Protein AF-0000000067927219 (afdb_homodimer)

pLDDT: mean 86.25, std 9.4, range [42.69, 96.0]

Foldseek 3Di:
DVLVVVLLVLLLVCLQPVVSVQVSQVSLCVLLVFQKKKKKKAFQPVRQIFMDMPNFPPCLRVCCRVPLSVQPPQVVQVLPDAFLDKDQPCVSDPLVVQCPTCSQPVRCQNGQANGKIKGFQDRDNTMTMIMMGGHHPVVDYGDVVSVVSCNVCRVSNSVSNVSSVVVVVVVVVVVVVLVVQLFAQKWKFKAFLQQATPDTHPRRVVCQVVLFQWHDDPNGIAGSDPVCGVVVSVLFNCQQPPLPDQGDWDWRDGPPPFGTKIKTKHWDDDDDDPVGDDGRMIMIIIDGLQDQLLLDLVNLCVVQVADSVLSQLLSLLLSVPDLVSSCVVVVHDSVVSVVSPVVNCVSVVHDDSVRSNVVSVVVRGND/DVLVVVLLVLLLVCLQPVVSVQVSQVSLCVLLVFQKKKKKKAFLPVRQIFMDMPNFPPCLRVCCRVPLSVQPPQVVQVLPDAFLDKDQPCVSDPLVVQCPTCSQPVRCQNGQANGKIKGFQDRDNTMTMIMMGGHHPVVDYGDVVSVVSCNVCRVSNSVSNVSSVVVVVVVVVVVVVLVVQLFAQKWKFKAFLQQATPDTHPRRVVCQVVLFQWHDDPNGIAGSDPVCGVVVSVLFNCQQPPLPDQGDWDWRDGPPPFGTKIKTKHWDDDDDDPVGDDGRMIMIIIDGLQDQLLQDLVNLCVVQVADSVLSQLLSLLLSVPDLVSSCVVVVHDSVVSVVSPVVNCVSVVHDDSVVSNVVSVVVRGHD

Solvent-accessible surface area (backbone atoms only — not comparable to full-atom values): 36926 Å² total; per-residue (Å²): 111,75,62,55,55,50,49,54,50,45,45,48,49,20,29,77,36,56,87,43,40,63,59,42,40,50,52,47,18,62,74,56,69,33,56,16,23,35,41,37,33,30,32,59,78,82,60,50,35,45,49,50,66,37,73,46,58,86,56,50,39,58,48,32,44,74,50,47,61,79,50,41,82,57,53,76,62,53,72,72,46,55,55,63,40,71,36,55,52,70,78,76,42,60,64,68,60,47,66,69,30,64,35,36,63,73,46,23,49,80,37,23,36,58,33,44,39,33,32,32,33,38,64,51,86,58,38,33,31,37,40,39,36,9,17,30,72,89,74,43,69,84,48,72,68,41,52,51,52,47,63,67,50,40,63,56,51,22,50,20,48,50,49,22,42,52,46,41,51,41,49,38,52,31,49,44,44,50,55,52,48,42,34,43,76,42,15,39,32,33,26,34,44,85,24,37,58,76,42,62,25,56,50,30,46,52,38,36,72,66,44,64,28,31,26,70,56,94,62,15,61,39,46,51,42,73,88,47,28,64,62,50,50,49,47,41,30,48,8,9,69,35,70,84,44,84,39,52,54,40,59,32,63,42,71,83,89,48,69,47,32,35,34,38,31,27,37,40,82,46,63,60,42,87,73,39,71,44,62,47,18,17,35,36,38,37,20,54,62,81,56,67,68,46,49,43,60,66,43,50,20,57,51,42,69,38,51,73,68,31,25,52,49,51,55,38,40,47,70,34,65,40,66,63,50,33,12,61,74,70,72,48,50,59,67,56,42,51,51,37,48,51,50,44,25,62,53,64,72,36,89,46,67,31,31,44,22,42,42,51,59,42,55,37,53,27,119,110,76,63,54,56,50,48,54,50,45,46,49,49,19,29,78,36,55,87,41,39,63,59,44,40,49,53,47,18,62,74,56,69,33,56,16,23,36,41,36,33,30,32,58,78,80,60,50,37,47,49,51,66,36,72,46,59,88,57,50,40,56,48,32,44,72,49,47,60,80,49,41,80,56,54,74,61,53,71,73,48,53,56,63,40,72,37,56,52,71,79,76,42,60,65,69,62,46,66,68,30,65,34,35,63,72,46,24,51,80,35,22,36,57,34,42,40,34,33,32,34,38,64,51,84,58,38,33,30,36,40,38,37,10,17,29,73,87,75,45,72,84,52,73,68,41,51,53,52,46,62,66,49,39,62,56,52,21,50,21,47,51,49,22,42,53,46,43,52,40,47,35,53,30,49,44,45,50,55,53,48,41,34,42,75,42,17,39,33,33,24,34,45,85,25,36,58,76,41,63,26,56,50,30,46,52,39,36,72,67,45,64,27,31,24,69,56,96,61,14,61,38,46,50,42,72,89,48,28,62,61,51,50,49,48,41,29,48,7,9,70,34,70,83,42,84,39,52,54,38,59,31,64,42,70,84,90,49,70,48,31,35,34,39,31,27,38,42,84,46,63,60,43,89,70,38,74,43,63,48,18,16,35,37,38,37,20,53,60,80,56,68,66,48,49,45,58,67,44,50,18,58,50,43,69,38,51,74,69,30,26,51,49,50,54,38,40,46,70,34,66,40,67,65,51,34,13,61,74,70,72,49,52,59,67,56,44,50,53,37,48,51,51,44,26,64,54,64,72,36,92,44,68,31,31,46,22,40,43,51,60,44,56,37,51,29,118

InterPro domains:
  IPR000792 Transcription regulator LuxR, C-terminal [PF00196] (306-359)
  IPR000792 Transcription regulator LuxR, C-terminal [SM00421] (303-360)
  IPR016032 Signal transduction response regulator, C-terminal effector [SSF46894] (295-365)
  IPR036388 Winged helix-like DNA-binding domain superfamily [G3DSA:1.10.10.10] (296-365)

Sequence (734 aa):
MHDFDGMVGQIYDAAVEPGRWPQVLETLSDFLEGAATKLTFQNTRTLRSEANSVRMPPEADLTYARYYYKTNVFLPRIARLRAGTLIPIWELLPREVYRRSEFYNDFCRPGDMCHSIGVVLVNEPDTRVVFTCGRAETTGEFEPEHLDRLRRIGPHLVRAASVGLRLSRSEIARSANVEALDRVAQGVLIVAANGEILFANRVAEALLTEADGIRTEKSALRAARRADAAQFQRLIVAAAERSDTAGGVMALARPAPRRPLSVLVAPLRTKSTWFLAGCPAAIVFVADPDSAPRTVQGQLRNLYRLTPAEAAVAIAIARGEGLQAAADELGISLTTARTHLQHVFEKTETRRQAELVRLIAASGVYEMHDFDGMVGQIYDAAVEPGRWPQVLETLSDFLEGAATKLTFQNTRTLRSEANSVRMPPEADLTYARYYYKTNVFLPRIARLRAGTLIPIWELLPREVYRRSEFYNDFCRPGDMCHSIGVVLVNEPDTRVVFTCGRAETTGEFEPEHLDRLRRIGPHLVRAASVGLRLSRSEIARSANVEALDRVAQGVLIVAANGEILFANRVAEALLTEADGIRTEKSALRAARRADAAQFQRLIVAAAERSDTAGGVMALARPAPRRPLSVLVAPLRTKSTWFLAGCPAAIVFVADPDSAPRTVQGQLRNLYRLTPAEAAVAIAIARGEGLQAAADELGISLTTARTHLQHVFEKTETRRQAELVRLIAASGVYE

Structure (mmCIF, N/CA/C/O backbone):
data_AF-0000000067927219-model_v1
#
loop_
_entity.id
_entity.type
_entity.pdbx_description
1 polymer 'Putative Regulatory protein LuxR'
#
loop_
_atom_site.group_PDB
_atom_site.id
_atom_site.type_symbol
_atom_site.label_atom_id
_atom_site.label_alt_id
_atom_site.label_comp_id
_atom_site.label_asym_id
_atom_site.label_entity_id
_atom_site.label_seq_id
_atom_site.pdbx_PDB_ins_code
_atom_site.Cartn_x
_atom_site.Cartn_y
_atom_site.Cartn_z
_atom_site.occupancy
_atom_site.B_iso_or_equiv
_atom_site.auth_seq_id
_atom_site.auth_comp_id
_atom_site.auth_asym_id
_atom_site.auth_atom_id
_atom_site.pdbx_PDB_model_num
ATOM 1 N N . MET A 1 1 ? 0.129 37.625 10.641 1 43.09 1 MET A N 1
ATOM 2 C CA . MET A 1 1 ? -0.461 36.5 11.352 1 43.09 1 MET A CA 1
ATOM 3 C C . MET A 1 1 ? -1.077 35.5 10.383 1 43.09 1 MET A C 1
ATOM 5 O O . MET A 1 1 ? -0.835 34.281 10.484 1 43.09 1 MET A O 1
ATOM 9 N N . HIS A 1 2 ? -2.049 36.125 9.328 1 51.94 2 HIS A N 1
ATOM 10 C CA . HIS A 1 2 ? -2.807 35.375 8.328 1 51.94 2 HIS A CA 1
ATOM 11 C C . HIS A 1 2 ? -1.877 34.656 7.371 1 51.94 2 HIS A C 1
ATOM 13 O O . HIS A 1 2 ? -2.146 33.5 6.992 1 51.94 2 HIS A O 1
ATOM 19 N N . ASP A 1 3 ? -0.642 35.25 7.441 1 79.38 3 ASP A N 1
ATOM 20 C CA . ASP A 1 3 ? 0.313 34.781 6.434 1 79.38 3 ASP A CA 1
ATOM 21 C C . ASP A 1 3 ? 1.076 33.562 6.914 1 79.38 3 ASP A C 1
ATOM 23 O O . ASP A 1 3 ? 1.252 32.594 6.16 1 79.38 3 ASP A O 1
ATOM 27 N N . PHE A 1 4 ? 1.162 33.531 8.289 1 84.06 4 PHE A N 1
ATOM 28 C CA . PHE A 1 4 ? 1.896 32.406 8.836 1 84.06 4 PHE A CA 1
ATOM 29 C C . PHE A 1 4 ? 1.036 31.141 8.828 1 84.06 4 PHE A C 1
ATOM 31 O O . PHE A 1 4 ? 1.503 30.078 8.445 1 84.06 4 PHE A O 1
ATOM 38 N N . ASP A 1 5 ? -0.25 31.344 9.133 1 80.25 5 ASP A N 1
ATOM 39 C CA . ASP A 1 5 ? -1.174 30.219 9.148 1 80.25 5 ASP A CA 1
ATOM 40 C C . ASP A 1 5 ? -1.322 29.609 7.754 1 80.25 5 ASP A C 1
ATOM 42 O O . ASP A 1 5 ? -1.405 28.391 7.609 1 80.25 5 ASP A O 1
ATOM 46 N N . GLY A 1 6 ? -1.33 30.531 6.816 1 83.56 6 GLY A N 1
ATOM 47 C CA . GLY A 1 6 ? -1.399 30.062 5.441 1 83.56 6 GLY A CA 1
ATOM 48 C C . GLY A 1 6 ? -0.176 29.266 5.016 1 83.56 6 GLY A C 1
ATOM 49 O O . GLY A 1 6 ? -0.295 28.25 4.336 1 83.56 6 GLY A O 1
ATOM 50 N N . MET A 1 7 ? 0.938 29.719 5.484 1 89.38 7 MET A N 1
ATOM 51 C CA . MET A 1 7 ? 2.193 29.031 5.176 1 89.38 7 MET A CA 1
ATOM 52 C C . MET A 1 7 ? 2.242 27.656 5.828 1 89.38 7 MET A C 1
ATOM 54 O O . MET A 1 7 ? 2.652 26.672 5.199 1 89.38 7 MET A O 1
ATOM 58 N N . VAL A 1 8 ? 1.78 27.609 7.023 1 88.56 8 VAL A N 1
ATOM 59 C CA . VAL A 1 8 ? 1.736 26.328 7.734 1 88.56 8 VAL A CA 1
ATOM 60 C C . VAL A 1 8 ? 0.831 25.359 6.988 1 88.56 8 VAL A C 1
ATOM 62 O O . VAL A 1 8 ? 1.191 24.188 6.793 1 88.56 8 VAL A O 1
ATOM 65 N N . GLY A 1 9 ? -0.277 25.828 6.543 1 85.38 9 GLY A N 1
ATOM 66 C CA . GLY A 1 9 ? -1.173 25 5.754 1 85.38 9 GLY A CA 1
ATOM 67 C C . GLY A 1 9 ? -0.531 24.469 4.488 1 85.38 9 GLY A C 1
ATOM 68 O O . GLY A 1 9 ? -0.677 23.281 4.164 1 85.38 9 GLY A O 1
ATOM 69 N N . GLN A 1 10 ? 0.188 25.281 3.834 1 89 10 GLN A N 1
ATOM 70 C CA . GLN A 1 10 ? 0.842 24.906 2.588 1 89 10 GLN A CA 1
ATOM 71 C C . GLN A 1 10 ? 1.903 23.828 2.83 1 89 10 GLN A C 1
ATOM 73 O O . GLN A 1 10 ? 2.092 22.938 2.004 1 89 10 GLN A O 1
ATOM 78 N N . ILE A 1 11 ? 2.545 23.938 3.92 1 92.06 11 ILE A N 1
ATOM 79 C CA . ILE A 1 11 ? 3.572 22.969 4.281 1 92.06 11 ILE A CA 1
ATOM 80 C C . ILE A 1 11 ? 2.947 21.578 4.414 1 92.06 11 ILE A C 1
ATOM 82 O O . ILE A 1 11 ? 3.467 20.609 3.871 1 92.06 11 ILE A O 1
ATOM 86 N N . TYR A 1 12 ? 1.887 21.516 5.02 1 87.56 12 TYR A N 1
ATOM 87 C CA . TYR A 1 12 ? 1.25 20.219 5.23 1 87.56 12 TYR A CA 1
ATOM 88 C C . TYR A 1 12 ? 0.585 19.719 3.953 1 87.56 12 TYR A C 1
ATOM 90 O O . TYR A 1 12 ? 0.527 18.516 3.707 1 87.56 12 TYR A O 1
ATOM 98 N N . ASP A 1 13 ? 0.132 20.656 3.125 1 86.12 13 ASP A N 1
ATOM 99 C CA . ASP A 1 13 ? -0.365 20.25 1.812 1 86.12 13 ASP A CA 1
ATOM 100 C C . ASP A 1 13 ? 0.733 19.578 0.99 1 86.12 13 ASP A C 1
ATOM 102 O O . ASP A 1 13 ? 0.482 18.594 0.302 1 86.12 13 ASP A O 1
ATOM 106 N N . ALA A 1 14 ? 1.862 20.078 1.102 1 88.25 14 ALA A N 1
ATOM 107 C CA . ALA A 1 14 ? 2.992 19.562 0.339 1 88.25 14 ALA A CA 1
ATOM 108 C C . ALA A 1 14 ? 3.402 18.172 0.847 1 88.25 14 ALA A C 1
ATOM 110 O O . ALA A 1 14 ? 3.979 17.375 0.102 1 88.25 14 ALA A O 1
ATOM 111 N N . ALA A 1 15 ? 3.143 17.922 2.127 1 86 15 ALA A N 1
ATOM 112 C CA . ALA A 1 15 ? 3.451 16.609 2.695 1 86 15 ALA A CA 1
ATOM 113 C C . ALA A 1 15 ? 2.668 15.5 1.987 1 86 15 ALA A C 1
ATOM 115 O O . ALA A 1 15 ? 3.178 14.398 1.797 1 86 15 ALA A O 1
ATOM 116 N N . VAL A 1 16 ? 1.497 15.828 1.506 1 81 16 VAL A N 1
ATOM 117 C CA . VAL A 1 16 ? 0.633 14.82 0.903 1 81 16 VAL A CA 1
ATOM 118 C C . VAL A 1 16 ? 0.722 14.898 -0.619 1 81 16 VAL A C 1
ATOM 120 O O . VAL A 1 16 ? 0.468 13.922 -1.318 1 81 16 VAL A O 1
ATOM 123 N N . GLU A 1 17 ? 1.064 16.094 -1.054 1 83 17 GLU A N 1
ATOM 124 C CA . GLU A 1 17 ? 1.259 16.328 -2.482 1 83 17 GLU A CA 1
ATOM 125 C C . GLU A 1 17 ? 2.66 16.859 -2.77 1 83 17 GLU A C 1
ATOM 127 O O . GLU A 1 17 ? 2.859 18.062 -2.875 1 83 17 GLU A O 1
ATOM 132 N N . PRO A 1 18 ? 3.479 16.016 -3.092 1 78.81 18 PRO A N 1
ATOM 133 C CA . PRO A 1 18 ? 4.887 16.406 -3.213 1 78.81 18 PRO A CA 1
ATOM 134 C C . PRO A 1 18 ? 5.117 17.453 -4.289 1 78.81 18 PRO A C 1
ATOM 136 O O . PRO A 1 18 ? 6.082 18.219 -4.215 1 78.81 18 PRO A O 1
ATOM 139 N N . GLY A 1 19 ? 4.305 17.516 -5.234 1 81.31 19 GLY A N 1
ATOM 140 C CA . GLY A 1 19 ? 4.426 18.5 -6.297 1 81.31 19 GLY A CA 1
ATOM 141 C C . GLY A 1 19 ? 4.309 19.938 -5.801 1 81.31 19 GLY A C 1
ATOM 142 O O . GLY A 1 19 ? 4.66 20.875 -6.516 1 81.31 19 GLY A O 1
ATOM 143 N N . ARG A 1 20 ? 3.932 20.141 -4.582 1 88.88 20 ARG A N 1
ATOM 144 C CA . ARG A 1 20 ? 3.707 21.484 -4.039 1 88.88 20 ARG A CA 1
ATOM 145 C C . ARG A 1 20 ? 4.938 21.984 -3.285 1 88.88 20 ARG A C 1
ATOM 147 O O . ARG A 1 20 ? 5 23.141 -2.889 1 88.88 20 ARG A O 1
ATOM 154 N N . TRP A 1 21 ? 5.906 21.203 -3.092 1 89.75 21 TRP A N 1
ATOM 155 C CA . TRP A 1 21 ? 7.055 21.562 -2.273 1 89.75 21 TRP A CA 1
ATOM 156 C C . TRP A 1 21 ? 7.801 22.75 -2.881 1 89.75 21 TRP A C 1
ATOM 158 O O . TRP A 1 21 ? 8.219 23.656 -2.164 1 89.75 21 TRP A O 1
ATOM 168 N N . PRO A 1 22 ? 7.957 22.797 -4.227 1 90.19 22 PRO A N 1
ATOM 169 C CA . PRO A 1 22 ? 8.656 23.953 -4.781 1 90.19 22 PRO A CA 1
ATOM 170 C C . PRO A 1 22 ? 8 25.281 -4.391 1 90.19 22 PRO A C 1
ATOM 172 O O . PRO A 1 22 ? 8.695 26.234 -4.043 1 90.19 22 PRO A O 1
ATOM 175 N N . GLN A 1 23 ? 6.754 25.297 -4.402 1 92.56 23 GLN A N 1
ATOM 176 C CA . GLN A 1 23 ? 6.043 26.5 -4 1 92.56 23 GLN A CA 1
ATOM 177 C C . GLN A 1 23 ? 6.25 26.797 -2.52 1 92.56 23 GLN A C 1
ATOM 179 O O . GLN A 1 23 ? 6.395 27.953 -2.127 1 92.56 23 GLN A O 1
ATOM 184 N N . VAL A 1 24 ? 6.238 25.828 -1.688 1 94.12 24 VAL A N 1
ATOM 185 C CA . VAL A 1 24 ? 6.473 25.984 -0.257 1 94.12 24 VAL A CA 1
ATOM 186 C C . VAL A 1 24 ? 7.887 26.516 -0.02 1 94.12 24 VAL A C 1
ATOM 188 O O . VAL A 1 24 ? 8.086 27.422 0.781 1 94.12 24 VAL A O 1
ATOM 191 N N . LEU A 1 25 ? 8.844 25.969 -0.746 1 94.69 25 LEU A N 1
ATOM 192 C CA . LEU A 1 25 ? 10.227 26.406 -0.598 1 94.69 25 LEU A CA 1
ATOM 193 C C . LEU A 1 25 ? 10.383 27.875 -1.011 1 94.69 25 LEU A C 1
ATOM 195 O O . LEU A 1 25 ? 11.133 28.625 -0.383 1 94.69 25 LEU A O 1
ATOM 199 N N . GLU A 1 26 ? 9.648 28.281 -2.025 1 95.5 26 GLU A N 1
ATOM 200 C CA . GLU A 1 26 ? 9.656 29.672 -2.438 1 95.5 26 GLU A CA 1
ATOM 201 C C . GLU A 1 26 ? 9.117 30.578 -1.331 1 95.5 26 GLU A C 1
ATOM 203 O O . GLU A 1 26 ? 9.719 31.609 -1.013 1 95.5 26 GLU A O 1
ATOM 208 N N . THR A 1 27 ? 8.047 30.172 -0.79 1 95.19 27 THR A N 1
ATOM 209 C CA . THR A 1 27 ? 7.434 30.938 0.289 1 95.19 27 THR A CA 1
ATOM 210 C C . THR A 1 27 ? 8.359 31.016 1.498 1 95.19 27 THR A C 1
ATOM 212 O O . THR A 1 27 ? 8.461 32.062 2.148 1 95.19 27 THR A O 1
ATOM 215 N N . LEU A 1 28 ? 9.047 29.938 1.782 1 95.69 28 LEU A N 1
ATOM 216 C CA . LEU A 1 28 ? 9.953 29.891 2.924 1 95.69 28 LEU A CA 1
ATOM 217 C C . LEU A 1 28 ? 11.18 30.766 2.67 1 95.69 28 LEU A C 1
ATOM 219 O O . LEU A 1 28 ? 11.719 31.375 3.6 1 95.69 28 LEU A O 1
ATOM 223 N N . SER A 1 29 ? 11.617 30.828 1.433 1 95.44 29 SER A N 1
ATOM 224 C CA . SER A 1 29 ? 12.711 31.734 1.088 1 95.44 29 SER A CA 1
ATOM 225 C C . SER A 1 29 ? 12.352 33.188 1.414 1 95.44 29 SER A C 1
ATOM 227 O O . SER A 1 29 ? 13.164 33.906 1.996 1 95.44 29 SER A O 1
ATOM 229 N N . ASP A 1 30 ? 11.148 33.562 1.107 1 95.31 30 ASP A N 1
ATOM 230 C CA . ASP A 1 30 ? 10.688 34.906 1.399 1 95.31 30 ASP A CA 1
ATOM 231 C C . ASP A 1 30 ? 10.539 35.125 2.904 1 95.31 30 ASP A C 1
ATOM 233 O O . ASP A 1 30 ? 10.977 36.156 3.434 1 95.31 30 ASP A O 1
ATOM 237 N N . PHE A 1 31 ? 10.023 34.188 3.545 1 95.25 31 PHE A N 1
ATOM 238 C CA . PHE A 1 31 ? 9.742 34.281 4.973 1 95.25 31 PHE A CA 1
ATOM 239 C C . PHE A 1 31 ? 11.031 34.438 5.77 1 95.25 31 PHE A C 1
ATOM 241 O O . PHE A 1 31 ? 11.086 35.188 6.746 1 95.25 31 PHE A O 1
ATOM 248 N N . LEU A 1 32 ? 12.078 33.75 5.289 1 94.88 32 LEU A N 1
ATOM 249 C CA . LEU A 1 32 ? 13.352 33.75 6 1 94.88 32 LEU A CA 1
ATOM 250 C C . LEU A 1 32 ? 14.312 34.75 5.402 1 94.88 32 LEU A C 1
ATOM 252 O O . LEU A 1 32 ? 15.422 34.938 5.906 1 94.88 32 LEU A O 1
ATOM 256 N N . GLU A 1 33 ? 13.875 35.344 4.324 1 95.44 33 GLU A N 1
ATOM 257 C CA . GLU A 1 33 ? 14.695 36.312 3.6 1 95.44 33 GLU A CA 1
ATOM 258 C C . GLU A 1 33 ? 15.992 35.688 3.109 1 95.44 33 GLU A C 1
ATOM 260 O O . GLU A 1 33 ? 17.078 36.25 3.277 1 95.44 33 GLU A O 1
ATOM 265 N N . GLY A 1 34 ? 15.82 34.5 2.596 1 94.94 34 GLY A N 1
ATOM 266 C CA . GLY A 1 34 ? 16.938 33.781 2.006 1 94.94 34 GLY A CA 1
ATOM 267 C C . GLY A 1 34 ? 17 33.906 0.495 1 94.94 34 GLY A C 1
ATOM 268 O O . GLY A 1 34 ? 16.047 34.375 -0.132 1 94.94 34 GLY A O 1
ATOM 269 N N . ALA A 1 35 ? 18.172 33.594 -0.05 1 95.25 35 ALA A N 1
ATOM 270 C CA . ALA A 1 35 ? 18.391 33.656 -1.493 1 95.25 35 ALA A CA 1
ATOM 271 C C . ALA A 1 35 ? 18 32.375 -2.168 1 95.25 35 ALA A C 1
ATOM 273 O O . ALA A 1 35 ? 17.594 32.344 -3.332 1 95.25 35 ALA A O 1
ATOM 274 N N . ALA A 1 36 ? 18.172 31.312 -1.472 1 94.88 36 ALA A N 1
ATOM 275 C CA . ALA A 1 36 ? 17.828 29.984 -1.987 1 94.88 36 ALA A CA 1
ATOM 276 C C . ALA A 1 36 ? 17.453 29.031 -0.855 1 94.88 36 ALA A C 1
ATOM 278 O O . ALA A 1 36 ? 17.906 29.203 0.28 1 94.88 36 ALA A O 1
ATOM 279 N N . THR A 1 37 ? 16.594 28.125 -1.158 1 95.06 37 THR A N 1
ATOM 280 C CA . THR A 1 37 ? 16.156 27.109 -0.196 1 95.06 37 THR A CA 1
ATOM 281 C C . THR A 1 37 ? 16.188 25.719 -0.825 1 95.06 37 THR A C 1
ATOM 283 O O . THR A 1 37 ? 16.016 25.578 -2.037 1 95.06 37 THR A O 1
ATOM 286 N N . LYS A 1 38 ? 16.438 24.75 0.037 1 92.38 38 LYS A N 1
ATOM 287 C CA . LYS A 1 38 ? 16.547 23.391 -0.482 1 92.38 38 LYS A CA 1
ATOM 288 C C . LYS A 1 38 ? 16.094 22.359 0.555 1 92.38 38 LYS A C 1
ATOM 290 O O . LYS A 1 38 ? 16.234 22.578 1.759 1 92.38 38 LYS A O 1
ATOM 295 N N . LEU A 1 39 ? 15.523 21.281 0.055 1 90.88 39 LEU A N 1
ATOM 296 C CA . LEU A 1 39 ? 15.273 20.047 0.812 1 90.88 39 LEU A CA 1
ATOM 297 C C . LEU A 1 39 ? 16.203 18.938 0.351 1 90.88 39 LEU A C 1
ATOM 299 O O . LEU A 1 39 ? 16.234 18.594 -0.835 1 90.88 39 LEU A O 1
ATOM 303 N N . THR A 1 40 ? 16.938 18.438 1.266 1 90.31 40 THR A N 1
ATOM 304 C CA . THR A 1 40 ? 17.891 17.375 0.938 1 90.31 40 THR A CA 1
ATOM 305 C C . THR A 1 40 ? 17.453 16.062 1.565 1 90.31 40 THR A C 1
ATOM 307 O O . THR A 1 40 ? 17.141 16 2.76 1 90.31 40 THR A O 1
ATOM 310 N N . PHE A 1 41 ? 17.422 15.086 0.781 1 87.5 41 PHE A N 1
ATOM 311 C CA . PHE A 1 41 ? 17.109 13.727 1.211 1 87.5 41 PHE A CA 1
ATOM 312 C C . PHE A 1 41 ? 18.344 12.836 1.092 1 87.5 41 PHE A C 1
ATOM 314 O O . PHE A 1 41 ? 19 12.812 0.049 1 87.5 41 PHE A O 1
ATOM 321 N N . GLN A 1 42 ? 18.594 12.117 2.133 1 86 42 GLN A N 1
ATOM 322 C CA . GLN A 1 42 ? 19.766 11.242 2.096 1 86 42 GLN A CA 1
ATOM 323 C C . GLN A 1 42 ? 19.422 9.844 2.602 1 86 42 GLN A C 1
ATOM 325 O O . GLN A 1 42 ? 18.766 9.695 3.637 1 86 42 GLN A O 1
ATOM 330 N N . ASN A 1 43 ? 19.781 8.867 1.859 1 79.44 43 ASN A N 1
ATOM 331 C CA . ASN A 1 43 ? 19.812 7.504 2.367 1 79.44 43 ASN A CA 1
ATOM 332 C C . ASN A 1 43 ? 21.047 7.262 3.238 1 79.44 43 ASN A C 1
ATOM 334 O O . ASN A 1 43 ? 22.188 7.332 2.756 1 79.44 43 ASN A O 1
ATOM 338 N N . THR A 1 44 ? 20.844 6.957 4.449 1 80.25 44 THR A N 1
ATOM 339 C CA . THR A 1 44 ? 21.953 6.938 5.391 1 80.25 44 THR A CA 1
ATOM 340 C C . THR A 1 44 ? 22.797 5.684 5.199 1 80.25 44 THR A C 1
ATOM 342 O O . THR A 1 44 ? 23.953 5.629 5.656 1 80.25 44 THR A O 1
ATOM 345 N N . ARG A 1 45 ? 22.328 4.734 4.555 1 71.44 45 ARG A N 1
ATOM 346 C CA . ARG A 1 45 ? 23.078 3.502 4.316 1 71.44 45 ARG A CA 1
ATOM 347 C C . ARG A 1 45 ? 23.938 3.609 3.057 1 71.44 45 ARG A C 1
ATOM 349 O O . ARG A 1 45 ? 25.125 3.297 3.08 1 71.44 45 ARG A O 1
ATOM 356 N N . THR A 1 46 ? 23.359 4.082 1.982 1 70.06 46 THR A N 1
ATOM 357 C CA . THR A 1 46 ? 24.062 4.164 0.709 1 70.06 46 THR A CA 1
ATOM 358 C C . THR A 1 46 ? 24.719 5.527 0.545 1 70.06 46 THR A C 1
ATOM 360 O O . THR A 1 46 ? 25.578 5.711 -0.333 1 70.06 46 THR A O 1
ATOM 363 N N . LEU A 1 47 ? 24.234 6.523 1.318 1 76.06 47 LEU A N 1
ATOM 364 C CA . LEU A 1 47 ? 24.719 7.898 1.34 1 76.06 47 LEU A CA 1
ATOM 365 C C . LEU A 1 47 ? 24.281 8.656 0.093 1 76.06 47 LEU A C 1
ATOM 367 O O . LEU A 1 47 ? 24.594 9.836 -0.072 1 76.06 47 LEU A O 1
ATOM 371 N N . ARG A 1 48 ? 23.547 7.941 -0.679 1 76.75 48 ARG A N 1
ATOM 372 C CA . ARG A 1 48 ? 22.969 8.641 -1.825 1 76.75 48 ARG A CA 1
ATOM 373 C C . ARG A 1 48 ? 22.031 9.75 -1.375 1 76.75 48 ARG A C 1
ATOM 375 O O . ARG A 1 48 ? 21.281 9.586 -0.408 1 76.75 48 ARG A O 1
ATOM 382 N N . SER A 1 49 ? 22.234 10.898 -2.064 1 82.19 49 SER A N 1
ATOM 383 C CA . SER A 1 49 ? 21.469 12.062 -1.669 1 82.19 49 SER A CA 1
ATOM 384 C C . SER A 1 49 ? 20.797 12.719 -2.875 1 82.19 49 SER A C 1
ATOM 386 O O . SER A 1 49 ? 21.328 12.672 -3.986 1 82.19 49 SER A O 1
ATOM 388 N N . GLU A 1 50 ? 19.578 13.156 -2.611 1 81.25 50 GLU A N 1
ATOM 389 C CA . GLU A 1 50 ? 18.828 13.969 -3.572 1 81.25 50 GLU A CA 1
ATOM 390 C C . GLU A 1 50 ? 18.375 15.281 -2.945 1 81.25 50 GLU A C 1
ATOM 392 O O . GLU A 1 50 ? 18.266 15.391 -1.721 1 81.25 50 GLU A O 1
ATOM 397 N N . ALA A 1 51 ? 18.25 16.25 -3.83 1 83.88 51 ALA A N 1
ATOM 398 C CA . ALA A 1 51 ? 17.797 17.547 -3.322 1 83.88 51 ALA A CA 1
ATOM 399 C C . ALA A 1 51 ? 16.766 18.172 -4.25 1 83.88 51 ALA A C 1
ATOM 401 O O . ALA A 1 51 ? 16.719 17.875 -5.445 1 83.88 51 ALA A O 1
ATOM 402 N N . ASN A 1 52 ? 15.883 18.859 -3.639 1 85.5 52 ASN A N 1
ATOM 403 C CA . ASN A 1 52 ? 14.984 19.766 -4.336 1 85.5 52 ASN A CA 1
ATOM 404 C C . ASN A 1 52 ? 15.18 21.219 -3.885 1 85.5 52 ASN A C 1
ATOM 406 O O . ASN A 1 52 ? 15.062 21.516 -2.697 1 85.5 52 ASN A O 1
ATOM 410 N N . SER A 1 53 ? 15.523 22.016 -4.863 1 91.19 53 SER A N 1
ATOM 411 C CA . SER A 1 53 ? 15.859 23.391 -4.508 1 91.19 53 SER A CA 1
ATOM 412 C C . SER A 1 53 ? 15.047 24.391 -5.328 1 91.19 53 SER A C 1
ATOM 414 O O . SER A 1 53 ? 14.477 24.031 -6.359 1 91.19 53 SER A O 1
ATOM 416 N N . VAL A 1 54 ? 14.945 25.516 -4.766 1 93.69 54 VAL A N 1
ATOM 417 C CA . VAL A 1 54 ? 14.391 26.641 -5.492 1 93.69 54 VAL A CA 1
ATOM 418 C C . VAL A 1 54 ? 15.391 27.797 -5.504 1 93.69 54 VAL A C 1
ATOM 420 O O . VAL A 1 54 ? 16.203 27.922 -4.59 1 93.69 54 VAL A O 1
ATOM 423 N N . ARG A 1 55 ? 15.383 28.547 -6.645 1 94.44 55 ARG A N 1
ATOM 424 C CA . ARG A 1 55 ? 16.203 29.75 -6.84 1 94.44 55 ARG A CA 1
ATOM 425 C C . ARG A 1 55 ? 17.672 29.375 -6.965 1 94.44 55 ARG A C 1
ATOM 427 O O . ARG A 1 55 ? 18.547 30.141 -6.555 1 94.44 55 ARG A O 1
ATOM 434 N N . MET A 1 56 ? 17.922 28.156 -7.281 1 92.62 56 MET A N 1
ATOM 435 C CA . MET A 1 56 ? 19.266 27.688 -7.59 1 92.62 56 MET A CA 1
ATOM 436 C C . MET A 1 56 ? 19.391 27.344 -9.07 1 92.62 56 MET A C 1
ATOM 438 O O . MET A 1 56 ? 18.391 27.188 -9.766 1 92.62 56 MET A O 1
ATOM 442 N N . PRO A 1 57 ? 20.641 27.281 -9.5 1 90.5 57 PRO A N 1
ATOM 443 C CA . PRO A 1 57 ? 20.797 26.844 -10.891 1 90.5 57 PRO A CA 1
ATOM 444 C C . PRO A 1 57 ? 20.141 25.5 -11.172 1 90.5 57 PRO A C 1
ATOM 446 O O . PRO A 1 57 ? 20.141 24.625 -10.305 1 90.5 57 PRO A O 1
ATOM 449 N N . PRO A 1 58 ? 19.562 25.375 -12.312 1 83.5 58 PRO A N 1
ATOM 450 C CA . PRO A 1 58 ? 18.766 24.188 -12.656 1 83.5 58 PRO A CA 1
ATOM 451 C C . PRO A 1 58 ? 19.547 22.891 -12.484 1 83.5 58 PRO A C 1
ATOM 453 O O . PRO A 1 58 ? 18.969 21.844 -12.18 1 83.5 58 PRO A O 1
ATOM 456 N N . GLU A 1 59 ? 20.844 22.984 -12.594 1 89.69 59 GLU A N 1
ATOM 457 C CA . GLU A 1 59 ? 21.656 21.766 -12.547 1 89.69 59 GLU A CA 1
ATOM 458 C C . GLU A 1 59 ? 22.109 21.453 -11.125 1 89.69 59 GLU A C 1
ATOM 460 O O . GLU A 1 59 ? 22.703 20.422 -10.867 1 89.69 59 GLU A O 1
ATOM 465 N N . ALA A 1 60 ? 21.844 22.359 -10.25 1 90.69 60 ALA A N 1
ATOM 466 C CA . ALA A 1 60 ? 22.359 22.234 -8.891 1 90.69 60 ALA A CA 1
ATOM 467 C C . ALA A 1 60 ? 21.938 20.922 -8.25 1 90.69 60 ALA A C 1
ATOM 469 O O . ALA A 1 60 ? 22.766 20.203 -7.676 1 90.69 60 ALA A O 1
ATOM 470 N N . ASP A 1 61 ? 20.703 20.562 -8.352 1 88.75 61 ASP A N 1
ATOM 471 C CA . ASP A 1 61 ? 20.203 19.344 -7.734 1 88.75 61 ASP A CA 1
ATOM 472 C C . ASP A 1 61 ? 20.828 18.094 -8.367 1 88.75 61 ASP A C 1
ATOM 474 O O . ASP A 1 61 ? 21.156 17.141 -7.668 1 88.75 61 ASP A O 1
ATOM 478 N N . LEU A 1 62 ? 21.016 18.188 -9.633 1 87.81 62 LEU A N 1
ATOM 479 C CA . LEU A 1 62 ? 21.609 17.062 -10.336 1 87.81 62 LEU A CA 1
ATOM 480 C C . LEU A 1 62 ? 23.062 16.875 -9.938 1 87.81 62 LEU A C 1
ATOM 482 O O . LEU A 1 62 ? 23.5 15.75 -9.68 1 87.81 62 LEU A O 1
ATOM 486 N N . THR A 1 63 ? 23.797 17.938 -9.945 1 91.69 63 THR A N 1
ATOM 487 C CA . THR A 1 63 ? 25.203 17.844 -9.617 1 91.69 63 THR A CA 1
ATOM 488 C C . THR A 1 63 ? 25.406 17.469 -8.156 1 91.69 63 THR A C 1
ATOM 490 O O . THR A 1 63 ? 26.359 16.781 -7.809 1 91.69 63 THR A O 1
ATOM 493 N N . TYR A 1 64 ? 24.547 17.875 -7.332 1 91.38 64 TYR A N 1
ATOM 494 C CA . TYR A 1 64 ? 24.609 17.453 -5.934 1 91.38 64 TYR A CA 1
ATOM 495 C C . TYR A 1 64 ? 24.406 15.953 -5.805 1 91.38 64 TYR A C 1
ATOM 497 O O . TYR A 1 64 ? 25.188 15.273 -5.121 1 91.38 64 TYR A O 1
ATOM 505 N N . ALA A 1 65 ? 23.438 15.406 -6.453 1 85.5 65 ALA A N 1
ATOM 506 C CA . ALA A 1 65 ? 23.109 13.984 -6.387 1 85.5 65 ALA A CA 1
ATOM 507 C C . ALA A 1 65 ? 24.234 13.125 -6.957 1 85.5 65 ALA A C 1
ATOM 509 O O . ALA A 1 65 ? 24.469 12.016 -6.488 1 85.5 65 ALA A O 1
ATOM 510 N N . ARG A 1 66 ? 24.906 13.711 -7.867 1 86.81 66 ARG A N 1
ATOM 511 C CA . ARG A 1 66 ? 25.922 12.93 -8.57 1 86.81 66 ARG A CA 1
ATOM 512 C C . ARG A 1 66 ? 27.266 13.016 -7.859 1 86.81 66 ARG A C 1
ATOM 514 O O . ARG A 1 66 ? 28.031 12.047 -7.832 1 86.81 66 ARG A O 1
ATOM 521 N N . TYR A 1 67 ? 27.469 14.242 -7.199 1 91.19 67 TYR A N 1
ATOM 522 C CA . TYR A 1 67 ? 28.859 14.375 -6.754 1 91.19 67 TYR A CA 1
ATOM 523 C C . TYR A 1 67 ? 28.938 15.164 -5.457 1 91.19 67 TYR A C 1
ATOM 525 O O . TYR A 1 67 ? 29.516 14.695 -4.473 1 91.19 67 TYR A O 1
ATOM 533 N N . TYR A 1 68 ? 28.391 16.281 -5.305 1 92.56 68 TYR A N 1
ATOM 534 C CA . TYR A 1 68 ? 28.719 17.25 -4.27 1 92.56 68 TYR A CA 1
ATOM 535 C C . TYR A 1 68 ? 28.234 16.766 -2.902 1 92.56 68 TYR A C 1
ATOM 537 O O . TYR A 1 68 ? 28.703 17.266 -1.869 1 92.56 68 TYR A O 1
ATOM 545 N N . TYR A 1 69 ? 27.266 15.82 -2.91 1 90.12 69 TYR A N 1
ATOM 546 C CA . TYR A 1 69 ? 26.875 15.297 -1.605 1 90.12 69 TYR A CA 1
ATOM 547 C C . TYR A 1 69 ? 28.078 14.656 -0.901 1 90.12 69 TYR A C 1
ATOM 549 O O . TYR A 1 69 ? 28.141 14.656 0.33 1 90.12 69 TYR A O 1
ATOM 557 N N . LYS A 1 70 ? 29.047 14.227 -1.606 1 91.25 70 LYS A N 1
ATOM 558 C CA . LYS A 1 70 ? 30.234 13.57 -1.054 1 91.25 70 LYS A CA 1
ATOM 559 C C . LYS A 1 70 ? 31.188 14.586 -0.434 1 91.25 70 LYS A C 1
ATOM 561 O O . LYS A 1 70 ? 32 14.234 0.415 1 91.25 70 LYS A O 1
ATOM 566 N N . THR A 1 71 ? 31.094 15.773 -0.874 1 92.5 71 THR A N 1
ATOM 567 C CA . THR A 1 71 ? 32.031 16.797 -0.425 1 92.5 71 THR A CA 1
ATOM 568 C C . THR A 1 71 ? 31.391 17.688 0.643 1 92.5 71 THR A C 1
ATOM 570 O O . THR A 1 71 ? 32 18.609 1.148 1 92.5 71 THR A O 1
ATOM 573 N N . ASN A 1 72 ? 30.156 17.438 0.921 1 91.75 72 ASN A N 1
ATOM 574 C CA . ASN A 1 72 ? 29.438 18.25 1.911 1 91.75 72 ASN A CA 1
ATOM 575 C C . ASN A 1 72 ? 30 18.016 3.316 1 91.75 72 ASN A C 1
ATOM 577 O O . ASN A 1 72 ? 29.703 17 3.943 1 91.75 72 ASN A O 1
ATOM 581 N N . VAL A 1 73 ? 30.672 19 3.863 1 90.88 73 VAL A N 1
ATOM 582 C CA . VAL A 1 73 ? 31.453 18.891 5.098 1 90.88 73 VAL A CA 1
ATOM 583 C C . VAL A 1 73 ? 30.5 18.906 6.297 1 90.88 73 VAL A C 1
ATOM 585 O O . VAL A 1 73 ? 30.906 18.578 7.418 1 90.88 73 VAL A O 1
ATOM 588 N N . PHE A 1 74 ? 29.266 19.219 6.086 1 90.12 74 PHE A N 1
ATOM 589 C CA . PHE A 1 74 ? 28.344 19.344 7.199 1 90.12 74 PHE A CA 1
ATOM 590 C C . PHE A 1 74 ? 27.672 18 7.496 1 90.12 74 PHE A C 1
ATOM 592 O O . PHE A 1 74 ? 27.141 17.797 8.586 1 90.12 74 PHE A O 1
ATOM 599 N N . LEU A 1 75 ? 27.609 17.078 6.547 1 88 75 LEU A N 1
ATOM 600 C CA . LEU A 1 75 ? 26.797 15.875 6.625 1 88 75 LEU A CA 1
ATOM 601 C C . LEU A 1 75 ? 27.219 15.016 7.812 1 88 75 LEU A C 1
ATOM 603 O O . LEU A 1 75 ? 26.359 14.547 8.57 1 88 75 LEU A O 1
ATOM 607 N N . PRO A 1 76 ? 28.547 14.883 8.102 1 86.94 76 PRO A N 1
ATOM 608 C CA . PRO A 1 76 ? 28.938 14.055 9.242 1 86.94 76 PRO A CA 1
ATOM 609 C C . PRO A 1 76 ? 28.484 14.648 10.578 1 86.94 76 PRO A C 1
ATOM 611 O O . PRO A 1 76 ? 28.203 13.914 11.523 1 86.94 76 PRO A O 1
ATOM 614 N N . ARG A 1 77 ? 28.391 15.945 10.711 1 90.56 77 ARG A N 1
ATOM 615 C CA . ARG A 1 77 ? 27.969 16.609 11.938 1 90.56 77 ARG A CA 1
ATOM 616 C C . ARG A 1 77 ? 26.438 16.562 12.078 1 90.56 77 ARG A C 1
ATOM 618 O O . ARG A 1 77 ? 25.922 16.375 13.18 1 90.56 77 ARG A O 1
ATOM 625 N N . ILE A 1 78 ? 25.812 16.703 10.93 1 90.19 78 ILE A N 1
ATOM 626 C CA . ILE A 1 78 ? 24.359 16.672 10.914 1 90.19 78 ILE A CA 1
ATOM 627 C C . ILE A 1 78 ? 23.859 15.281 11.305 1 90.19 78 ILE A C 1
ATOM 629 O O . ILE A 1 78 ? 22.828 15.148 11.961 1 90.19 78 ILE A O 1
ATOM 633 N N . ALA A 1 79 ? 24.578 14.258 10.961 1 88.81 79 ALA A N 1
ATOM 634 C CA . ALA A 1 79 ? 24.219 12.867 11.227 1 88.81 79 ALA A CA 1
ATOM 635 C C . ALA A 1 79 ? 24.078 12.617 12.727 1 88.81 79 ALA A C 1
ATOM 637 O O . ALA A 1 79 ? 23.406 11.664 13.148 1 88.81 79 ALA A O 1
ATOM 638 N N . ARG A 1 80 ? 24.594 13.516 13.555 1 89.38 80 ARG A N 1
ATOM 639 C CA . ARG A 1 80 ? 24.594 13.32 15 1 89.38 80 ARG A CA 1
ATOM 640 C C . ARG A 1 80 ? 23.5 14.133 15.672 1 89.38 80 ARG A C 1
ATOM 642 O O . ARG A 1 80 ? 23.297 14.047 16.875 1 89.38 80 ARG A O 1
ATOM 649 N N . LEU A 1 81 ? 22.875 14.891 14.883 1 91.88 81 LEU A N 1
ATOM 650 C CA . LEU A 1 81 ? 21.844 15.766 15.43 1 91.88 81 LEU A CA 1
ATOM 651 C C . LEU A 1 81 ? 20.484 15.07 15.438 1 91.88 81 LEU A C 1
ATOM 653 O O . LEU A 1 81 ? 20.266 14.133 14.672 1 91.88 81 LEU A O 1
ATOM 657 N N . ARG A 1 82 ? 19.656 15.5 16.297 1 92.19 82 ARG A N 1
ATOM 658 C CA . ARG A 1 82 ? 18.297 14.969 16.359 1 92.19 82 ARG A CA 1
ATOM 659 C C . ARG A 1 82 ? 17.359 15.734 15.438 1 92.19 82 ARG A C 1
ATOM 661 O O . ARG A 1 82 ? 17.594 16.906 15.133 1 92.19 82 ARG A O 1
ATOM 668 N N . ALA A 1 83 ? 16.328 15.031 15.031 1 92.31 83 ALA A N 1
ATOM 669 C CA . ALA A 1 83 ? 15.289 15.719 14.273 1 92.31 83 ALA A CA 1
ATOM 670 C C . ALA A 1 83 ? 14.766 16.938 15.047 1 92.31 83 ALA A C 1
ATOM 672 O O . ALA A 1 83 ? 14.586 16.875 16.266 1 92.31 83 ALA A O 1
ATOM 673 N N . GLY A 1 84 ? 14.602 18.078 14.359 1 92.88 84 GLY A N 1
ATOM 674 C CA . GLY A 1 84 ? 14.109 19.297 14.969 1 92.88 84 GLY A CA 1
ATOM 675 C C . GLY A 1 84 ? 15.227 20.266 15.328 1 92.88 84 GLY A C 1
ATOM 676 O O . GLY A 1 84 ? 14.961 21.438 15.609 1 92.88 84 GLY A O 1
ATOM 677 N N . THR A 1 85 ? 16.453 19.797 15.305 1 92.62 85 THR A N 1
ATOM 678 C CA . THR A 1 85 ? 17.578 20.656 15.664 1 92.62 85 THR A CA 1
ATOM 679 C C . THR A 1 85 ? 17.797 21.75 14.617 1 92.62 85 THR A C 1
ATOM 681 O O . THR A 1 85 ? 17.828 21.469 13.422 1 92.62 85 THR A O 1
ATOM 684 N N . LEU A 1 86 ? 17.797 22.953 15.086 1 91.5 86 LEU A N 1
ATOM 685 C CA . LEU A 1 86 ? 18.156 24.078 14.242 1 91.5 86 LEU A CA 1
ATOM 686 C C . LEU A 1 86 ? 19.656 24.109 13.953 1 91.5 86 LEU A C 1
ATOM 688 O O . LEU A 1 86 ? 20.469 23.828 14.844 1 91.5 86 LEU A O 1
ATOM 692 N N . ILE A 1 87 ? 19.922 24.281 12.719 1 82.81 87 ILE A N 1
ATOM 693 C CA . ILE A 1 87 ? 21.312 24.266 12.281 1 82.81 87 ILE A CA 1
ATOM 694 C C . ILE A 1 87 ? 21.75 25.688 11.891 1 82.81 87 ILE A C 1
ATOM 696 O O . ILE A 1 87 ? 21.516 26.125 10.766 1 82.81 87 ILE A O 1
ATOM 700 N N . PRO A 1 88 ? 22.359 26.438 12.906 1 75.25 88 PRO A N 1
ATOM 701 C CA . PRO A 1 88 ? 23.172 27.531 12.367 1 75.25 88 PRO A CA 1
ATOM 702 C C . PRO A 1 88 ? 24.547 27.078 11.891 1 75.25 88 PRO A C 1
ATOM 704 O O . PRO A 1 88 ? 25.344 26.562 12.68 1 75.25 88 PRO A O 1
ATOM 707 N N . ILE A 1 89 ? 24.812 27.094 10.703 1 69.94 89 ILE A N 1
ATOM 708 C CA . ILE A 1 89 ? 25.922 26.438 10.023 1 69.94 89 ILE A CA 1
ATOM 709 C C . ILE A 1 89 ? 27.234 26.766 10.727 1 69.94 89 ILE A C 1
ATOM 711 O O . ILE A 1 89 ? 28.094 25.906 10.875 1 69.94 89 ILE A O 1
ATOM 715 N N . TRP A 1 90 ? 27.266 27.891 11.305 1 77 90 TRP A N 1
ATOM 716 C CA . TRP A 1 90 ? 28.531 28.344 11.852 1 77 90 TRP A CA 1
ATOM 717 C C . TRP A 1 90 ? 28.812 27.672 13.195 1 77 90 TRP A C 1
ATOM 719 O O . TRP A 1 90 ? 29.953 27.688 13.664 1 77 90 TRP A O 1
ATOM 729 N N . GLU A 1 91 ? 27.781 27.031 13.781 1 80.19 91 GLU A N 1
ATOM 730 C CA . GLU A 1 91 ? 27.984 26.312 15.031 1 80.19 91 GLU A CA 1
ATOM 731 C C . GLU A 1 91 ? 28.453 24.875 14.773 1 80.19 91 GLU A C 1
ATOM 733 O O . GLU A 1 91 ? 28.938 24.203 15.688 1 80.19 91 GLU A O 1
ATOM 738 N N . LEU A 1 92 ? 28.391 24.469 13.602 1 84.88 92 LEU A N 1
ATOM 739 C CA . LEU A 1 92 ? 28.703 23.078 13.312 1 84.88 92 LEU A CA 1
ATOM 740 C C . LEU A 1 92 ? 30.156 22.922 12.891 1 84.88 92 LEU A C 1
ATOM 742 O O . LEU A 1 92 ? 30.734 21.859 13.047 1 84.88 92 LEU A O 1
ATOM 746 N N . LEU A 1 93 ? 30.672 23.984 12.328 1 84.44 93 LEU A N 1
ATOM 747 C CA . LEU A 1 93 ? 32.031 23.938 11.797 1 84.44 93 LEU A CA 1
ATOM 748 C C . LEU A 1 93 ? 32.656 25.312 11.789 1 84.44 93 LEU A C 1
ATOM 750 O O . LEU A 1 93 ? 31.969 26.312 11.547 1 84.44 93 LEU A O 1
ATOM 754 N N . PRO A 1 94 ? 34 25.359 12.023 1 88.38 94 PRO A N 1
ATOM 755 C CA . PRO A 1 94 ? 34.688 26.656 11.938 1 88.38 94 PRO A CA 1
ATOM 756 C C . PRO A 1 94 ? 34.594 27.266 10.539 1 88.38 94 PRO A C 1
ATOM 758 O O . PRO A 1 94 ? 34.688 26.547 9.539 1 88.38 94 PRO A O 1
ATOM 761 N N . ARG A 1 95 ? 34.5 28.531 10.484 1 88.19 95 ARG A N 1
ATOM 762 C CA . ARG A 1 95 ? 34.312 29.281 9.25 1 88.19 95 ARG A CA 1
ATOM 763 C C . ARG A 1 95 ? 35.438 29.031 8.266 1 88.19 95 ARG A C 1
ATOM 765 O O . ARG A 1 95 ? 35.219 28.906 7.059 1 88.19 95 ARG A O 1
ATOM 772 N N . GLU A 1 96 ? 36.625 28.969 8.766 1 90.25 96 GLU A N 1
ATOM 773 C CA . GLU A 1 96 ? 37.781 28.812 7.918 1 90.25 96 GLU A CA 1
ATOM 774 C C . GLU A 1 96 ? 37.781 27.469 7.203 1 90.25 96 GLU A C 1
ATOM 776 O O . GLU A 1 96 ? 38.156 27.375 6.023 1 90.25 96 GLU A O 1
ATOM 781 N N . VAL A 1 97 ? 37.438 26.516 7.906 1 91.31 97 VAL A N 1
ATOM 782 C CA . VAL A 1 97 ? 37.375 25.172 7.336 1 91.31 97 VAL A CA 1
ATOM 783 C C . VAL A 1 97 ? 36.312 25.125 6.23 1 91.31 97 VAL A C 1
ATOM 785 O O . VAL A 1 97 ? 36.562 24.578 5.152 1 91.31 97 VAL A O 1
ATOM 788 N N . TYR A 1 98 ? 35.188 25.688 6.488 1 91.62 98 TYR A N 1
ATOM 789 C CA . TYR A 1 98 ? 34.094 25.734 5.52 1 91.62 98 TYR A CA 1
ATOM 790 C C . TYR A 1 98 ? 34.5 26.484 4.266 1 91.62 98 TYR A C 1
ATOM 792 O O . TYR A 1 98 ? 34.344 25.984 3.148 1 91.62 98 TYR A O 1
ATOM 800 N N . ARG A 1 99 ? 35.094 27.641 4.391 1 90.88 99 ARG A N 1
ATOM 801 C CA . ARG A 1 99 ? 35.438 28.516 3.279 1 90.88 99 ARG A CA 1
ATOM 802 C C . ARG A 1 99 ? 36.5 27.891 2.391 1 90.88 99 ARG A C 1
ATOM 804 O O . ARG A 1 99 ? 36.562 28.172 1.19 1 90.88 99 ARG A O 1
ATOM 811 N N . ARG A 1 100 ? 37.25 26.969 2.988 1 93.69 100 ARG A N 1
ATOM 812 C CA . ARG A 1 100 ? 38.312 26.344 2.234 1 93.69 100 ARG A CA 1
ATOM 813 C C . ARG A 1 100 ? 37.844 25.062 1.552 1 93.69 100 ARG A C 1
ATOM 815 O O . ARG A 1 100 ? 38.531 24.5 0.713 1 93.69 100 ARG A O 1
ATOM 822 N N . SER A 1 101 ? 36.688 24.656 1.881 1 93.88 101 SER A N 1
ATOM 823 C CA . SER A 1 101 ? 36.188 23.391 1.37 1 93.88 101 SER A CA 1
ATOM 824 C C . SER A 1 101 ? 35.75 23.516 -0.081 1 93.88 101 SER A C 1
ATOM 826 O O . SER A 1 101 ? 35.375 24.594 -0.527 1 93.88 101 SER A O 1
ATOM 828 N N . GLU A 1 102 ? 35.781 22.375 -0.776 1 95.94 102 GLU A N 1
ATOM 829 C CA . GLU A 1 102 ? 35.25 22.281 -2.133 1 95.94 102 GLU A CA 1
ATOM 830 C C . GLU A 1 102 ? 33.75 22.547 -2.152 1 95.94 102 GLU A C 1
ATOM 832 O O . GLU A 1 102 ? 33.219 23.188 -3.076 1 95.94 102 GLU A O 1
ATOM 837 N N . PHE A 1 103 ? 33.094 22.094 -1.177 1 94.44 103 PHE A N 1
ATOM 838 C CA . PHE A 1 103 ? 31.641 22.25 -1.097 1 94.44 103 PHE A CA 1
ATOM 839 C C . PHE A 1 103 ? 31.25 23.734 -1.07 1 94.44 103 PHE A C 1
ATOM 841 O O . PHE A 1 103 ? 30.312 24.141 -1.755 1 94.44 103 PHE A O 1
ATOM 848 N N . TYR A 1 104 ? 31.984 24.531 -0.335 1 93.31 104 TYR A N 1
ATOM 849 C CA . TYR A 1 104 ? 31.734 25.969 -0.253 1 93.31 104 TYR A CA 1
ATOM 850 C C . TYR A 1 104 ? 32.031 26.656 -1.584 1 93.31 104 TYR A C 1
ATOM 852 O O . TYR A 1 104 ? 31.188 27.391 -2.111 1 93.31 104 TYR A O 1
ATOM 860 N N . ASN A 1 105 ? 33.156 26.375 -2.158 1 95.25 105 ASN A N 1
ATOM 861 C CA . ASN A 1 105 ? 33.656 27.125 -3.293 1 95.25 105 ASN A CA 1
ATOM 862 C C . ASN A 1 105 ? 33 26.719 -4.598 1 95.25 105 ASN A C 1
ATOM 864 O O . ASN A 1 105 ? 32.781 27.547 -5.477 1 95.25 105 ASN A O 1
ATOM 868 N N . ASP A 1 106 ? 32.656 25.422 -4.707 1 94.88 106 ASP A N 1
ATOM 869 C CA . ASP A 1 106 ? 32.219 24.922 -6.008 1 94.88 106 ASP A CA 1
ATOM 870 C C . ASP A 1 106 ? 30.719 24.703 -6.031 1 94.88 106 ASP A C 1
ATOM 872 O O . ASP A 1 106 ? 30.109 24.562 -7.098 1 94.88 106 ASP A O 1
ATOM 876 N N . PHE A 1 107 ? 30.109 24.703 -4.855 1 93.69 107 PHE A N 1
ATOM 877 C CA . PHE A 1 107 ? 28.672 24.406 -4.84 1 93.69 107 PHE A CA 1
ATOM 878 C C . PHE A 1 107 ? 27.906 25.547 -4.172 1 93.69 107 PHE A C 1
ATOM 880 O O . PHE A 1 107 ? 26.984 26.109 -4.77 1 93.69 107 PHE A O 1
ATOM 887 N N . CYS A 1 108 ? 28.234 25.922 -2.949 1 92.88 108 CYS A N 1
ATOM 888 C CA . CYS A 1 108 ? 27.453 26.875 -2.162 1 92.88 108 CYS A CA 1
ATOM 889 C C . CYS A 1 108 ? 27.578 28.281 -2.725 1 92.88 108 CYS A C 1
ATOM 891 O O . CYS A 1 108 ? 26.578 29 -2.834 1 92.88 108 CYS A O 1
ATOM 893 N N . ARG A 1 109 ? 28.75 28.703 -3.047 1 92.56 109 ARG A N 1
ATOM 894 C CA . ARG A 1 109 ? 28.984 30.062 -3.51 1 92.56 109 ARG A CA 1
ATOM 895 C C . ARG A 1 109 ? 28.25 30.328 -4.816 1 92.56 109 ARG A C 1
ATOM 897 O O . ARG A 1 109 ? 27.516 31.328 -4.934 1 92.56 109 ARG A O 1
ATOM 904 N N . PRO A 1 110 ? 28.391 29.391 -5.777 1 91.5 110 PRO A N 1
ATOM 905 C CA . PRO A 1 110 ? 27.672 29.641 -7.023 1 91.5 110 PRO A CA 1
ATOM 906 C C . PRO A 1 110 ? 26.156 29.609 -6.836 1 91.5 110 PRO A C 1
ATOM 908 O O . PRO A 1 110 ? 25.406 30.172 -7.641 1 91.5 110 PRO A O 1
ATOM 911 N N . GLY A 1 111 ? 25.672 28.969 -5.797 1 90.94 111 GLY A N 1
ATOM 912 C CA . GLY A 1 111 ? 24.234 28.812 -5.57 1 90.94 111 GLY A CA 1
ATOM 913 C C . GLY A 1 111 ? 23.688 29.797 -4.559 1 90.94 111 GLY A C 1
ATOM 914 O O . GLY A 1 111 ? 22.531 29.688 -4.152 1 90.94 111 GLY A O 1
ATOM 915 N N . ASP A 1 112 ? 24.531 30.734 -4.137 1 91.12 112 ASP A N 1
ATOM 916 C CA . ASP A 1 112 ? 24.141 31.734 -3.15 1 91.12 112 ASP A CA 1
ATOM 917 C C . ASP A 1 112 ? 23.703 31.078 -1.841 1 91.12 112 ASP A C 1
ATOM 919 O O . ASP A 1 112 ? 22.656 31.438 -1.282 1 91.12 112 ASP A O 1
ATOM 923 N N . MET A 1 113 ? 24.406 30.125 -1.376 1 91.81 113 MET A N 1
ATOM 924 C CA . MET A 1 113 ? 24.125 29.406 -0.14 1 91.81 113 MET A CA 1
ATOM 925 C C . MET A 1 113 ? 25.297 29.516 0.829 1 91.81 113 MET A C 1
ATOM 927 O O . MET A 1 113 ? 25.578 28.578 1.593 1 91.81 113 MET A O 1
ATOM 931 N N . CYS A 1 114 ? 25.969 30.703 0.751 1 90.5 114 CYS A N 1
ATOM 932 C CA . CYS A 1 114 ? 27.188 30.891 1.529 1 90.5 114 CYS A CA 1
ATOM 933 C C . CYS A 1 114 ? 26.891 30.938 3.021 1 90.5 114 CYS A C 1
ATOM 935 O O . CYS A 1 114 ? 27.609 30.344 3.828 1 90.5 114 CYS A O 1
ATOM 937 N N . HIS A 1 115 ? 25.906 31.719 3.381 1 90.75 115 HIS A N 1
ATOM 938 C CA . HIS A 1 115 ? 25.375 31.719 4.738 1 90.75 115 HIS A CA 1
ATOM 939 C C . HIS A 1 115 ? 24.094 30.906 4.82 1 90.75 115 HIS A C 1
ATOM 941 O O . HIS A 1 115 ? 23.156 31.125 4.051 1 90.75 115 HIS A O 1
ATOM 947 N N . SER A 1 116 ? 24.156 29.812 5.617 1 91.69 116 SER A N 1
ATOM 948 C CA . SER A 1 116 ? 22.969 28.969 5.59 1 91.69 116 SER A CA 1
ATOM 949 C C . SER A 1 116 ? 22.453 28.688 6.996 1 91.69 116 SER A C 1
ATOM 951 O O . SER A 1 116 ? 23.219 28.734 7.965 1 91.69 116 SER A O 1
ATOM 953 N N . ILE A 1 117 ? 21.172 28.594 7.113 1 93.38 117 ILE A N 1
ATOM 954 C CA . ILE A 1 117 ? 20.484 28.047 8.281 1 93.38 117 ILE A CA 1
ATOM 955 C C . ILE A 1 117 ? 19.609 26.875 7.871 1 93.38 117 ILE A C 1
ATOM 957 O O . ILE A 1 117 ? 19.297 26.703 6.688 1 93.38 117 ILE A O 1
ATOM 961 N N . GLY A 1 118 ? 19.344 26.031 8.789 1 94.44 118 GLY A N 1
ATOM 962 C CA . GLY A 1 118 ? 18.531 24.875 8.43 1 94.44 118 GLY A CA 1
ATOM 963 C C . GLY A 1 118 ? 17.969 24.156 9.641 1 94.44 118 GLY A C 1
ATOM 964 O O . GLY A 1 118 ? 18.094 24.625 10.773 1 94.44 118 GLY A O 1
ATOM 965 N N . VAL A 1 119 ? 17.25 23.141 9.359 1 95.44 119 VAL A N 1
ATOM 966 C CA . VAL A 1 119 ? 16.656 22.281 10.375 1 95.44 119 VAL A CA 1
ATOM 967 C C . VAL A 1 119 ? 16.734 20.828 9.922 1 95.44 119 VAL A C 1
ATOM 969 O O . VAL A 1 119 ? 16.484 20.516 8.758 1 95.44 119 VAL A O 1
ATOM 972 N N . VAL A 1 120 ? 17.188 19.953 10.852 1 95.81 120 VAL A N 1
ATOM 973 C CA . VAL A 1 120 ? 17.094 18.516 10.586 1 95.81 120 VAL A CA 1
ATOM 974 C C . VAL A 1 120 ? 15.633 18.062 10.703 1 95.81 120 VAL A C 1
ATOM 976 O O . VAL A 1 120 ? 15.062 18.078 11.797 1 95.81 120 VAL A O 1
ATOM 979 N N . LEU A 1 121 ? 15.078 17.656 9.633 1 95 121 LEU A N 1
ATOM 980 C CA . LEU A 1 121 ? 13.656 17.312 9.648 1 95 121 LEU A CA 1
ATOM 981 C C . LEU A 1 121 ? 13.469 15.852 10.07 1 95 121 LEU A C 1
ATOM 983 O O . LEU A 1 121 ? 12.555 15.539 10.836 1 95 121 LEU A O 1
ATOM 987 N N . VAL A 1 122 ? 14.211 15.016 9.516 1 93.06 122 VAL A N 1
ATOM 988 C CA . VAL A 1 122 ? 14.18 13.586 9.812 1 93.06 122 VAL A CA 1
ATOM 989 C C . VAL A 1 122 ? 15.602 13.055 9.977 1 93.06 122 VAL A C 1
ATOM 991 O O . VAL A 1 122 ? 16.5 13.406 9.203 1 93.06 122 VAL A O 1
ATOM 994 N N . ASN A 1 123 ? 15.836 12.289 10.961 1 92.81 123 ASN A N 1
ATOM 995 C CA . ASN A 1 123 ? 17.094 11.555 11.148 1 92.81 123 ASN A CA 1
ATOM 996 C C . ASN A 1 123 ? 16.844 10.141 11.664 1 92.81 123 ASN A C 1
ATOM 998 O O . ASN A 1 123 ? 16.906 9.898 12.875 1 92.81 123 ASN A O 1
ATOM 1002 N N . GLU A 1 124 ? 16.578 9.305 10.805 1 86.69 124 GLU A N 1
ATOM 1003 C CA . GLU A 1 124 ? 16.328 7.883 11.055 1 86.69 124 GLU A CA 1
ATOM 1004 C C . GLU A 1 124 ? 17.469 7.023 10.523 1 86.69 124 GLU A C 1
ATOM 1006 O O . GLU A 1 124 ? 18.344 7.516 9.805 1 86.69 124 GLU A O 1
ATOM 1011 N N . PRO A 1 125 ? 17.531 5.758 10.914 1 78.75 125 PRO A N 1
ATOM 1012 C CA . PRO A 1 125 ? 18.656 4.91 10.508 1 78.75 125 PRO A CA 1
ATOM 1013 C C . PRO A 1 125 ? 18.781 4.805 8.992 1 78.75 125 PRO A C 1
ATOM 1015 O O . PRO A 1 125 ? 19.906 4.73 8.469 1 78.75 125 PRO A O 1
ATOM 1018 N N . ASP A 1 126 ? 17.672 4.973 8.305 1 77.25 126 ASP A N 1
ATOM 1019 C CA . ASP A 1 126 ? 17.781 4.746 6.867 1 77.25 126 ASP A CA 1
ATOM 1020 C C . ASP A 1 126 ? 17.531 6.035 6.086 1 77.25 126 ASP A C 1
ATOM 1022 O O . ASP A 1 126 ? 17.844 6.121 4.898 1 77.25 126 ASP A O 1
ATOM 1026 N N . THR A 1 127 ? 17.094 7.07 6.742 1 85.81 127 THR A N 1
ATOM 1027 C CA . THR A 1 127 ? 16.656 8.25 6.004 1 85.81 127 THR A CA 1
ATOM 1028 C C . THR A 1 127 ? 16.953 9.523 6.789 1 85.81 127 THR A C 1
ATOM 1030 O O . THR A 1 127 ? 16.719 9.586 7.996 1 85.81 127 THR A O 1
ATOM 1033 N N . ARG A 1 128 ? 17.516 10.492 6.113 1 90.88 128 ARG A N 1
ATOM 1034 C CA . ARG A 1 128 ? 17.75 11.828 6.66 1 90.88 128 ARG A CA 1
ATOM 1035 C C . ARG A 1 128 ? 17.203 12.906 5.73 1 90.88 128 ARG A C 1
ATOM 1037 O O . ARG A 1 128 ? 17.391 12.836 4.516 1 90.88 128 ARG A O 1
ATOM 1044 N N . VAL A 1 129 ? 16.453 13.789 6.254 1 92.25 129 VAL A N 1
ATOM 1045 C CA . VAL A 1 129 ? 15.906 14.914 5.504 1 92.25 129 VAL A CA 1
ATOM 1046 C C . VAL A 1 129 ? 16.297 16.234 6.18 1 92.25 129 VAL A C 1
ATOM 1048 O O . VAL A 1 129 ? 16.109 16.391 7.391 1 92.25 129 VAL A O 1
ATOM 1051 N N . VAL A 1 130 ? 16.844 17.141 5.422 1 94.06 130 VAL A N 1
ATOM 1052 C CA . VAL A 1 130 ? 17.281 18.422 5.969 1 94.06 130 VAL A CA 1
ATOM 1053 C C . VAL A 1 130 ? 16.734 19.562 5.125 1 94.06 130 VAL A C 1
ATOM 1055 O O . VAL A 1 130 ? 16.734 19.5 3.895 1 94.06 130 VAL A O 1
ATOM 1058 N N . PHE A 1 131 ? 16.234 20.531 5.816 1 95.38 131 PHE A N 1
ATOM 1059 C CA . PHE A 1 131 ? 15.867 21.781 5.18 1 95.38 131 PHE A CA 1
ATOM 1060 C C . PHE A 1 131 ? 16.969 22.828 5.352 1 95.38 131 PHE A C 1
ATOM 1062 O O . PHE A 1 131 ? 17.484 23.016 6.457 1 95.38 131 PHE A O 1
ATOM 1069 N N . THR A 1 132 ? 17.297 23.5 4.293 1 94.88 132 THR A N 1
ATOM 1070 C CA . THR A 1 132 ? 18.328 24.531 4.359 1 94.88 132 THR A CA 1
ATOM 1071 C C . THR A 1 132 ? 17.875 25.781 3.598 1 94.88 132 THR A C 1
ATOM 1073 O O . THR A 1 132 ? 17.281 25.672 2.523 1 94.88 132 THR A O 1
ATOM 1076 N N . CYS A 1 133 ? 18.156 26.891 4.141 1 95.75 133 CYS A N 1
ATOM 1077 C CA . CYS A 1 133 ? 17.984 28.188 3.518 1 95.75 133 CYS A CA 1
ATOM 1078 C C . CYS A 1 133 ? 19.297 28.969 3.523 1 95.75 133 CYS A C 1
ATOM 1080 O O . CYS A 1 133 ? 19.969 29.078 4.555 1 95.75 133 CYS A O 1
ATOM 1082 N N . GLY A 1 134 ? 19.594 29.5 2.35 1 94.5 134 GLY A N 1
ATOM 1083 C CA . GLY A 1 134 ? 20.875 30.156 2.242 1 94.5 134 GLY A CA 1
ATOM 1084 C C . GLY A 1 134 ? 20.766 31.609 1.795 1 94.5 134 GLY A C 1
ATOM 1085 O O . GLY A 1 134 ? 19.719 32.031 1.313 1 94.5 134 GLY A O 1
ATOM 1086 N N . ARG A 1 135 ? 21.875 32.281 2.055 1 93.56 135 ARG A N 1
ATOM 1087 C CA . ARG A 1 135 ? 22.094 33.656 1.591 1 93.56 135 ARG A CA 1
ATOM 1088 C C . ARG A 1 135 ? 23.406 33.781 0.833 1 93.56 135 ARG A C 1
ATOM 1090 O O . ARG A 1 135 ? 24.359 33.031 1.106 1 93.56 135 ARG A O 1
ATOM 1097 N N . ALA A 1 136 ? 23.344 34.75 -0.053 1 91.25 136 ALA A N 1
ATOM 1098 C CA . ALA A 1 136 ? 24.594 35.062 -0.769 1 91.25 136 ALA A CA 1
ATOM 1099 C C . ALA A 1 136 ? 25.625 35.656 0.167 1 91.25 136 ALA A C 1
ATOM 1101 O O . ALA A 1 136 ? 25.281 36.188 1.234 1 91.25 136 ALA A O 1
ATOM 1102 N N . GLU A 1 137 ? 26.859 35.562 -0.275 1 87.81 137 GLU A N 1
ATOM 1103 C CA . GLU A 1 137 ? 27.953 36.125 0.511 1 87.81 137 GLU A CA 1
ATOM 1104 C C . GLU A 1 137 ? 27.766 37.625 0.734 1 87.81 137 GLU A C 1
ATOM 1106 O O . GLU A 1 137 ? 28.031 38.125 1.827 1 87.81 137 GLU A O 1
ATOM 1111 N N . THR A 1 138 ? 27.219 38.281 -0.176 1 90.06 138 THR A N 1
ATOM 1112 C CA . THR A 1 138 ? 27.125 39.719 -0.159 1 90.06 138 THR A CA 1
ATOM 1113 C C . THR A 1 138 ? 25.969 40.188 0.736 1 90.06 138 THR A C 1
ATOM 1115 O O . THR A 1 138 ? 25.984 41.281 1.258 1 90.06 138 THR A O 1
ATOM 1118 N N . THR A 1 139 ? 25 39.312 0.947 1 90.94 139 THR A N 1
ATOM 1119 C CA . THR A 1 139 ? 23.797 39.656 1.713 1 90.94 139 THR A CA 1
ATOM 1120 C C . THR A 1 139 ? 24.094 39.625 3.211 1 90.94 139 THR A C 1
ATOM 1122 O O . THR A 1 139 ? 23.453 40.344 3.986 1 90.94 139 THR A O 1
ATOM 1125 N N . GLY A 1 140 ? 25.094 38.875 3.598 1 88.81 140 GLY A N 1
ATOM 1126 C CA . GLY A 1 140 ? 25.422 38.781 5.012 1 88.81 140 GLY A CA 1
ATOM 1127 C C . GLY A 1 140 ? 24.766 37.594 5.711 1 88.81 140 GLY A C 1
ATOM 1128 O O . GLY A 1 140 ? 23.953 36.906 5.117 1 88.81 140 GLY A O 1
ATOM 1129 N N . GLU A 1 141 ? 25.031 37.469 6.973 1 90.38 141 GLU A N 1
ATOM 1130 C CA . GLU A 1 141 ? 24.562 36.344 7.766 1 90.38 141 GLU A CA 1
ATOM 1131 C C . GLU A 1 141 ? 23.125 36.531 8.227 1 90.38 141 GLU A C 1
ATOM 1133 O O . GLU A 1 141 ? 22.609 37.656 8.188 1 90.38 141 GLU A O 1
ATOM 1138 N N . PHE A 1 142 ? 22.516 35.469 8.594 1 92.81 142 PHE A N 1
ATOM 1139 C CA . PHE A 1 142 ? 21.172 35.531 9.164 1 92.81 142 PHE A CA 1
ATOM 1140 C C . PHE A 1 142 ? 21.219 36.125 10.562 1 92.81 142 PHE A C 1
ATOM 1142 O O . PHE A 1 142 ? 22.141 35.875 11.336 1 92.81 142 PHE A O 1
ATOM 1149 N N . GLU A 1 143 ? 20.25 36.906 10.867 1 92.12 143 GLU A N 1
ATOM 1150 C CA . GLU A 1 143 ? 20.125 37.562 12.164 1 92.12 143 GLU A CA 1
ATOM 1151 C C . GLU A 1 143 ? 19.281 36.75 13.125 1 92.12 143 GLU A C 1
ATOM 1153 O O . GLU A 1 143 ? 18.578 35.812 12.703 1 92.12 143 GLU A O 1
ATOM 1158 N N . PRO A 1 144 ? 19.359 37.031 14.414 1 91.12 144 PRO A N 1
ATOM 1159 C CA . PRO A 1 144 ? 18.594 36.281 15.398 1 91.12 144 PRO A CA 1
ATOM 1160 C C . PRO A 1 144 ? 17.094 36.25 15.086 1 91.12 144 PRO A C 1
ATOM 1162 O O . PRO A 1 144 ? 16.422 35.25 15.391 1 91.12 144 PRO A O 1
ATOM 1165 N N . GLU A 1 145 ? 16.656 37.281 14.469 1 93.31 145 GLU A N 1
ATOM 1166 C CA . GLU A 1 145 ? 15.234 37.312 14.109 1 93.31 145 GLU A CA 1
ATOM 1167 C C . GLU A 1 145 ? 14.891 36.219 13.109 1 93.31 145 GLU A C 1
ATOM 1169 O O . GLU A 1 145 ? 13.797 35.625 13.164 1 93.31 145 GLU A O 1
ATOM 1174 N N . HIS A 1 146 ? 15.82 35.969 12.188 1 92.81 146 HIS A N 1
ATOM 1175 C CA . HIS A 1 146 ? 15.609 34.906 11.211 1 92.81 146 HIS A CA 1
ATOM 1176 C C . HIS A 1 146 ? 15.609 33.531 11.875 1 92.81 146 HIS A C 1
ATOM 1178 O O . HIS A 1 146 ? 14.812 32.656 11.523 1 92.81 146 HIS A O 1
ATOM 1184 N N . LEU A 1 147 ? 16.406 33.344 12.875 1 91.56 147 LEU A N 1
ATOM 1185 C CA . LEU A 1 147 ? 16.453 32.094 13.625 1 91.56 147 LEU A CA 1
ATOM 1186 C C . LEU A 1 147 ? 15.164 31.906 14.414 1 91.56 147 LEU A C 1
ATOM 1188 O O . LEU A 1 147 ? 14.688 30.766 14.562 1 91.56 147 LEU A O 1
ATOM 1192 N N . ASP A 1 148 ? 14.656 33 14.898 1 92.56 148 ASP A N 1
ATOM 1193 C CA . ASP A 1 148 ? 13.383 32.906 15.609 1 92.56 148 ASP A CA 1
ATOM 1194 C C . ASP A 1 148 ? 12.258 32.469 14.672 1 92.56 148 ASP A C 1
ATOM 1196 O O . ASP A 1 148 ? 11.391 31.688 15.07 1 92.56 148 ASP A O 1
ATOM 1200 N N . ARG A 1 149 ? 12.312 33 13.461 1 93 149 ARG A N 1
ATOM 1201 C CA . ARG A 1 149 ? 11.336 32.562 12.461 1 93 149 ARG A CA 1
ATOM 1202 C C . ARG A 1 149 ? 11.469 31.078 12.156 1 93 149 ARG A C 1
ATOM 1204 O O . ARG A 1 149 ? 10.469 30.375 12.078 1 93 149 ARG A O 1
ATOM 1211 N N . LEU A 1 150 ? 12.672 30.688 12.008 1 93.44 150 LEU A N 1
ATOM 1212 C CA . LEU A 1 150 ? 12.93 29.281 11.719 1 93.44 150 LEU A CA 1
ATOM 1213 C C . LEU A 1 150 ? 12.492 28.406 12.883 1 93.44 150 LEU A C 1
ATOM 1215 O O . LEU A 1 150 ? 11.938 27.312 12.672 1 93.44 150 LEU A O 1
ATOM 1219 N N . ARG A 1 151 ? 12.68 28.828 14.109 1 91.44 151 ARG A N 1
ATOM 1220 C CA . ARG A 1 151 ? 12.266 28.094 15.305 1 91.44 151 ARG A CA 1
ATOM 1221 C C . ARG A 1 151 ? 10.75 27.922 15.344 1 91.44 151 ARG A C 1
ATOM 1223 O O . ARG A 1 151 ? 10.25 26.906 15.805 1 91.44 151 ARG A O 1
ATOM 1230 N N . ARG A 1 152 ? 10.102 28.891 14.836 1 89.75 152 ARG A N 1
ATOM 1231 C CA . ARG A 1 152 ? 8.641 28.859 14.844 1 89.75 152 ARG A CA 1
ATOM 1232 C C . ARG A 1 152 ? 8.109 27.906 13.789 1 89.75 152 ARG A C 1
ATOM 1234 O O . ARG A 1 152 ? 7.152 27.156 14.047 1 89.75 152 ARG A O 1
ATOM 1241 N N . ILE A 1 153 ? 8.773 27.922 12.609 1 92.5 153 ILE A N 1
ATOM 1242 C CA . ILE A 1 153 ? 8.242 27.141 11.5 1 92.5 153 ILE A CA 1
ATOM 1243 C C . ILE A 1 153 ? 8.836 25.734 11.523 1 92.5 153 ILE A C 1
ATOM 1245 O O . ILE A 1 153 ? 8.273 24.797 10.938 1 92.5 153 ILE A O 1
ATOM 1249 N N . GLY A 1 154 ? 9.906 25.516 12.227 1 92.94 154 GLY A N 1
ATOM 1250 C CA . GLY A 1 154 ? 10.68 24.281 12.266 1 92.94 154 GLY A CA 1
ATOM 1251 C C . GLY A 1 154 ? 9.844 23.062 12.625 1 92.94 154 GLY A C 1
ATOM 1252 O O . GLY A 1 154 ? 9.828 22.078 11.891 1 92.94 154 GLY A O 1
ATOM 1253 N N . PRO A 1 155 ? 9.094 23.188 13.688 1 91.44 155 PRO A N 1
ATOM 1254 C CA . PRO A 1 155 ? 8.289 22.031 14.094 1 91.44 155 PRO A CA 1
ATOM 1255 C C . PRO A 1 155 ? 7.27 21.609 13.039 1 91.44 155 PRO A C 1
ATOM 1257 O O . PRO A 1 155 ? 6.98 20.422 12.891 1 91.44 155 PRO A O 1
ATOM 1260 N N . HIS A 1 156 ? 6.758 22.531 12.281 1 90.38 156 HIS A N 1
ATOM 1261 C CA . HIS A 1 156 ? 5.816 22.219 11.219 1 90.38 156 HIS A CA 1
ATOM 1262 C C . HIS A 1 156 ? 6.512 21.516 10.055 1 90.38 156 HIS A C 1
ATOM 1264 O O . HIS A 1 156 ? 5.961 20.578 9.477 1 90.38 156 HIS A O 1
ATOM 1270 N N . LEU A 1 157 ? 7.699 21.906 9.766 1 93.44 157 LEU A N 1
ATOM 1271 C CA . LEU A 1 157 ? 8.477 21.25 8.719 1 93.44 157 LEU A CA 1
ATOM 1272 C C . LEU A 1 157 ? 8.82 19.828 9.109 1 93.44 157 LEU A C 1
ATOM 1274 O O . LEU A 1 157 ? 8.711 18.906 8.289 1 93.44 157 LEU A O 1
ATOM 1278 N N . VAL A 1 158 ? 9.18 19.672 10.352 1 92.94 158 VAL A N 1
ATOM 1279 C CA . VAL A 1 158 ? 9.531 18.344 10.859 1 92.94 158 VAL A CA 1
ATOM 1280 C C . VAL A 1 158 ? 8.32 17.406 10.758 1 92.94 158 VAL A C 1
ATOM 1282 O O . VAL A 1 158 ? 8.43 16.297 10.227 1 92.94 158 VAL A O 1
ATOM 1285 N N . ARG A 1 159 ? 7.242 17.875 11.164 1 89.12 159 ARG A N 1
ATOM 1286 C CA . ARG A 1 159 ? 6.023 17.078 11.148 1 89.12 159 ARG A CA 1
ATOM 1287 C C . ARG A 1 159 ? 5.594 16.766 9.719 1 89.12 159 ARG A C 1
ATOM 1289 O O . ARG A 1 159 ? 5.215 15.625 9.414 1 89.12 159 ARG A O 1
ATOM 1296 N N . ALA A 1 160 ? 5.648 17.766 8.906 1 89.81 160 ALA A N 1
ATOM 1297 C CA . ALA A 1 160 ? 5.27 17.562 7.508 1 89.81 160 ALA A CA 1
ATOM 1298 C C . ALA A 1 160 ? 6.184 16.547 6.84 1 89.81 160 ALA A C 1
ATOM 1300 O O . ALA A 1 160 ? 5.719 15.695 6.07 1 89.81 160 ALA A O 1
ATOM 1301 N N . ALA A 1 161 ? 7.418 16.609 7.121 1 89.25 161 ALA A N 1
ATOM 1302 C CA . ALA A 1 161 ? 8.359 15.648 6.562 1 89.25 161 ALA A CA 1
ATOM 1303 C C . ALA A 1 161 ? 8.055 14.234 7.047 1 89.25 161 ALA A C 1
ATOM 1305 O O . ALA A 1 161 ? 8.125 13.281 6.273 1 89.25 161 ALA A O 1
ATOM 1306 N N . SER A 1 162 ? 7.738 14.102 8.273 1 86.81 162 SER A N 1
ATOM 1307 C CA . SER A 1 162 ? 7.402 12.805 8.836 1 86.81 162 SER A CA 1
ATOM 1308 C C . SER A 1 162 ? 6.164 12.211 8.164 1 86.81 162 SER A C 1
ATOM 1310 O O . SER A 1 162 ? 6.145 11.031 7.816 1 86.81 162 SER A O 1
ATOM 1312 N N . VAL A 1 163 ? 5.191 13.055 7.973 1 83.94 163 VAL A N 1
ATOM 1313 C CA . VAL A 1 163 ? 3.963 12.641 7.301 1 83.94 163 VAL A CA 1
ATOM 1314 C C . VAL A 1 163 ? 4.277 12.203 5.875 1 83.94 163 VAL A C 1
ATOM 1316 O O . VAL A 1 163 ? 3.846 11.141 5.434 1 83.94 163 VAL A O 1
ATOM 1319 N N . GLY A 1 164 ? 4.945 13.023 5.215 1 84.56 164 GLY A N 1
ATOM 1320 C CA . GLY A 1 164 ? 5.312 12.719 3.844 1 84.56 164 GLY A CA 1
ATOM 1321 C C . GLY A 1 164 ? 6.105 11.43 3.715 1 84.56 164 GLY A C 1
ATOM 1322 O O . GLY A 1 164 ? 5.883 10.648 2.789 1 84.56 164 GLY A O 1
ATOM 1323 N N . LEU A 1 165 ? 6.98 11.25 4.66 1 84.25 165 LEU A N 1
ATOM 1324 C CA . LEU A 1 165 ? 7.801 10.047 4.645 1 84.25 165 LEU A CA 1
ATOM 1325 C C . LEU A 1 165 ? 6.949 8.797 4.871 1 84.25 165 LEU A C 1
ATOM 1327 O O . LEU A 1 165 ? 7.113 7.793 4.176 1 84.25 165 LEU A O 1
ATOM 1331 N N . ARG A 1 166 ? 6.09 8.836 5.773 1 82.69 166 ARG A N 1
ATOM 1332 C CA . ARG A 1 166 ? 5.219 7.699 6.062 1 82.69 166 ARG A CA 1
ATOM 1333 C C . ARG A 1 166 ? 4.332 7.375 4.863 1 82.69 166 ARG A C 1
ATOM 1335 O O . ARG A 1 166 ? 4.164 6.207 4.508 1 82.69 166 ARG A O 1
ATOM 1342 N N . LEU A 1 167 ? 3.768 8.383 4.309 1 81.75 167 LEU A N 1
ATOM 1343 C CA . LEU A 1 167 ? 2.93 8.195 3.129 1 81.75 167 LEU A CA 1
ATOM 1344 C C . LEU A 1 167 ? 3.736 7.602 1.98 1 81.75 167 LEU A C 1
ATOM 1346 O O . LEU A 1 167 ? 3.27 6.688 1.296 1 81.75 167 LEU A O 1
ATOM 1350 N N . SER A 1 168 ? 4.895 8.117 1.811 1 82.62 168 SER A N 1
ATOM 1351 C CA . SER A 1 168 ? 5.766 7.629 0.745 1 82.62 168 SER A CA 1
ATOM 1352 C C . SER A 1 168 ? 6.113 6.156 0.941 1 82.62 168 SER A C 1
ATOM 1354 O O . SER A 1 168 ? 6.07 5.371 -0.008 1 82.62 168 SER A O 1
ATOM 1356 N N . ARG A 1 169 ? 6.43 5.809 2.152 1 81.44 169 ARG A N 1
ATOM 1357 C CA . ARG A 1 169 ? 6.754 4.418 2.451 1 81.44 169 ARG A CA 1
ATOM 1358 C C . ARG A 1 169 ? 5.574 3.504 2.139 1 81.44 169 ARG A C 1
ATOM 1360 O O . ARG A 1 169 ? 5.75 2.441 1.535 1 81.44 169 ARG A O 1
ATOM 1367 N N . SER A 1 170 ? 4.445 3.877 2.521 1 82.25 170 SER A N 1
ATOM 1368 C CA . SER A 1 170 ? 3.25 3.076 2.279 1 82.25 170 SER A CA 1
ATOM 1369 C C . SER A 1 170 ? 2.967 2.945 0.786 1 82.25 170 SER A C 1
ATOM 1371 O O . SER A 1 170 ? 2.617 1.864 0.308 1 82.25 170 SER A O 1
ATOM 1373 N N . GLU A 1 171 ? 3.133 4.008 0.091 1 82.12 171 GLU A N 1
ATOM 1374 C CA . GLU A 1 171 ? 2.859 4.012 -1.344 1 82.12 171 GLU A CA 1
ATOM 1375 C C . GLU A 1 171 ? 3.865 3.146 -2.1 1 82.12 171 GLU A C 1
ATOM 1377 O O . GLU A 1 171 ? 3.498 2.43 -3.033 1 82.12 171 GLU A O 1
ATOM 1382 N N . ILE A 1 172 ? 5.086 3.26 -1.688 1 80.69 172 ILE A N 1
ATOM 1383 C CA . ILE A 1 172 ? 6.125 2.455 -2.324 1 80.69 172 ILE A CA 1
ATOM 1384 C C . ILE A 1 172 ? 5.855 0.973 -2.072 1 80.69 172 ILE A C 1
ATOM 1386 O O . ILE A 1 172 ? 5.934 0.156 -2.992 1 80.69 172 ILE A O 1
ATOM 1390 N N . ALA A 1 173 ? 5.52 0.659 -0.854 1 84.25 173 ALA A N 1
ATOM 1391 C CA . ALA A 1 173 ? 5.199 -0.727 -0.519 1 84.25 173 ALA A CA 1
ATOM 1392 C C . ALA A 1 173 ? 3.988 -1.218 -1.306 1 84.25 173 ALA A C 1
ATOM 1394 O O . ALA A 1 173 ? 3.986 -2.338 -1.819 1 84.25 173 ALA A O 1
ATOM 1395 N N . ARG A 1 174 ? 2.979 -0.411 -1.397 1 84.06 174 ARG A N 1
ATOM 1396 C CA . ARG A 1 174 ? 1.789 -0.758 -2.168 1 84.06 174 ARG A CA 1
ATOM 1397 C C . ARG A 1 174 ? 2.139 -1.008 -3.631 1 84.06 174 ARG A C 1
ATOM 1399 O O . ARG A 1 174 ? 1.688 -1.99 -4.223 1 84.06 174 ARG A O 1
ATOM 1406 N N . SER A 1 175 ? 2.902 -0.134 -4.199 1 84.75 175 SER A N 1
ATOM 1407 C CA . SER A 1 175 ? 3.281 -0.26 -5.602 1 84.75 175 SER A CA 1
ATOM 1408 C C . SER A 1 175 ? 4.074 -1.541 -5.848 1 84.75 175 SER A C 1
ATOM 1410 O O . SER A 1 175 ? 3.875 -2.215 -6.863 1 84.75 175 SER A O 1
ATOM 1412 N N . ALA A 1 176 ? 4.926 -1.817 -4.93 1 85.25 176 ALA A N 1
ATOM 1413 C CA . ALA A 1 176 ? 5.707 -3.047 -5.031 1 85.25 176 ALA A CA 1
ATOM 1414 C C . ALA A 1 176 ? 4.801 -4.277 -4.984 1 85.25 176 ALA A C 1
ATOM 1416 O O . ALA A 1 176 ? 4.984 -5.219 -5.762 1 85.25 176 ALA A O 1
ATOM 1417 N N . ASN A 1 177 ? 3.834 -4.293 -4.141 1 88.69 177 ASN A N 1
ATOM 1418 C CA . ASN A 1 177 ? 2.895 -5.402 -4.027 1 88.69 177 ASN A CA 1
ATOM 1419 C C . ASN A 1 177 ? 2.055 -5.559 -5.293 1 88.69 177 ASN A C 1
ATOM 1421 O O . ASN A 1 177 ? 1.795 -6.676 -5.738 1 88.69 177 ASN A O 1
ATOM 1425 N N . VAL A 1 178 ? 1.668 -4.477 -5.812 1 88.69 178 VAL A N 1
ATOM 1426 C CA . VAL A 1 178 ? 0.885 -4.492 -7.043 1 88.69 178 VAL A CA 1
ATOM 1427 C C . VAL A 1 178 ? 1.717 -5.086 -8.18 1 88.69 178 VAL A C 1
ATOM 1429 O O . VAL A 1 178 ? 1.227 -5.918 -8.945 1 88.69 178 VAL A O 1
ATOM 1432 N N . GLU A 1 179 ? 2.941 -4.703 -8.242 1 85.19 179 GLU A N 1
ATOM 1433 C CA . GLU A 1 179 ? 3.828 -5.258 -9.266 1 85.19 179 GLU A CA 1
ATOM 1434 C C . GLU A 1 179 ? 4.008 -6.762 -9.086 1 85.19 179 GLU A C 1
ATOM 1436 O O . GLU A 1 179 ? 4.066 -7.508 -10.062 1 85.19 179 GLU A O 1
ATOM 1441 N N . ALA A 1 180 ? 4.121 -7.141 -7.898 1 86.75 180 ALA A N 1
ATOM 1442 C CA . ALA A 1 180 ? 4.234 -8.57 -7.609 1 86.75 180 ALA A CA 1
ATOM 1443 C C . ALA A 1 180 ? 2.984 -9.32 -8.055 1 86.75 180 ALA A C 1
ATOM 1445 O O . ALA A 1 180 ? 3.076 -10.367 -8.695 1 86.75 180 ALA A O 1
ATOM 1446 N N . LEU A 1 181 ? 1.857 -8.797 -7.77 1 89.38 181 LEU A N 1
ATOM 1447 C CA . LEU A 1 181 ? 0.594 -9.43 -8.133 1 89.38 181 LEU A CA 1
ATOM 1448 C C . LEU A 1 181 ? 0.424 -9.477 -9.648 1 89.38 181 LEU A C 1
ATOM 1450 O O . LEU A 1 181 ? -0.193 -10.398 -10.18 1 89.38 181 LEU A O 1
ATOM 1454 N N . ASP A 1 182 ? 1.039 -8.539 -10.305 1 87.56 182 ASP A N 1
ATOM 1455 C CA . ASP A 1 182 ? 0.962 -8.492 -11.758 1 87.56 182 ASP A CA 1
ATOM 1456 C C . ASP A 1 182 ? 1.788 -9.609 -12.391 1 87.56 182 ASP A C 1
ATOM 1458 O O . ASP A 1 182 ? 1.632 -9.914 -13.578 1 87.56 182 ASP A O 1
ATOM 1462 N N . ARG A 1 183 ? 2.533 -10.18 -11.57 1 80.19 183 ARG A N 1
ATOM 1463 C CA . ARG A 1 183 ? 3.436 -11.18 -12.117 1 80.19 183 ARG A CA 1
ATOM 1464 C C . ARG A 1 183 ? 2.979 -12.586 -11.758 1 80.19 183 ARG A C 1
ATOM 1466 O O . ARG A 1 183 ? 3.586 -13.57 -12.18 1 80.19 183 ARG A O 1
ATOM 1473 N N . VAL A 1 184 ? 1.938 -12.633 -11.023 1 80.5 184 VAL A N 1
ATOM 1474 C CA . VAL A 1 184 ? 1.403 -13.953 -10.727 1 80.5 184 VAL A CA 1
ATOM 1475 C C . VAL A 1 184 ? 0.595 -14.469 -11.914 1 80.5 184 VAL A C 1
ATOM 1477 O O . VAL A 1 184 ? 0.091 -13.68 -12.719 1 80.5 184 VAL A O 1
ATOM 1480 N N . ALA A 1 185 ? 0.442 -15.781 -11.984 1 74.12 185 ALA A N 1
ATOM 1481 C CA . ALA A 1 185 ? -0.183 -16.406 -13.148 1 74.12 185 ALA A CA 1
ATOM 1482 C C . ALA A 1 185 ? -1.702 -16.281 -13.094 1 74.12 185 ALA A C 1
ATOM 1484 O O . ALA A 1 185 ? -2.367 -16.266 -14.133 1 74.12 185 ALA A O 1
ATOM 1485 N N . GLN A 1 186 ? -2.225 -16.141 -12.008 1 81.94 186 GLN A N 1
ATOM 1486 C CA . GLN A 1 186 ? -3.672 -16.094 -11.836 1 81.94 186 GLN A CA 1
ATOM 1487 C C . GLN A 1 186 ? -4.172 -14.648 -11.828 1 81.94 186 GLN A C 1
ATOM 1489 O O . GLN A 1 186 ? -3.434 -13.734 -11.453 1 81.94 186 GLN A O 1
ATOM 1494 N N . GLY A 1 187 ? -5.434 -14.539 -12.352 1 89.38 187 GLY A N 1
ATOM 1495 C CA . GLY A 1 187 ? -6.109 -13.273 -12.109 1 89.38 187 GLY A CA 1
ATOM 1496 C C . GLY A 1 187 ? -6.445 -13.039 -10.648 1 89.38 187 GLY A C 1
ATOM 1497 O O . GLY A 1 187 ? -6.895 -13.961 -9.961 1 89.38 187 GLY A O 1
ATOM 1498 N N . VAL A 1 188 ? -6.164 -11.875 -10.203 1 91.62 188 VAL A N 1
ATOM 1499 C CA . VAL A 1 188 ? -6.453 -11.508 -8.82 1 91.62 188 VAL A CA 1
ATOM 1500 C C . VAL A 1 188 ? -7.293 -10.234 -8.781 1 91.62 188 VAL A C 1
ATOM 1502 O O . VAL A 1 188 ? -6.902 -9.211 -9.352 1 91.62 188 VAL A O 1
ATOM 1505 N N . LEU A 1 189 ? -8.469 -10.328 -8.109 1 94.88 189 LEU A N 1
ATOM 1506 C CA . LEU A 1 189 ? -9.336 -9.164 -7.934 1 94.88 189 LEU A CA 1
ATOM 1507 C C . LEU A 1 189 ? -9.68 -8.969 -6.461 1 94.88 189 LEU A C 1
ATOM 1509 O O . LEU A 1 189 ? -9.852 -9.938 -5.723 1 94.88 189 LEU A O 1
ATOM 1513 N N . ILE A 1 190 ? -9.719 -7.812 -6.059 1 92.19 190 ILE A N 1
ATOM 1514 C CA . ILE A 1 190 ? -10.328 -7.418 -4.793 1 92.19 190 ILE A CA 1
ATOM 1515 C C . ILE A 1 190 ? -11.648 -6.695 -5.062 1 92.19 190 ILE A C 1
ATOM 1517 O O . ILE A 1 190 ? -11.688 -5.719 -5.816 1 92.19 190 ILE A O 1
ATOM 1521 N N . VAL A 1 191 ? -12.711 -7.219 -4.441 1 92.81 191 VAL A N 1
ATOM 1522 C CA . VAL A 1 191 ? -14.039 -6.715 -4.762 1 92.81 191 VAL A CA 1
ATOM 1523 C C . VAL A 1 191 ? -14.797 -6.406 -3.473 1 92.81 191 VAL A C 1
ATOM 1525 O O . VAL A 1 191 ? -14.664 -7.125 -2.48 1 92.81 191 VAL A O 1
ATOM 1528 N N . ALA A 1 192 ? -15.523 -5.312 -3.531 1 86.62 192 ALA A N 1
ATOM 1529 C CA . ALA A 1 192 ? -16.406 -4.98 -2.42 1 86.62 192 ALA A CA 1
ATOM 1530 C C . ALA A 1 192 ? -17.609 -5.926 -2.377 1 86.62 192 ALA A C 1
ATOM 1532 O O . ALA A 1 192 ? -17.812 -6.73 -3.289 1 86.62 192 ALA A O 1
ATOM 1533 N N . ALA A 1 193 ? -18.406 -5.824 -1.313 1 85.56 193 ALA A N 1
ATOM 1534 C CA . ALA A 1 193 ? -19.547 -6.699 -1.128 1 85.56 193 ALA A CA 1
ATOM 1535 C C . ALA A 1 193 ? -20.562 -6.512 -2.25 1 85.56 193 ALA A C 1
ATOM 1537 O O . ALA A 1 193 ? -21.266 -7.457 -2.631 1 85.56 193 ALA A O 1
ATOM 1538 N N . ASN A 1 194 ? -20.609 -5.328 -2.811 1 83.81 194 ASN A N 1
ATOM 1539 C CA . ASN A 1 194 ? -21.562 -5.051 -3.877 1 83.81 194 ASN A CA 1
ATOM 1540 C C . ASN A 1 194 ? -21 -5.422 -5.246 1 83.81 194 ASN A C 1
ATOM 1542 O O . ASN A 1 194 ? -21.625 -5.156 -6.273 1 83.81 194 ASN A O 1
ATOM 1546 N N . GLY A 1 195 ? -19.812 -5.938 -5.266 1 88.62 195 GLY A N 1
ATOM 1547 C CA . GLY A 1 195 ? -19.203 -6.395 -6.504 1 88.62 195 GLY A CA 1
ATOM 1548 C C . GLY A 1 195 ? -18.266 -5.371 -7.121 1 88.62 195 GLY A C 1
ATOM 1549 O O . GLY A 1 195 ? -17.594 -5.656 -8.109 1 88.62 195 GLY A O 1
ATOM 1550 N N . GLU A 1 196 ? -18.203 -4.188 -6.609 1 90.06 196 GLU A N 1
ATOM 1551 C CA . GLU A 1 196 ? -17.328 -3.158 -7.156 1 90.06 196 GLU A CA 1
ATOM 1552 C C . GLU A 1 196 ? -15.867 -3.609 -7.141 1 90.06 196 GLU A C 1
ATOM 1554 O O . GLU A 1 196 ? -15.375 -4.102 -6.121 1 90.06 196 GLU A O 1
ATOM 1559 N N . ILE A 1 197 ? -15.219 -3.453 -8.297 1 93.62 197 ILE A N 1
ATOM 1560 C CA . ILE A 1 197 ? -13.82 -3.855 -8.414 1 93.62 197 ILE A CA 1
ATOM 1561 C C . ILE A 1 197 ? -12.922 -2.785 -7.797 1 93.62 197 ILE A C 1
ATOM 1563 O O . ILE A 1 197 ? -12.875 -1.65 -8.273 1 93.62 197 ILE A O 1
ATOM 1567 N N . LEU A 1 198 ? -12.25 -3.182 -6.754 1 87.75 198 LEU A N 1
ATOM 1568 C CA . LEU A 1 198 ? -11.344 -2.275 -6.062 1 87.75 198 LEU A CA 1
ATOM 1569 C C . LEU A 1 198 ? -9.922 -2.42 -6.594 1 87.75 198 LEU A C 1
ATOM 1571 O O . LEU A 1 198 ? -9.125 -1.485 -6.504 1 87.75 198 LEU A O 1
ATOM 1575 N N . PHE A 1 199 ? -9.664 -3.594 -7.012 1 89.81 199 PHE A N 1
ATOM 1576 C CA . PHE A 1 199 ? -8.359 -3.887 -7.598 1 89.81 199 PHE A CA 1
ATOM 1577 C C . PHE A 1 199 ? -8.453 -5.047 -8.578 1 89.81 199 PHE A C 1
ATOM 1579 O O . PHE A 1 199 ? -9.227 -5.984 -8.367 1 89.81 199 PHE A O 1
ATOM 1586 N N . ALA A 1 200 ? -7.648 -4.938 -9.633 1 94.94 200 ALA A N 1
ATOM 1587 C CA . ALA A 1 200 ? -7.453 -6.031 -10.578 1 94.94 200 ALA A CA 1
ATOM 1588 C C . ALA A 1 200 ? -6.016 -6.059 -11.102 1 94.94 200 ALA A C 1
ATOM 1590 O O . ALA A 1 200 ? -5.488 -5.035 -11.539 1 94.94 200 ALA A O 1
ATOM 1591 N N . ASN A 1 201 ? -5.398 -7.258 -10.969 1 91.38 201 ASN A N 1
ATOM 1592 C CA . ASN A 1 201 ? -4.062 -7.344 -11.547 1 91.38 201 ASN A CA 1
ATOM 1593 C C . ASN A 1 201 ? -4.113 -7.449 -13.062 1 91.38 201 ASN A C 1
ATOM 1595 O O . ASN A 1 201 ? -5.195 -7.422 -13.656 1 91.38 201 ASN A O 1
ATOM 1599 N N . ARG A 1 202 ? -2.994 -7.512 -13.656 1 89.25 202 ARG A N 1
ATOM 1600 C CA . ARG A 1 202 ? -2.896 -7.453 -15.109 1 89.25 202 ARG A CA 1
ATOM 1601 C C . ARG A 1 202 ? -3.662 -8.602 -15.758 1 89.25 202 ARG A C 1
ATOM 1603 O O . ARG A 1 202 ? -4.402 -8.398 -16.719 1 89.25 202 ARG A O 1
ATOM 1610 N N . VAL A 1 203 ? -3.48 -9.789 -15.242 1 87.56 203 VAL A N 1
ATOM 1611 C CA . VAL A 1 203 ? -4.148 -10.969 -15.781 1 87.56 203 VAL A CA 1
ATOM 1612 C C . VAL A 1 203 ? -5.66 -10.797 -15.68 1 87.56 203 VAL A C 1
ATOM 1614 O O . VAL A 1 203 ? -6.387 -11.062 -16.641 1 87.56 203 VAL A O 1
ATOM 1617 N N . ALA A 1 204 ? -6.145 -10.391 -14.547 1 92.94 204 ALA A N 1
ATOM 1618 C CA . ALA A 1 204 ? -7.574 -10.172 -14.352 1 92.94 204 ALA A CA 1
ATOM 1619 C C . ALA A 1 204 ? -8.109 -9.109 -15.305 1 92.94 204 ALA A C 1
ATOM 1621 O O . ALA A 1 204 ? -9.211 -9.25 -15.852 1 92.94 204 ALA A O 1
ATOM 1622 N N . GLU A 1 205 ? -7.348 -8.078 -15.492 1 93.31 205 GLU A N 1
ATOM 1623 C CA . GLU A 1 205 ? -7.75 -7.012 -16.406 1 93.31 205 GLU A CA 1
ATOM 1624 C C . GLU A 1 205 ? -7.918 -7.539 -17.828 1 93.31 205 GLU A C 1
ATOM 1626 O O . GLU A 1 205 ? -8.852 -7.152 -18.531 1 93.31 205 GLU A O 1
ATOM 1631 N N . ALA A 1 206 ? -7 -8.367 -18.219 1 90.06 206 ALA A N 1
ATOM 1632 C CA . ALA A 1 206 ? -7.086 -8.969 -19.562 1 90.06 206 ALA A CA 1
ATOM 1633 C C . ALA A 1 206 ? -8.352 -9.805 -19.703 1 90.06 206 ALA A C 1
ATOM 1635 O O . ALA A 1 206 ? -9.039 -9.734 -20.719 1 90.06 206 ALA A O 1
ATOM 1636 N N . LEU A 1 207 ? -8.617 -10.562 -18.703 1 90.69 207 LEU A N 1
ATOM 1637 C CA . LEU A 1 207 ? -9.805 -11.406 -18.703 1 90.69 207 LEU A CA 1
ATOM 1638 C C . LEU A 1 207 ? -11.07 -10.555 -18.781 1 90.69 207 LEU A C 1
ATOM 1640 O O . LEU A 1 207 ? -12.016 -10.891 -19.5 1 90.69 207 LEU A O 1
ATOM 1644 N N . LEU A 1 208 ? -11.094 -9.469 -18 1 93.81 208 LEU A N 1
ATOM 1645 C CA . LEU A 1 208 ? -12.234 -8.57 -17.984 1 93.81 208 LEU A CA 1
ATOM 1646 C C . LEU A 1 208 ? -12.422 -7.898 -19.344 1 93.81 208 LEU A C 1
ATOM 1648 O O . LEU A 1 208 ? -13.555 -7.727 -19.812 1 93.81 208 LEU A O 1
ATOM 1652 N N . THR A 1 209 ? -11.336 -7.547 -19.953 1 91.88 209 THR A N 1
ATOM 1653 C CA . THR A 1 209 ? -11.383 -6.895 -21.25 1 91.88 209 THR A CA 1
ATOM 1654 C C . THR A 1 209 ? -11.961 -7.828 -22.297 1 91.88 209 THR A C 1
ATOM 1656 O O . THR A 1 209 ? -12.75 -7.402 -23.156 1 91.88 209 THR A O 1
ATOM 1659 N N . GLU A 1 210 ? -11.617 -9.078 -22.219 1 88.31 210 GLU A N 1
ATOM 1660 C CA . GLU A 1 210 ? -12.102 -10.078 -23.172 1 88.31 210 GLU A CA 1
ATOM 1661 C C . GLU A 1 210 ? -13.539 -10.492 -22.844 1 88.31 210 GLU A C 1
ATOM 1663 O O . GLU A 1 210 ? -14.227 -11.07 -23.688 1 88.31 210 GLU A O 1
ATOM 1668 N N . ALA A 1 211 ? -14 -10.117 -21.672 1 89.19 211 ALA A N 1
ATOM 1669 C CA . ALA A 1 211 ? -15.32 -10.508 -21.172 1 89.19 211 ALA A CA 1
ATOM 1670 C C . ALA A 1 211 ? -15.562 -12 -21.375 1 89.19 211 ALA A C 1
ATOM 1672 O O . ALA A 1 211 ? -16.609 -12.398 -21.875 1 89.19 211 ALA A O 1
ATOM 1673 N N . ASP A 1 212 ? -14.547 -12.789 -21.078 1 87.12 212 ASP A N 1
ATOM 1674 C CA . ASP A 1 212 ? -14.594 -14.242 -21.203 1 87.12 212 ASP A CA 1
ATOM 1675 C C . ASP A 1 212 ? -14.625 -14.906 -19.828 1 87.12 212 ASP A C 1
ATOM 1677 O O . ASP A 1 212 ? -13.586 -15.242 -19.266 1 87.12 212 ASP A O 1
ATOM 1681 N N . GLY A 1 213 ? -15.852 -15.273 -19.375 1 92 213 GLY A N 1
ATOM 1682 C CA . GLY A 1 213 ? -16.047 -15.844 -18.047 1 92 213 GLY A CA 1
ATOM 1683 C C . GLY A 1 213 ? -16.438 -14.812 -17 1 92 213 GLY A C 1
ATOM 1684 O O . GLY A 1 213 ? -17.375 -15.031 -16.234 1 92 213 GLY A O 1
ATOM 1685 N N . ILE A 1 214 ? -15.672 -13.695 -17.062 1 94.88 214 ILE A N 1
ATOM 1686 C CA . ILE A 1 214 ? -16 -12.594 -16.172 1 94.88 214 ILE A CA 1
ATOM 1687 C C . ILE A 1 214 ? -16.094 -11.297 -16.984 1 94.88 214 ILE A C 1
ATOM 1689 O O . ILE A 1 214 ? -15.523 -11.18 -18.062 1 94.88 214 ILE A O 1
ATOM 1693 N N . ARG A 1 215 ? -16.844 -10.367 -16.453 1 95.69 215 ARG A N 1
ATOM 1694 C CA . ARG A 1 215 ? -16.984 -9.062 -17.094 1 95.69 215 ARG A CA 1
ATOM 1695 C C . ARG A 1 215 ? -17.234 -7.969 -16.062 1 95.69 215 ARG A C 1
ATOM 1697 O O . ARG A 1 215 ? -17.5 -8.25 -14.898 1 95.69 215 ARG A O 1
ATOM 1704 N N . THR A 1 216 ? -17.016 -6.742 -16.531 1 93.81 216 THR A N 1
ATOM 1705 C CA . THR A 1 216 ? -17.312 -5.582 -15.703 1 93.81 216 THR A CA 1
ATOM 1706 C C . THR A 1 216 ? -18.641 -4.941 -16.125 1 93.81 216 THR A C 1
ATOM 1708 O O . THR A 1 216 ? -18.906 -4.789 -17.312 1 93.81 216 THR A O 1
ATOM 1711 N N . GLU A 1 217 ? -19.5 -4.707 -15.219 1 91.25 217 GLU A N 1
ATOM 1712 C CA . GLU A 1 217 ? -20.734 -3.967 -15.422 1 91.25 217 GLU A CA 1
ATOM 1713 C C . GLU A 1 217 ? -20.875 -2.836 -14.406 1 91.25 217 GLU A C 1
ATOM 1715 O O . GLU A 1 217 ? -21.031 -3.082 -13.211 1 91.25 217 GLU A O 1
ATOM 1720 N N . LYS A 1 218 ? -20.844 -1.627 -14.844 1 88.69 218 LYS A N 1
ATOM 1721 C CA . LYS A 1 218 ? -20.891 -0.454 -13.977 1 88.69 218 LYS A CA 1
ATOM 1722 C C . LYS A 1 218 ? -19.844 -0.54 -12.867 1 88.69 218 LYS A C 1
ATOM 1724 O O . LYS A 1 218 ? -20.172 -0.418 -11.688 1 88.69 218 LYS A O 1
ATOM 1729 N N . SER A 1 219 ? -18.641 -0.982 -13.164 1 89.06 219 SER A N 1
ATOM 1730 C CA . SER A 1 219 ? -17.453 -1.04 -12.312 1 89.06 219 SER A CA 1
ATOM 1731 C C . SER A 1 219 ? -17.531 -2.223 -11.352 1 89.06 219 SER A C 1
ATOM 1733 O O . SER A 1 219 ? -16.719 -2.322 -10.422 1 89.06 219 SER A O 1
ATOM 1735 N N . ALA A 1 220 ? -18.609 -3.055 -11.617 1 92.94 220 ALA A N 1
ATOM 1736 C CA . ALA A 1 220 ? -18.781 -4.215 -10.75 1 92.94 220 ALA A CA 1
ATOM 1737 C C . ALA A 1 220 ? -18.406 -5.504 -11.477 1 92.94 220 ALA A C 1
ATOM 1739 O O . ALA A 1 220 ? -18.641 -5.633 -12.688 1 92.94 220 ALA A O 1
ATOM 1740 N N . LEU A 1 221 ? -17.875 -6.414 -10.727 1 95.94 221 LEU A N 1
ATOM 1741 C CA . LEU A 1 221 ? -17.531 -7.723 -11.266 1 95.94 221 LEU A CA 1
ATOM 1742 C C . LEU A 1 221 ? -18.766 -8.594 -11.422 1 95.94 221 LEU A C 1
ATOM 1744 O O . LEU A 1 221 ? -19.547 -8.75 -10.477 1 95.94 221 LEU A O 1
ATOM 1748 N N . ARG A 1 222 ? -18.953 -9.109 -12.617 1 95.44 222 ARG A N 1
ATOM 1749 C CA . ARG A 1 222 ? -20.047 -10.016 -12.914 1 95.44 222 ARG A CA 1
ATOM 1750 C C . ARG A 1 222 ? -19.562 -11.227 -13.703 1 95.44 222 ARG A C 1
ATOM 1752 O O . ARG A 1 222 ? -18.547 -11.164 -14.375 1 95.44 222 ARG A O 1
ATOM 1759 N N . ALA A 1 223 ? -20.281 -12.32 -13.508 1 95.12 223 ALA A N 1
ATOM 1760 C CA . ALA A 1 223 ? -20.078 -13.438 -14.422 1 95.12 223 ALA A CA 1
ATOM 1761 C C . ALA A 1 223 ? -20.531 -13.086 -15.836 1 95.12 223 ALA A C 1
ATOM 1763 O O . ALA A 1 223 ? -21.516 -12.367 -16.016 1 95.12 223 ALA A O 1
ATOM 1764 N N . ALA A 1 224 ? -19.812 -13.547 -16.766 1 92.88 224 ALA A N 1
ATOM 1765 C CA . ALA A 1 224 ? -20.172 -13.258 -18.156 1 92.88 224 ALA A CA 1
ATOM 1766 C C . ALA A 1 224 ? -21.484 -13.93 -18.531 1 92.88 224 ALA A C 1
ATOM 1768 O O . ALA A 1 224 ? -22.312 -13.344 -19.234 1 92.88 224 ALA A O 1
ATOM 1769 N N . ARG A 1 225 ? -21.734 -15.117 -18.062 1 92.56 225 ARG A N 1
ATOM 1770 C CA . ARG A 1 225 ? -22.969 -15.852 -18.344 1 92.56 225 ARG A CA 1
ATOM 1771 C C . ARG A 1 225 ? -24.016 -15.594 -17.25 1 92.56 225 ARG A C 1
ATOM 1773 O O . ARG A 1 225 ? -23.719 -15.672 -16.062 1 92.56 225 ARG A O 1
ATOM 1780 N N . ARG A 1 226 ? -25.203 -15.406 -17.594 1 90.56 226 ARG A N 1
ATOM 1781 C CA . ARG A 1 226 ? -26.297 -15.094 -16.688 1 90.56 226 ARG A CA 1
ATOM 1782 C C . ARG A 1 226 ? -26.578 -16.266 -15.75 1 90.56 226 ARG A C 1
ATOM 1784 O O . ARG A 1 226 ? -26.953 -16.062 -14.594 1 90.56 226 ARG A O 1
ATOM 1791 N N .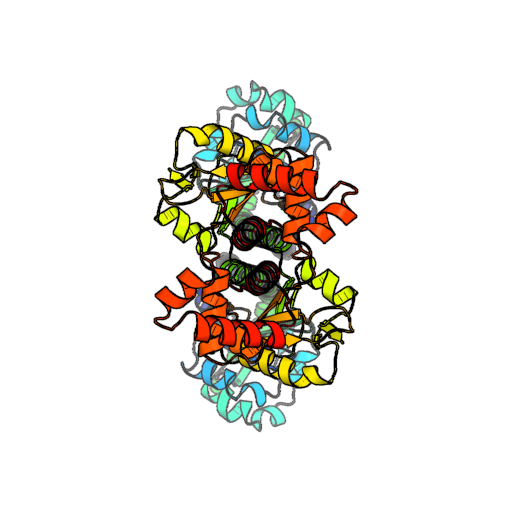 ALA A 1 227 ? -26.344 -17.406 -16.281 1 91.38 227 ALA A N 1
ATOM 1792 C CA . ALA A 1 227 ? -26.641 -18.609 -15.508 1 91.38 227 ALA A CA 1
ATOM 1793 C C . ALA A 1 227 ? -25.766 -18.703 -14.273 1 91.38 227 ALA A C 1
ATOM 1795 O O . ALA A 1 227 ? -26.156 -19.281 -13.258 1 91.38 227 ALA A O 1
ATOM 1796 N N . ASP A 1 228 ? -24.594 -18.078 -14.383 1 92.62 228 ASP A N 1
ATOM 1797 C CA . ASP A 1 228 ? -23.641 -18.172 -13.289 1 92.62 228 ASP A CA 1
ATOM 1798 C C . ASP A 1 228 ? -23.703 -16.938 -12.391 1 92.62 228 ASP A C 1
ATOM 1800 O O . ASP A 1 228 ? -23.109 -16.922 -11.305 1 92.62 228 ASP A O 1
ATOM 1804 N N . ALA A 1 229 ? -24.422 -15.938 -12.812 1 92.88 229 ALA A N 1
ATOM 1805 C CA . ALA A 1 229 ? -24.359 -14.602 -12.234 1 92.88 229 ALA A CA 1
ATOM 1806 C C . ALA A 1 229 ? -24.828 -14.609 -10.781 1 92.88 229 ALA A C 1
ATOM 1808 O O . ALA A 1 229 ? -24.172 -14.062 -9.898 1 92.88 229 ALA A O 1
ATOM 1809 N N . ALA A 1 230 ? -25.922 -15.234 -10.523 1 94 230 ALA A N 1
ATOM 1810 C CA . ALA A 1 230 ? -26.516 -15.211 -9.188 1 94 230 ALA A CA 1
ATOM 1811 C C . ALA A 1 230 ? -25.625 -15.922 -8.18 1 94 230 ALA A C 1
ATOM 1813 O O . ALA A 1 230 ? -25.375 -15.406 -7.082 1 94 230 ALA A O 1
ATOM 1814 N N . GLN A 1 231 ? -25.219 -17.062 -8.57 1 92.44 231 GLN A N 1
ATOM 1815 C CA . GL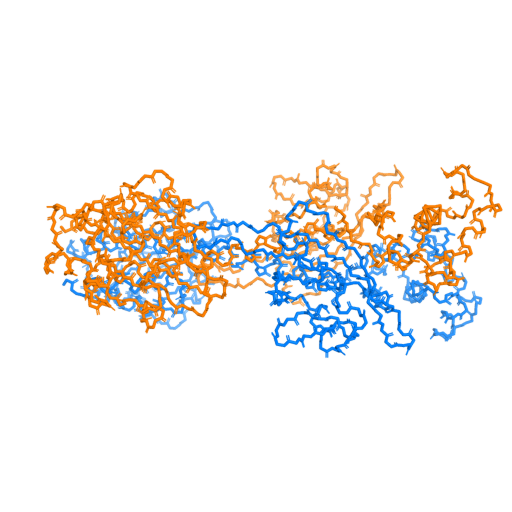N A 1 231 ? -24.359 -17.828 -7.672 1 92.44 231 GLN A CA 1
ATOM 1816 C C . GLN A 1 231 ? -23.047 -17.109 -7.406 1 92.44 231 GLN A C 1
ATOM 1818 O O . GLN A 1 231 ? -22.562 -17.094 -6.277 1 92.44 231 GLN A O 1
ATOM 1823 N N . PHE A 1 232 ? -22.516 -16.562 -8.43 1 93.81 232 PHE A N 1
ATOM 1824 C CA . PHE A 1 232 ? -21.25 -15.828 -8.312 1 93.81 232 PHE A CA 1
ATOM 1825 C C . PHE A 1 232 ? -21.406 -14.648 -7.371 1 93.81 232 PHE A C 1
ATOM 1827 O O . PHE A 1 232 ? -20.562 -14.438 -6.488 1 93.81 232 PHE A O 1
ATOM 1834 N N . GLN A 1 233 ? -22.422 -13.945 -7.516 1 93.25 233 GLN A N 1
ATOM 1835 C CA . GLN A 1 233 ? -22.688 -12.781 -6.672 1 93.25 233 GLN A CA 1
ATOM 1836 C C . GLN A 1 233 ? -22.891 -13.195 -5.219 1 93.25 233 GLN A C 1
ATOM 1838 O O . GLN A 1 233 ? -22.453 -12.5 -4.301 1 93.25 233 GLN A O 1
ATOM 1843 N N . ARG A 1 234 ? -23.562 -14.266 -5.008 1 92.56 234 ARG A N 1
ATOM 1844 C CA . ARG A 1 234 ? -23.797 -14.758 -3.652 1 92.56 234 ARG A CA 1
ATOM 1845 C C . ARG A 1 234 ? -22.469 -15.125 -2.979 1 92.56 234 ARG A C 1
ATOM 1847 O O . ARG A 1 234 ? -22.281 -14.859 -1.79 1 92.56 234 ARG A O 1
ATOM 1854 N N . LEU A 1 235 ? -21.641 -15.711 -3.746 1 90.88 235 LEU A N 1
ATOM 1855 C CA . LEU A 1 235 ? -20.328 -16.094 -3.213 1 90.88 235 LEU A CA 1
ATOM 1856 C C . LEU A 1 235 ? -19.531 -14.859 -2.803 1 90.88 235 LEU A C 1
ATOM 1858 O O . LEU A 1 235 ? -18.891 -14.852 -1.748 1 90.88 235 LEU A O 1
ATOM 1862 N N . ILE A 1 236 ? -19.562 -13.859 -3.643 1 92.5 236 ILE A N 1
ATOM 1863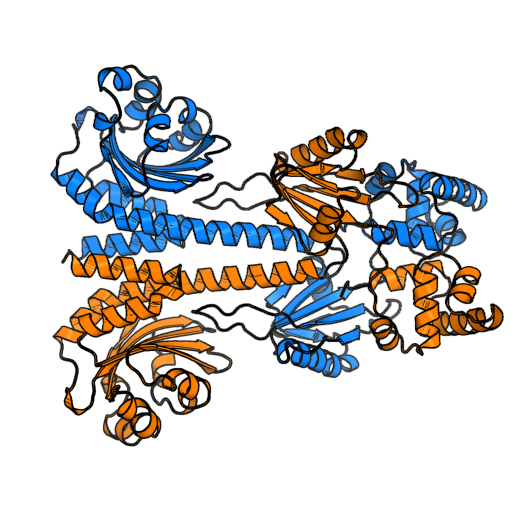 C CA . ILE A 1 236 ? -18.828 -12.625 -3.379 1 92.5 236 ILE A CA 1
ATOM 1864 C C . ILE A 1 236 ? -19.391 -11.945 -2.131 1 92.5 236 ILE A C 1
ATOM 1866 O O . ILE A 1 236 ? -18.625 -11.57 -1.233 1 92.5 236 ILE A O 1
ATOM 1870 N N . VAL A 1 237 ? -20.688 -11.852 -2.02 1 90.62 237 VAL A N 1
ATOM 1871 C CA . VAL A 1 237 ? -21.328 -11.188 -0.896 1 90.62 237 VAL A CA 1
ATOM 1872 C C . VAL A 1 237 ? -21.031 -11.945 0.396 1 90.62 237 VAL A C 1
ATOM 1874 O O . VAL A 1 237 ? -20.703 -11.336 1.415 1 90.62 237 VAL A O 1
ATOM 1877 N N . ALA A 1 238 ? -21.125 -13.227 0.319 1 89.81 238 ALA A N 1
ATOM 1878 C CA . ALA A 1 238 ? -20.906 -14.055 1.501 1 89.81 238 ALA A CA 1
ATOM 1879 C C . ALA A 1 238 ? -19.469 -13.914 1.999 1 89.81 238 ALA A C 1
ATOM 1881 O O . ALA A 1 238 ? -19.234 -13.789 3.203 1 89.81 238 ALA A O 1
ATOM 1882 N N . ALA A 1 239 ? -18.562 -13.891 1.109 1 89.38 239 ALA A N 1
ATOM 1883 C CA . ALA A 1 239 ? -17.156 -13.773 1.486 1 89.38 239 ALA A CA 1
ATOM 1884 C C . ALA A 1 239 ? -16.844 -12.375 2.004 1 89.38 239 ALA A C 1
ATOM 1886 O O . ALA A 1 239 ? -16.078 -12.219 2.963 1 89.38 239 ALA A O 1
ATOM 1887 N N . ALA A 1 240 ? -17.391 -11.414 1.394 1 88 240 ALA A N 1
ATOM 1888 C CA . ALA A 1 240 ? -17.094 -10.031 1.757 1 88 240 ALA A CA 1
ATOM 1889 C C . ALA A 1 240 ? -17.703 -9.672 3.111 1 88 240 ALA A C 1
ATOM 1891 O O . ALA A 1 240 ? -17.078 -8.992 3.922 1 88 240 ALA A O 1
ATOM 1892 N N . GLU A 1 241 ? -18.844 -10.125 3.391 1 82.12 241 GLU A N 1
ATOM 1893 C CA . GLU A 1 241 ? -19.578 -9.695 4.578 1 82.12 241 GLU A CA 1
ATOM 1894 C C . GLU A 1 241 ? -19.266 -10.594 5.773 1 82.12 241 GLU A C 1
ATOM 1896 O O . GLU A 1 241 ? -19.359 -10.156 6.922 1 82.12 241 GLU A O 1
ATOM 1901 N N . ARG A 1 242 ? -19.031 -11.891 5.559 1 72.56 242 ARG A N 1
ATOM 1902 C CA . ARG A 1 242 ? -18.75 -12.812 6.656 1 72.56 242 ARG A CA 1
ATOM 1903 C C . ARG A 1 242 ? -17.266 -13.188 6.691 1 72.56 242 ARG A C 1
ATOM 1905 O O . ARG A 1 242 ? -16.844 -14.094 5.973 1 72.56 242 ARG A O 1
ATOM 1912 N N . SER A 1 243 ? -16.484 -12.492 7.441 1 64.94 243 SER A N 1
ATOM 1913 C CA . SER A 1 243 ? -15.047 -12.68 7.488 1 64.94 243 SER A CA 1
ATOM 1914 C C . SER A 1 243 ? -14.68 -14.07 7.988 1 64.94 243 SER A C 1
ATOM 1916 O O . SER A 1 243 ? -13.562 -14.539 7.777 1 64.94 243 SER A O 1
ATOM 1918 N N . ASP A 1 244 ? -15.664 -14.641 8.547 1 65.06 244 ASP A N 1
ATOM 1919 C CA . ASP A 1 244 ? -15.359 -15.914 9.188 1 65.06 244 ASP A CA 1
ATOM 1920 C C . ASP A 1 244 ? -15.633 -17.078 8.242 1 65.06 244 ASP A C 1
ATOM 1922 O O . ASP A 1 244 ? -15.398 -18.234 8.594 1 65.06 244 ASP A O 1
ATOM 1926 N N . THR A 1 245 ? -16.062 -16.719 7.109 1 66.19 245 THR A N 1
ATOM 1927 C CA . THR A 1 245 ? -16.328 -17.812 6.18 1 66.19 245 THR A CA 1
ATOM 1928 C C . THR A 1 245 ? -15.07 -18.188 5.406 1 66.19 245 THR A C 1
ATOM 1930 O O . THR A 1 245 ? -14.117 -17.406 5.348 1 66.19 245 THR A O 1
ATOM 1933 N N . ALA A 1 246 ? -14.938 -19.391 5.086 1 68.75 246 ALA A N 1
ATOM 1934 C CA . ALA A 1 246 ? -13.805 -19.891 4.305 1 68.75 246 ALA A CA 1
ATOM 1935 C C . ALA A 1 246 ? -13.914 -19.453 2.848 1 68.75 246 ALA A C 1
ATOM 1937 O O . ALA A 1 246 ? -12.953 -19.578 2.082 1 68.75 246 ALA A O 1
ATOM 1938 N N . GLY A 1 247 ? -14.875 -18.672 2.504 1 79.25 247 GLY A N 1
ATOM 1939 C CA . GLY A 1 247 ? -15.055 -18.406 1.088 1 79.25 247 GLY A CA 1
ATOM 1940 C C . GLY A 1 247 ? -15.547 -19.594 0.303 1 79.25 247 GLY A C 1
ATOM 1941 O O . GLY A 1 247 ? -16.281 -20.438 0.837 1 79.25 247 GLY A O 1
ATOM 1942 N N . GLY A 1 248 ? -15.477 -19.656 -1.026 1 82.25 248 GLY A N 1
ATOM 1943 C CA . GLY A 1 248 ? -15.922 -20.75 -1.877 1 82.25 248 GLY A CA 1
ATOM 1944 C C . GLY A 1 248 ? -15.281 -20.734 -3.254 1 82.25 248 GLY A C 1
ATOM 1945 O O . GLY A 1 248 ? -14.531 -19.812 -3.582 1 82.25 248 GLY A O 1
ATOM 1946 N N . VAL A 1 249 ? -15.484 -21.922 -3.953 1 84.19 249 VAL A N 1
ATOM 1947 C CA . VAL A 1 249 ? -14.945 -22.062 -5.301 1 84.19 249 VAL A CA 1
ATOM 1948 C C . VAL A 1 249 ? -16.078 -22.359 -6.281 1 84.19 249 VAL A C 1
ATOM 1950 O O . VAL A 1 249 ? -17.062 -23 -5.922 1 84.19 249 VAL A O 1
ATOM 1953 N N . MET A 1 250 ? -15.922 -21.828 -7.457 1 86.06 250 MET A N 1
ATOM 1954 C CA . MET A 1 250 ? -16.891 -22.172 -8.492 1 86.06 250 MET A CA 1
ATOM 1955 C C . MET A 1 250 ? -16.25 -22.094 -9.883 1 86.06 250 MET A C 1
ATOM 1957 O O . MET A 1 250 ? -15.195 -21.484 -10.047 1 86.06 250 MET A O 1
ATOM 1961 N N . ALA A 1 251 ? -16.906 -22.781 -10.797 1 86.75 251 ALA A N 1
ATOM 1962 C CA . ALA A 1 251 ? -16.5 -22.719 -12.203 1 86.75 251 ALA A CA 1
ATOM 1963 C C . ALA A 1 251 ? -17.375 -21.734 -12.977 1 86.75 251 ALA A C 1
ATOM 1965 O O . ALA A 1 251 ? -18.594 -21.688 -12.781 1 86.75 251 ALA A O 1
ATOM 1966 N N . LEU A 1 252 ? -16.734 -20.891 -13.742 1 90.5 252 LEU A N 1
ATOM 1967 C CA . LEU A 1 252 ? -17.469 -20 -14.641 1 90.5 252 LEU A CA 1
ATOM 1968 C C . LEU A 1 252 ? -17.375 -20.484 -16.078 1 90.5 252 LEU A C 1
ATOM 1970 O O . LEU A 1 252 ? -16.281 -20.531 -16.641 1 90.5 252 LEU A O 1
ATOM 1974 N N . ALA A 1 253 ? -18.484 -20.766 -16.609 1 88.5 253 ALA A N 1
ATOM 1975 C CA . ALA A 1 253 ? -18.547 -21.344 -17.953 1 88.5 253 ALA A CA 1
ATOM 1976 C C . ALA A 1 253 ? -18.141 -20.328 -19.016 1 88.5 253 ALA A C 1
ATOM 1978 O O . ALA A 1 253 ? -18.359 -19.125 -18.844 1 88.5 253 ALA A O 1
ATOM 1979 N N . ARG A 1 254 ? -17.484 -20.844 -20.062 1 89.56 254 ARG A N 1
ATOM 1980 C CA . ARG A 1 254 ? -17.078 -20.062 -21.219 1 89.56 254 ARG A CA 1
ATOM 1981 C C . ARG A 1 254 ? -17.578 -20.703 -22.516 1 89.56 254 ARG A C 1
ATOM 1983 O O . ARG A 1 254 ? -17.984 -21.859 -22.516 1 89.56 254 ARG A O 1
ATOM 1990 N N . PRO A 1 255 ? -17.625 -19.922 -23.594 1 84.69 255 PRO A N 1
ATOM 1991 C CA . PRO A 1 255 ? -18 -20.547 -24.859 1 84.69 255 PRO A CA 1
ATOM 1992 C C . PRO A 1 255 ? -17.016 -21.625 -25.312 1 84.69 255 PRO A C 1
ATOM 1994 O O . PRO A 1 255 ? -15.805 -21.453 -25.172 1 84.69 255 PRO A O 1
ATOM 1997 N N . ALA A 1 256 ? -17.594 -22.828 -25.812 1 79.44 256 ALA A N 1
ATOM 1998 C CA . ALA A 1 256 ? -16.75 -23.891 -26.344 1 79.44 256 ALA A CA 1
ATOM 1999 C C . ALA A 1 256 ? -15.852 -23.359 -27.453 1 79.44 256 ALA A C 1
ATOM 2001 O O . ALA A 1 256 ? -16.25 -22.484 -28.234 1 79.44 256 ALA A O 1
ATOM 2002 N N . PRO A 1 257 ? -14.617 -23.766 -27.484 1 79.94 257 PRO A N 1
ATOM 2003 C CA . PRO A 1 257 ? -14.055 -24.938 -26.812 1 79.94 257 PRO A CA 1
ATOM 2004 C C . PRO A 1 257 ? -13.258 -24.578 -25.562 1 79.94 257 PRO A C 1
ATOM 2006 O O . PRO A 1 257 ? -12.508 -25.422 -25.031 1 79.94 257 PRO A O 1
ATOM 2009 N N . ARG A 1 258 ? -13.453 -23.453 -25.047 1 82.19 258 ARG A N 1
ATOM 2010 C CA . ARG A 1 258 ? -12.672 -23.047 -23.875 1 82.19 258 ARG A CA 1
ATOM 2011 C C . ARG A 1 258 ? -13.203 -23.719 -22.609 1 82.19 258 ARG A C 1
ATOM 2013 O O . ARG A 1 258 ? -14.406 -23.891 -22.453 1 82.19 258 ARG A O 1
ATOM 2020 N N . ARG A 1 259 ? -12.281 -24.078 -21.766 1 80.31 259 ARG A N 1
ATOM 2021 C CA . ARG A 1 259 ? -12.648 -24.656 -20.469 1 80.31 259 ARG A CA 1
ATOM 2022 C C . ARG A 1 259 ? -13.117 -23.578 -19.5 1 80.31 259 ARG A C 1
ATOM 2024 O O . ARG A 1 259 ? -12.711 -22.422 -19.609 1 80.31 259 ARG A O 1
ATOM 2031 N N . PRO A 1 260 ? -13.984 -23.953 -18.594 1 84.94 260 PRO A N 1
ATOM 2032 C CA . PRO A 1 260 ? -14.453 -22.984 -17.609 1 84.94 260 PRO A CA 1
ATOM 2033 C C . PRO A 1 260 ? -13.32 -22.422 -16.75 1 84.94 260 PRO A C 1
ATOM 2035 O O . PRO A 1 260 ? -12.344 -23.109 -16.484 1 84.94 260 PRO A O 1
ATOM 2038 N N . LEU A 1 261 ? -13.484 -21.141 -16.391 1 88.25 261 LEU A N 1
ATOM 2039 C CA . LEU A 1 261 ? -12.562 -20.547 -15.422 1 88.25 261 LEU A CA 1
ATOM 2040 C C . LEU A 1 261 ? -12.805 -21.094 -14.023 1 88.25 261 LEU A C 1
ATOM 2042 O O . LEU A 1 261 ? -13.953 -21.328 -13.633 1 88.25 261 LEU A O 1
ATOM 2046 N N . SER A 1 262 ? -11.781 -21.328 -13.336 1 85.88 262 SER A N 1
ATOM 2047 C CA . SER A 1 262 ? -11.891 -21.625 -11.914 1 85.88 262 SER A CA 1
ATOM 2048 C C . SER A 1 262 ? -11.789 -20.359 -11.07 1 85.88 262 SER A C 1
ATOM 2050 O O . SER A 1 262 ? -10.812 -19.625 -11.18 1 85.88 262 SER A O 1
ATOM 2052 N N . VAL A 1 263 ? -12.797 -20.156 -10.227 1 89.38 263 VAL A N 1
ATOM 2053 C CA . VAL A 1 263 ? -12.828 -18.938 -9.43 1 89.38 263 VAL A CA 1
ATOM 2054 C C . VAL A 1 263 ? -12.859 -19.281 -7.945 1 89.38 263 VAL A C 1
ATOM 2056 O O . VAL A 1 263 ? -13.68 -20.094 -7.512 1 89.38 263 VAL A O 1
ATOM 2059 N N . LEU A 1 264 ? -11.953 -18.766 -7.234 1 86.75 264 LEU A N 1
ATOM 2060 C CA . LEU A 1 264 ? -11.945 -18.875 -5.777 1 86.75 264 LEU A CA 1
ATOM 2061 C C . LEU A 1 264 ? -12.242 -17.516 -5.137 1 86.75 264 LEU A C 1
ATOM 2063 O O . LEU A 1 264 ? -11.57 -16.531 -5.43 1 86.75 264 LEU A O 1
ATOM 2067 N N . VAL A 1 265 ? -13.242 -17.5 -4.328 1 89.75 265 VAL A N 1
ATOM 2068 C CA . VAL A 1 265 ? -13.625 -16.297 -3.596 1 89.75 265 VAL A CA 1
ATOM 2069 C C . VAL A 1 265 ? -13.344 -16.484 -2.107 1 89.75 265 VAL A C 1
ATOM 2071 O O . VAL A 1 265 ? -13.766 -17.469 -1.511 1 89.75 265 VAL A O 1
ATOM 2074 N N . ALA A 1 266 ? -12.602 -15.602 -1.527 1 87.88 266 ALA A N 1
ATOM 2075 C CA . ALA A 1 266 ? -12.242 -15.688 -0.115 1 87.88 266 ALA A CA 1
ATOM 2076 C C . ALA A 1 266 ? -12.43 -14.344 0.583 1 87.88 266 ALA A C 1
ATOM 2078 O O . ALA A 1 266 ? -12.367 -13.289 -0.055 1 87.88 266 ALA A O 1
ATOM 2079 N N . PRO A 1 267 ? -12.672 -14.43 1.883 1 88.69 267 PRO A N 1
ATOM 2080 C CA . PRO A 1 267 ? -12.812 -13.172 2.623 1 88.69 267 PRO A CA 1
ATOM 2081 C C . PRO A 1 267 ? -11.5 -12.398 2.729 1 88.69 267 PRO A C 1
ATOM 2083 O O . PRO A 1 267 ? -10.43 -13.008 2.816 1 88.69 267 PRO A O 1
ATOM 2086 N N . LEU A 1 268 ? -11.617 -11.141 2.613 1 84.94 268 LEU A N 1
ATOM 2087 C CA . LEU A 1 268 ? -10.484 -10.25 2.816 1 84.94 268 LEU A CA 1
ATOM 2088 C C . LEU A 1 268 ? -10.641 -9.461 4.113 1 84.94 268 LEU A C 1
ATOM 2090 O O . LEU A 1 268 ? -11.664 -8.812 4.336 1 84.94 268 LEU A O 1
ATOM 2094 N N . ARG A 1 269 ? -9.719 -9.695 4.98 1 76 269 ARG A N 1
ATOM 2095 C CA . ARG A 1 269 ? -9.742 -8.922 6.219 1 76 269 ARG A CA 1
ATOM 2096 C C . ARG A 1 269 ? -9.016 -7.594 6.051 1 76 269 ARG A C 1
ATOM 2098 O O . ARG A 1 269 ? -7.801 -7.566 5.836 1 76 269 ARG A O 1
ATOM 2105 N N . THR A 1 270 ? -9.781 -6.605 5.762 1 68.75 270 THR A N 1
ATOM 2106 C CA . THR A 1 270 ? -9.164 -5.289 5.68 1 68.75 270 THR A CA 1
ATOM 2107 C C . THR A 1 270 ? -9.164 -4.605 7.047 1 68.75 270 THR A C 1
ATOM 2109 O O . THR A 1 270 ? -10.102 -4.781 7.832 1 68.75 270 THR A O 1
ATOM 2112 N N . LYS A 1 271 ? -8.031 -4.055 7.324 1 66.19 271 LYS A N 1
ATOM 2113 C CA . LYS A 1 271 ? -7.926 -3.336 8.594 1 66.19 271 LYS A CA 1
ATOM 2114 C C . LYS A 1 271 ? -8.672 -2.01 8.531 1 66.19 271 LYS A C 1
ATOM 2116 O O . LYS A 1 271 ? -8.883 -1.451 7.453 1 66.19 271 LYS A O 1
ATOM 2121 N N . SER A 1 272 ? -9.43 -1.785 9.617 1 64.69 272 SER A N 1
ATOM 2122 C CA . SER A 1 272 ? -10.031 -0.463 9.766 1 64.69 272 SER A CA 1
ATOM 2123 C C . SER A 1 272 ? -9.016 0.55 10.281 1 64.69 272 SER A C 1
ATOM 2125 O O . SER A 1 272 ? -8.031 0.178 10.93 1 64.69 272 SER A O 1
ATOM 2127 N N . THR A 1 273 ? -9.117 1.67 9.648 1 66 273 THR A N 1
ATOM 2128 C CA . THR A 1 273 ? -8.359 2.785 10.203 1 66 273 THR A CA 1
ATOM 2129 C C . THR A 1 273 ? -9.289 3.787 10.875 1 66 273 THR A C 1
ATOM 2131 O O . THR A 1 273 ? -10.516 3.625 10.844 1 66 273 THR A O 1
ATOM 2134 N N . TRP A 1 274 ? -8.742 4.535 11.586 1 65.88 274 TRP A N 1
ATOM 2135 C CA . TRP A 1 274 ? -9.492 5.555 12.32 1 65.88 274 TRP A CA 1
ATOM 2136 C C . TRP A 1 274 ? -10.43 6.312 11.383 1 65.88 274 TRP A C 1
ATOM 2138 O O . TRP A 1 274 ? -11.539 6.695 11.781 1 65.88 274 TRP A O 1
ATOM 2148 N N . PHE A 1 275 ? -10.016 6.449 10.109 1 66.19 275 PHE A N 1
ATOM 2149 C CA . PHE A 1 275 ? -10.758 7.285 9.172 1 66.19 275 PHE A CA 1
ATOM 2150 C C . PHE A 1 275 ? -11.703 6.441 8.328 1 66.19 275 PHE A C 1
ATOM 2152 O O . PHE A 1 275 ? -12.688 6.957 7.781 1 66.19 275 PHE A O 1
ATOM 2159 N N . LEU A 1 276 ? -11.352 5.266 8.188 1 68.5 276 LEU A N 1
ATOM 2160 C CA . LEU A 1 276 ? -12.133 4.418 7.293 1 68.5 276 LEU A CA 1
ATOM 2161 C C . LEU A 1 276 ? -12.406 3.061 7.93 1 68.5 276 LEU A C 1
ATOM 2163 O O . LEU A 1 276 ? -11.492 2.443 8.492 1 68.5 276 LEU A O 1
ATOM 2167 N N . ALA A 1 277 ? -13.672 2.848 8.055 1 63.38 277 ALA A N 1
ATOM 2168 C CA . ALA A 1 277 ? -14.008 1.472 8.414 1 63.38 277 ALA A CA 1
ATOM 2169 C C . ALA A 1 277 ? -13.617 0.504 7.301 1 63.38 277 ALA A C 1
ATOM 2171 O O . ALA A 1 277 ? -13.664 0.854 6.117 1 63.38 277 ALA A O 1
ATOM 2172 N N . GLY A 1 278 ? -12.938 -0.47 7.734 1 64.06 278 GLY A N 1
ATOM 2173 C CA . GLY A 1 278 ? -12.695 -1.487 6.723 1 64.06 278 GLY A CA 1
ATOM 2174 C C . GLY A 1 278 ? -13.945 -1.854 5.941 1 64.06 278 GLY A C 1
ATOM 2175 O O . GLY A 1 278 ? -15.047 -1.862 6.488 1 64.06 278 GLY A O 1
ATOM 2176 N N . CYS A 1 279 ? -13.938 -1.614 4.641 1 67.44 279 CYS A N 1
ATOM 2177 C CA . CYS A 1 279 ? -15.047 -2.051 3.801 1 67.44 279 CYS A CA 1
ATOM 2178 C C . CYS A 1 279 ? -14.992 -3.557 3.566 1 67.44 279 CYS A C 1
ATOM 2180 O O . CYS A 1 279 ? -13.922 -4.113 3.32 1 67.44 279 CYS A O 1
ATOM 2182 N N . PRO A 1 280 ? -16.156 -4.164 3.889 1 77.94 280 PRO A N 1
ATOM 2183 C CA . PRO A 1 280 ? -16.188 -5.59 3.555 1 77.94 280 PRO A CA 1
ATOM 2184 C C . PRO A 1 280 ? -15.742 -5.871 2.121 1 77.94 280 PRO A C 1
ATOM 2186 O O . PRO A 1 280 ? -16.234 -5.246 1.182 1 77.94 280 PRO A O 1
ATOM 2189 N N . ALA A 1 281 ? -14.75 -6.613 2.033 1 87.12 281 ALA A N 1
ATOM 2190 C CA . ALA A 1 281 ? -14.234 -6.945 0.709 1 87.12 281 ALA A CA 1
ATOM 2191 C C . ALA A 1 281 ? -13.867 -8.422 0.616 1 87.12 281 ALA A C 1
ATOM 2193 O O . ALA A 1 281 ? -13.773 -9.109 1.635 1 87.12 281 ALA A O 1
ATOM 2194 N N . ALA A 1 282 ? -13.828 -8.914 -0.602 1 91.62 282 ALA A N 1
ATOM 2195 C CA . ALA A 1 282 ? -13.414 -10.281 -0.9 1 91.62 282 ALA A CA 1
ATOM 2196 C C . ALA A 1 282 ? -12.305 -10.305 -1.944 1 91.62 282 ALA A C 1
ATOM 2198 O O . ALA A 1 282 ? -12.156 -9.359 -2.725 1 91.62 282 ALA A O 1
ATOM 2199 N N . ILE A 1 283 ? -11.523 -11.297 -1.889 1 91.06 283 ILE A N 1
ATOM 2200 C CA . ILE A 1 283 ? -10.539 -11.547 -2.936 1 91.06 283 ILE A CA 1
ATOM 2201 C C . ILE A 1 283 ? -11.055 -12.633 -3.881 1 91.06 283 ILE A C 1
ATOM 2203 O O . ILE A 1 283 ? -11.625 -13.625 -3.439 1 91.06 283 ILE A O 1
ATOM 2207 N N . VAL A 1 284 ? -10.891 -12.383 -5.133 1 92.81 284 VAL A N 1
ATOM 2208 C CA . VAL A 1 284 ? -11.289 -13.344 -6.16 1 92.81 284 VAL A CA 1
ATOM 2209 C C . VAL A 1 284 ? -10.07 -13.758 -6.98 1 92.81 284 VAL A C 1
ATOM 2211 O O . VAL A 1 284 ? -9.438 -12.93 -7.621 1 92.81 284 VAL A O 1
ATOM 2214 N N . PHE A 1 285 ? -9.766 -14.992 -6.934 1 89.44 285 PHE A N 1
ATOM 2215 C CA . PHE A 1 285 ? -8.734 -15.57 -7.793 1 89.44 285 PHE A CA 1
ATOM 2216 C C . PHE A 1 285 ? -9.359 -16.234 -9.016 1 89.44 285 PHE A C 1
ATOM 2218 O O . PHE A 1 285 ? -10.32 -17 -8.891 1 89.44 285 PHE A O 1
ATOM 2225 N N . VAL A 1 286 ? -8.82 -15.922 -10.148 1 90.69 286 VAL A N 1
ATOM 2226 C CA . VAL A 1 286 ? -9.32 -16.5 -11.391 1 90.69 286 VAL A CA 1
ATOM 2227 C C . VAL A 1 286 ? -8.203 -17.25 -12.109 1 90.6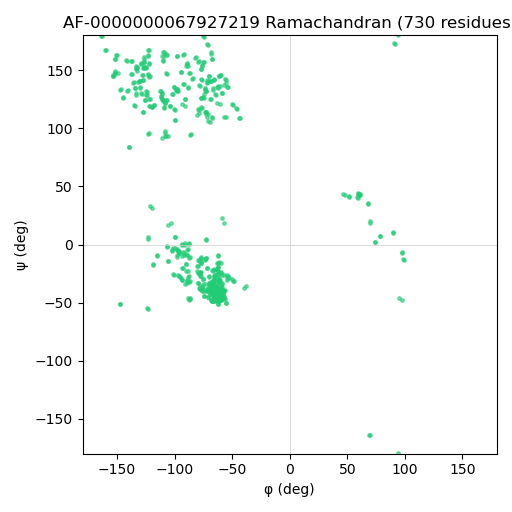9 286 VAL A C 1
ATOM 2229 O O . VAL A 1 286 ? -7.188 -16.656 -12.477 1 90.69 286 VAL A O 1
ATOM 2232 N N . ALA A 1 287 ? -8.422 -18.484 -12.281 1 84.5 287 ALA A N 1
ATOM 2233 C CA . ALA A 1 287 ? -7.461 -19.312 -13 1 84.5 287 ALA A CA 1
ATOM 2234 C C . ALA A 1 287 ? -8.031 -19.781 -14.344 1 84.5 287 ALA A C 1
ATOM 2236 O O . ALA A 1 287 ? -9.148 -20.297 -14.406 1 84.5 287 ALA A O 1
ATOM 2237 N N . ASP A 1 288 ? -7.273 -19.531 -15.352 1 83 288 ASP A N 1
ATOM 2238 C CA . ASP A 1 288 ? -7.602 -20.016 -16.688 1 83 288 ASP A CA 1
ATOM 2239 C C . ASP A 1 288 ? -6.812 -21.266 -17.031 1 83 288 ASP A C 1
ATOM 2241 O O . ASP A 1 288 ? -5.605 -21.203 -17.266 1 83 288 ASP A O 1
ATOM 2245 N N . PRO A 1 289 ? -7.527 -22.359 -17.031 1 75.81 289 PRO A N 1
ATOM 2246 C CA . PRO A 1 289 ? -6.82 -23.609 -17.297 1 75.81 289 PRO A CA 1
ATOM 2247 C C . PRO A 1 289 ? -6.199 -23.641 -18.703 1 75.81 289 PRO A C 1
ATOM 2249 O O . PRO A 1 289 ? -5.309 -24.453 -18.969 1 75.81 289 PRO A O 1
ATOM 2252 N N . ASP A 1 290 ? -6.73 -22.797 -19.562 1 74.44 290 ASP A N 1
ATOM 2253 C CA . ASP A 1 290 ? -6.238 -22.812 -20.938 1 74.44 290 ASP A CA 1
ATOM 2254 C C . ASP A 1 290 ? -5.059 -21.859 -21.109 1 74.44 290 ASP A C 1
ATOM 2256 O O . ASP A 1 290 ? -4.438 -21.812 -22.172 1 74.44 290 ASP A O 1
ATOM 2260 N N . SER A 1 291 ? -4.883 -21.109 -20.047 1 70.5 291 SER A N 1
ATOM 2261 C CA . SER A 1 291 ? -3.777 -20.156 -20.141 1 70.5 291 SER A CA 1
ATOM 2262 C C . SER A 1 291 ? -2.432 -20.875 -20.047 1 70.5 291 SER A C 1
ATOM 2264 O O . SER A 1 291 ? -2.264 -21.781 -19.234 1 70.5 291 SER A O 1
ATOM 2266 N N . ALA A 1 292 ? -1.694 -20.891 -21.078 1 58.09 292 ALA A N 1
ATOM 2267 C CA . ALA A 1 292 ? -0.374 -21.516 -21.094 1 58.09 292 ALA A CA 1
ATOM 2268 C C . ALA A 1 292 ? 0.552 -20.859 -20.078 1 58.09 292 ALA A C 1
ATOM 2270 O O . ALA A 1 292 ? 0.54 -19.641 -19.906 1 58.09 292 ALA A O 1
ATOM 2271 N N . PRO A 1 293 ? 1.021 -21.844 -19.125 1 55.69 293 PRO A N 1
ATOM 2272 C CA . PRO A 1 293 ? 2.043 -21.266 -18.25 1 55.69 293 PRO A CA 1
ATOM 2273 C C . PRO A 1 293 ? 3.055 -20.406 -19 1 55.69 293 PRO A C 1
ATOM 2275 O O . PRO A 1 293 ? 3.453 -20.75 -20.125 1 55.69 293 PRO A O 1
ATOM 2278 N N . ARG A 1 294 ? 3.02 -19.156 -18.844 1 56.72 294 ARG A N 1
ATOM 2279 C CA . ARG A 1 294 ? 3.992 -18.328 -19.531 1 56.72 294 ARG A CA 1
ATOM 2280 C C . ARG A 1 294 ? 5.418 -18.734 -19.188 1 56.72 294 ARG A C 1
ATOM 2282 O O . ARG A 1 294 ? 6.32 -17.891 -19.156 1 56.72 294 ARG A O 1
ATOM 2289 N N . THR A 1 295 ? 5.488 -19.984 -18.672 1 56.94 295 THR A N 1
ATOM 2290 C CA . THR A 1 295 ? 6.863 -20.422 -18.469 1 56.94 295 THR A CA 1
ATOM 2291 C C . THR A 1 295 ? 7.664 -20.328 -19.766 1 56.94 295 THR A C 1
ATOM 2293 O O . THR A 1 295 ? 7.285 -20.906 -20.781 1 56.94 295 THR A O 1
ATOM 2296 N N . VAL A 1 296 ? 8.562 -19.406 -19.797 1 60.75 296 VAL A N 1
ATOM 2297 C CA . VAL A 1 296 ? 9.359 -19.094 -20.969 1 60.75 296 VAL A CA 1
ATOM 2298 C C . VAL A 1 296 ? 10.422 -20.172 -21.172 1 60.75 296 VAL A C 1
ATOM 2300 O O . VAL A 1 296 ? 10.961 -20.703 -20.203 1 60.75 296 VAL A O 1
ATOM 2303 N N . GLN A 1 297 ? 10.398 -20.625 -22.469 1 70.44 297 GLN A N 1
ATOM 2304 C CA . GLN A 1 297 ? 11.422 -21.578 -22.875 1 70.44 297 GLN A CA 1
ATOM 2305 C C . GLN A 1 297 ? 12.766 -21.25 -22.25 1 70.44 297 GLN A C 1
ATOM 2307 O O . GLN A 1 297 ? 13.484 -22.141 -21.797 1 70.44 297 GLN A O 1
ATOM 2312 N N . GLY A 1 298 ? 12.953 -19.984 -22.156 1 71 298 GLY A N 1
ATOM 2313 C CA . GLY A 1 298 ? 14.219 -19.562 -21.594 1 71 298 GLY A CA 1
ATOM 2314 C C . GLY A 1 298 ? 14.383 -19.938 -20.141 1 71 298 GLY A C 1
ATOM 2315 O O . GLY A 1 298 ? 15.469 -20.344 -19.719 1 71 298 GLY A O 1
ATOM 2316 N N . GLN A 1 299 ? 13.391 -19.984 -19.5 1 75.19 299 GLN A N 1
ATOM 2317 C CA . GLN A 1 299 ? 13.43 -20.312 -18.078 1 75.19 299 GLN A CA 1
ATOM 2318 C C . GLN A 1 299 ? 13.695 -21.797 -17.859 1 75.19 299 GLN A C 1
ATOM 2320 O O . GLN A 1 299 ? 14.523 -22.172 -17.016 1 75.19 299 GLN A O 1
ATOM 2325 N N . LEU A 1 300 ? 13.023 -22.562 -18.609 1 78.75 300 LEU A N 1
ATOM 2326 C CA . LEU A 1 300 ? 13.203 -24.016 -18.469 1 78.75 300 LEU A CA 1
ATOM 2327 C C . LEU A 1 300 ? 14.625 -24.422 -18.844 1 78.75 300 LEU A C 1
ATOM 2329 O O . LEU A 1 300 ? 15.211 -25.297 -18.203 1 78.75 300 LEU A O 1
ATOM 2333 N N . ARG A 1 301 ? 15.062 -23.781 -19.875 1 82.12 301 ARG A N 1
ATOM 2334 C CA . ARG A 1 301 ? 16.422 -24.078 -20.328 1 82.12 301 ARG A CA 1
ATOM 2335 C C . ARG A 1 301 ? 17.438 -23.766 -19.234 1 82.12 301 ARG A C 1
ATOM 2337 O O . ARG A 1 301 ? 18.344 -24.578 -18.969 1 82.12 301 ARG A O 1
ATOM 2344 N N . ASN A 1 302 ? 17.219 -22.672 -18.609 1 75.75 302 ASN A N 1
ATOM 2345 C CA . ASN A 1 302 ? 18.156 -22.234 -17.594 1 75.75 302 ASN A CA 1
ATOM 2346 C C . ASN A 1 302 ? 18.016 -23.047 -16.312 1 75.75 302 ASN A C 1
ATOM 2348 O O . ASN A 1 302 ? 19.016 -23.328 -15.641 1 75.75 302 ASN A O 1
ATOM 2352 N N . LEU A 1 303 ? 16.859 -23.438 -16 1 78.38 303 LEU A N 1
ATOM 2353 C CA . LEU A 1 303 ? 16.594 -24.125 -14.742 1 78.38 303 LEU A CA 1
ATOM 2354 C C . LEU A 1 303 ? 17.062 -25.578 -14.805 1 78.38 303 LEU A C 1
ATOM 2356 O O . LEU A 1 303 ? 17.609 -26.094 -13.828 1 78.38 303 LEU A O 1
ATOM 2360 N N . TYR A 1 304 ? 16.906 -26.188 -15.961 1 83.75 304 TYR A N 1
ATOM 2361 C CA . TYR A 1 304 ? 17.125 -27.625 -16.016 1 83.75 304 TYR A CA 1
ATOM 2362 C C . TYR A 1 304 ? 18.188 -27.969 -17.062 1 83.75 304 TYR A C 1
ATOM 2364 O O . TYR A 1 304 ? 18.359 -29.141 -17.406 1 83.75 304 TYR A O 1
ATOM 2372 N N . ARG A 1 305 ? 18.781 -26.906 -17.641 1 87.06 305 ARG A N 1
ATOM 2373 C CA . ARG A 1 305 ? 19.844 -27.094 -18.641 1 87.06 305 ARG A CA 1
ATOM 2374 C C . ARG A 1 305 ? 19.328 -27.859 -19.844 1 87.06 305 ARG A C 1
ATOM 2376 O O . ARG A 1 305 ? 19.969 -28.812 -20.297 1 87.06 305 ARG A O 1
ATOM 2383 N N . LEU A 1 306 ? 18.172 -27.484 -20.234 1 90.88 306 LEU A N 1
ATOM 2384 C CA . LEU A 1 306 ? 17.578 -28.109 -21.406 1 90.88 306 LEU A CA 1
ATOM 2385 C C . LEU A 1 306 ? 18.078 -27.422 -22.688 1 90.88 306 LEU A C 1
ATOM 2387 O O . LEU A 1 306 ? 18.312 -26.219 -22.688 1 90.88 306 LEU A O 1
ATOM 2391 N N . THR A 1 307 ? 18.297 -28.203 -23.719 1 93.12 307 THR A N 1
ATOM 2392 C CA . THR A 1 307 ? 18.531 -27.609 -25.031 1 93.12 307 THR A CA 1
ATOM 2393 C C . THR A 1 307 ? 17.266 -26.953 -25.562 1 93.12 307 THR A C 1
ATOM 2395 O O . THR A 1 307 ? 16.172 -27.203 -25.047 1 93.12 307 THR A O 1
ATOM 2398 N N . PRO A 1 308 ? 17.375 -26.141 -26.578 1 91.19 308 PRO A N 1
ATOM 2399 C CA . PRO A 1 308 ? 16.172 -25.516 -27.141 1 91.19 308 PRO A CA 1
ATOM 2400 C C . PRO A 1 308 ? 15.141 -26.547 -27.609 1 91.19 308 PRO A C 1
ATOM 2402 O O . PRO A 1 308 ? 13.945 -26.359 -27.375 1 91.19 308 PRO A O 1
ATOM 2405 N N . ALA A 1 309 ? 15.641 -27.562 -28.188 1 93 309 ALA A N 1
ATOM 2406 C CA . ALA A 1 309 ? 14.734 -28.609 -28.672 1 93 309 ALA A CA 1
ATOM 2407 C C . ALA A 1 309 ? 14.047 -29.328 -27.516 1 93 309 ALA A C 1
ATOM 2409 O O . ALA A 1 309 ? 12.844 -29.594 -27.578 1 93 309 ALA A O 1
ATOM 2410 N N . GLU A 1 310 ? 14.781 -29.594 -26.484 1 93.5 310 GLU A N 1
ATOM 2411 C CA . GLU A 1 310 ? 14.234 -30.25 -25.312 1 93.5 310 GLU A CA 1
ATOM 2412 C C . GLU A 1 310 ? 13.195 -29.375 -24.609 1 93.5 310 GLU A C 1
ATOM 2414 O O . GLU A 1 310 ? 12.133 -29.844 -24.219 1 93.5 310 GLU A O 1
ATOM 2419 N N . ALA A 1 311 ? 13.547 -28.109 -24.531 1 90.06 311 ALA A N 1
ATOM 2420 C CA . ALA A 1 311 ? 12.633 -27.172 -23.891 1 90.06 311 ALA A CA 1
ATOM 2421 C C . ALA A 1 311 ? 11.328 -27.047 -24.672 1 90.06 311 ALA A C 1
ATOM 2423 O O . ALA A 1 311 ? 10.25 -26.953 -24.078 1 90.06 311 ALA A O 1
ATOM 2424 N N . ALA A 1 312 ? 11.469 -27 -25.922 1 88.69 312 ALA A N 1
ATOM 2425 C CA . ALA A 1 312 ? 10.281 -26.922 -26.781 1 88.69 312 ALA A CA 1
ATOM 2426 C C . ALA A 1 312 ? 9.367 -28.125 -26.578 1 88.69 312 ALA A C 1
ATOM 2428 O O . ALA A 1 312 ? 8.148 -27.969 -26.484 1 88.69 312 ALA A O 1
ATOM 2429 N N . VAL A 1 313 ? 9.969 -29.234 -26.516 1 90.5 313 VAL A N 1
ATOM 2430 C CA . VAL A 1 313 ? 9.203 -30.453 -26.297 1 90.5 313 VAL A CA 1
ATOM 2431 C C . VAL A 1 313 ? 8.555 -30.422 -24.922 1 90.5 313 VAL A C 1
ATOM 2433 O O . VAL A 1 313 ? 7.387 -30.781 -24.766 1 90.5 313 VAL A O 1
ATOM 2436 N N . ALA A 1 314 ? 9.312 -30.062 -23.969 1 88.19 314 ALA A N 1
ATOM 2437 C CA . ALA A 1 314 ? 8.812 -30 -22.594 1 88.19 314 ALA A CA 1
ATOM 2438 C C . ALA A 1 314 ? 7.602 -29.078 -22.484 1 88.19 314 ALA A C 1
ATOM 2440 O O . ALA A 1 314 ? 6.609 -29.422 -21.828 1 88.19 314 ALA A O 1
ATOM 2441 N N . ILE A 1 315 ? 7.688 -27.922 -23.109 1 82.88 315 ILE A N 1
ATOM 2442 C CA . ILE A 1 315 ? 6.609 -26.938 -23.062 1 82.88 315 ILE A CA 1
ATOM 2443 C C . ILE A 1 315 ? 5.375 -27.484 -23.766 1 82.88 315 ILE A C 1
ATOM 2445 O O . ILE A 1 315 ? 4.25 -27.328 -23.297 1 82.88 315 ILE A O 1
ATOM 2449 N N . ALA A 1 316 ? 5.621 -28.094 -24.891 1 83.81 316 ALA A N 1
ATOM 2450 C CA . ALA A 1 316 ? 4.512 -28.688 -25.625 1 83.81 316 ALA A CA 1
ATOM 2451 C C . ALA A 1 316 ? 3.812 -29.766 -24.812 1 83.81 316 ALA A C 1
ATOM 2453 O O . ALA A 1 316 ? 2.584 -29.859 -24.812 1 83.81 316 ALA A O 1
ATOM 2454 N N . ILE A 1 317 ? 4.602 -30.531 -24.125 1 81.88 317 ILE A N 1
ATOM 2455 C CA . ILE A 1 317 ? 4.062 -31.594 -23.281 1 81.88 317 ILE A CA 1
ATOM 2456 C C . ILE A 1 317 ? 3.277 -30.984 -22.125 1 81.88 317 ILE A C 1
ATOM 2458 O O . ILE A 1 317 ? 2.256 -31.547 -21.703 1 81.88 317 ILE A O 1
ATOM 2462 N N . ALA A 1 318 ? 3.791 -29.938 -21.609 1 78.25 318 ALA A N 1
ATOM 2463 C CA . ALA A 1 318 ? 3.17 -29.281 -20.453 1 78.25 318 ALA A CA 1
ATOM 2464 C C . ALA A 1 318 ? 1.776 -28.781 -20.797 1 78.25 318 ALA A C 1
ATOM 2466 O O . ALA A 1 318 ? 0.948 -28.562 -19.906 1 78.25 318 ALA A O 1
ATOM 2467 N N . ARG A 1 319 ? 1.56 -28.578 -22.047 1 74.75 319 ARG A N 1
ATOM 2468 C CA . ARG A 1 319 ? 0.231 -28.156 -22.469 1 74.75 319 ARG A CA 1
ATOM 2469 C C . ARG A 1 319 ? -0.768 -29.297 -22.391 1 74.75 319 ARG A C 1
ATOM 2471 O O . ARG A 1 319 ? -1.979 -29.078 -22.453 1 74.75 319 ARG A O 1
ATOM 2478 N N . GLY A 1 320 ? -0.343 -30.516 -22.234 1 70.12 320 GLY A N 1
ATOM 2479 C CA . GLY A 1 320 ? -1.182 -31.656 -21.906 1 70.12 320 GLY A CA 1
ATOM 2480 C C . GLY A 1 320 ? -1.73 -32.375 -23.125 1 70.12 320 GLY A C 1
ATOM 2481 O O . GLY A 1 320 ? -2.613 -33.219 -23.016 1 70.12 320 GLY A O 1
ATOM 2482 N N . GLU A 1 321 ? -1.255 -32.062 -24.344 1 75.19 321 GLU A N 1
ATOM 2483 C CA . GLU A 1 321 ? -1.867 -32.625 -25.547 1 75.19 321 GLU A CA 1
ATOM 2484 C C . GLU A 1 321 ? -1.199 -33.938 -25.953 1 75.19 321 GLU A C 1
ATOM 2486 O O . GLU A 1 321 ? -1.597 -34.562 -26.938 1 75.19 321 GLU A O 1
ATOM 2491 N N . GLY A 1 322 ? -0.237 -34.406 -25.234 1 81.12 322 GLY A N 1
ATOM 2492 C CA . GLY A 1 322 ? 0.407 -35.688 -25.5 1 81.12 322 GLY A CA 1
ATOM 2493 C C . GLY A 1 322 ? 1.604 -35.562 -26.422 1 81.12 322 GLY A C 1
ATOM 2494 O O . GLY A 1 322 ? 1.878 -34.469 -26.953 1 81.12 322 GLY A O 1
ATOM 2495 N N . LEU A 1 323 ? 2.328 -36.688 -26.594 1 87.44 323 LEU A N 1
ATOM 2496 C CA . LEU A 1 323 ? 3.6 -36.688 -27.312 1 87.44 323 LEU A CA 1
ATOM 2497 C C . LEU A 1 323 ? 3.377 -36.531 -28.812 1 87.44 323 LEU A C 1
ATOM 2499 O O . LEU A 1 323 ? 4.164 -35.875 -29.5 1 87.44 323 LEU A O 1
ATOM 2503 N N . GLN A 1 324 ? 2.35 -37.188 -29.328 1 91 324 GLN A N 1
ATOM 2504 C CA . GLN A 1 324 ? 2.068 -37.094 -30.75 1 91 324 GLN A CA 1
ATOM 2505 C C . GLN A 1 324 ? 1.736 -35.656 -31.141 1 91 324 GLN A C 1
ATOM 2507 O O . GLN A 1 324 ? 2.244 -35.156 -32.156 1 91 324 GLN A O 1
ATOM 2512 N N . ALA A 1 325 ? 0.897 -35.094 -30.406 1 89.31 325 ALA A N 1
ATOM 2513 C CA . ALA A 1 325 ? 0.525 -33.688 -30.656 1 89.31 325 ALA A CA 1
ATOM 2514 C C . ALA A 1 325 ? 1.742 -32.781 -30.578 1 89.31 325 ALA A C 1
ATOM 2516 O O . ALA A 1 325 ? 1.875 -31.844 -31.375 1 89.31 325 ALA A O 1
ATOM 2517 N N . ALA A 1 326 ? 2.553 -32.969 -29.609 1 89.88 326 ALA A N 1
ATOM 2518 C CA . ALA A 1 326 ? 3.773 -32.188 -29.438 1 89.88 326 ALA A CA 1
ATOM 2519 C C . ALA A 1 326 ? 4.684 -32.344 -30.656 1 89.88 326 ALA A C 1
ATOM 2521 O O . ALA A 1 326 ? 5.254 -31.359 -31.141 1 89.88 326 ALA A O 1
ATOM 2522 N N . ALA A 1 327 ? 4.848 -33.594 -31.156 1 93.94 327 ALA A N 1
ATOM 2523 C CA . ALA A 1 327 ? 5.664 -33.844 -32.344 1 93.94 327 ALA A CA 1
ATOM 2524 C C . ALA A 1 327 ? 5.129 -33.125 -33.562 1 93.94 327 ALA A C 1
ATOM 2526 O O . ALA A 1 327 ? 5.895 -32.5 -34.281 1 93.94 327 ALA A O 1
ATOM 2527 N N . ASP A 1 328 ? 3.836 -33.188 -33.75 1 93.94 328 ASP A N 1
ATOM 2528 C CA . ASP A 1 328 ? 3.184 -32.531 -34.875 1 93.94 328 ASP A CA 1
ATOM 2529 C C . ASP A 1 328 ? 3.381 -31.016 -34.812 1 93.94 328 ASP A C 1
ATOM 2531 O O . ASP A 1 328 ? 3.678 -30.391 -35.812 1 93.94 328 ASP A O 1
ATOM 2535 N N . GLU A 1 329 ? 3.219 -30.5 -33.688 1 90.94 329 GLU A N 1
ATOM 2536 C CA . GLU A 1 329 ? 3.342 -29.062 -33.469 1 90.94 329 GLU A CA 1
ATOM 2537 C C . GLU A 1 329 ? 4.762 -28.594 -33.781 1 90.94 329 GLU A C 1
ATOM 2539 O O . GLU A 1 329 ? 4.949 -27.516 -34.344 1 90.94 329 GLU A O 1
ATOM 2544 N N . LEU A 1 330 ? 5.699 -29.359 -33.344 1 92.75 330 LEU A N 1
ATOM 2545 C CA . LEU A 1 330 ? 7.098 -28.938 -33.469 1 92.75 330 LEU A CA 1
ATOM 2546 C C . LEU A 1 330 ? 7.691 -29.375 -34.781 1 92.75 330 LEU A C 1
ATOM 2548 O O . LEU A 1 330 ? 8.828 -29.016 -35.125 1 92.75 330 LEU A O 1
ATOM 2552 N N . GLY A 1 331 ? 6.918 -30.125 -35.562 1 94.81 331 GLY A N 1
ATOM 2553 C CA . GLY A 1 331 ? 7.367 -30.562 -36.875 1 94.81 331 GLY A CA 1
ATOM 2554 C C . GLY A 1 331 ? 8.5 -31.562 -36.812 1 94.81 331 GLY A C 1
ATOM 2555 O O . GLY A 1 331 ? 9.438 -31.5 -37.625 1 94.81 331 GLY A O 1
ATOM 2556 N N . ILE A 1 332 ? 8.484 -32.375 -35.875 1 95.56 332 ILE A N 1
ATOM 2557 C CA . ILE A 1 332 ? 9.508 -33.406 -35.75 1 95.56 332 ILE A CA 1
ATOM 2558 C C . ILE A 1 332 ? 8.844 -34.781 -35.719 1 95.56 332 ILE A C 1
ATOM 2560 O O . ILE A 1 332 ? 7.625 -34.906 -35.562 1 95.56 332 ILE A O 1
ATOM 2564 N N . SER A 1 333 ? 9.648 -35.844 -35.875 1 95.25 333 SER A N 1
ATOM 2565 C CA . SER A 1 333 ? 9.117 -37.188 -35.812 1 95.25 333 SER A CA 1
ATOM 2566 C C . SER A 1 333 ? 8.789 -37.625 -34.406 1 95.25 333 SER A C 1
ATOM 2568 O O . SER A 1 333 ? 9.344 -37.094 -33.438 1 95.25 333 SER A O 1
ATOM 2570 N N . LEU A 1 334 ? 7.926 -38.562 -34.25 1 95.06 334 LEU A N 1
ATOM 2571 C CA . LEU A 1 334 ? 7.562 -39.094 -32.938 1 95.06 334 LEU A CA 1
ATOM 2572 C C . LEU A 1 334 ? 8.781 -39.688 -32.25 1 95.06 334 LEU A C 1
ATOM 2574 O O . LEU A 1 334 ? 8.906 -39.594 -31.031 1 95.06 334 LEU A O 1
ATOM 2578 N N . THR A 1 335 ? 9.625 -40.312 -33.031 1 94.88 335 THR A N 1
ATOM 2579 C CA . THR A 1 335 ? 10.844 -40.938 -32.5 1 94.88 335 THR A CA 1
ATOM 2580 C C . THR A 1 335 ? 11.766 -39.844 -31.922 1 94.88 335 THR A C 1
ATOM 2582 O O . THR A 1 335 ? 12.328 -40.031 -30.844 1 94.88 335 THR A O 1
ATOM 2585 N N . THR A 1 336 ? 11.945 -38.812 -32.625 1 95.19 336 THR A N 1
ATOM 2586 C CA . THR A 1 336 ? 12.758 -37.688 -32.156 1 95.19 336 THR A CA 1
ATOM 2587 C C . THR A 1 336 ? 12.156 -37.094 -30.891 1 95.19 336 THR A C 1
ATOM 2589 O O . THR A 1 336 ? 12.875 -36.781 -29.938 1 95.19 336 THR A O 1
ATOM 2592 N N . ALA A 1 337 ? 10.867 -36.906 -30.906 1 94.94 337 ALA A N 1
ATOM 2593 C CA . ALA A 1 337 ? 10.18 -36.344 -29.75 1 94.94 337 ALA A CA 1
ATOM 2594 C C . ALA A 1 337 ? 10.398 -37.25 -28.516 1 94.94 337 ALA A C 1
ATOM 2596 O O . ALA A 1 337 ? 10.578 -36.719 -27.406 1 94.94 337 ALA A O 1
ATOM 2597 N N . ARG A 1 338 ? 10.328 -38.5 -28.703 1 94.38 338 ARG A N 1
ATOM 2598 C CA . ARG A 1 338 ? 10.539 -39.438 -27.609 1 94.38 338 ARG A CA 1
ATOM 2599 C C . ARG A 1 338 ? 11.953 -39.344 -27.047 1 94.38 338 ARG A C 1
ATOM 2601 O O . ARG A 1 338 ? 12.156 -39.406 -25.828 1 94.38 338 ARG A O 1
ATOM 2608 N N . THR A 1 339 ? 12.82 -39.219 -27.953 1 95.69 339 THR A N 1
ATOM 2609 C CA . THR A 1 339 ? 14.219 -39.094 -27.531 1 95.69 339 THR A CA 1
ATOM 2610 C C . THR A 1 339 ? 14.406 -37.812 -26.703 1 95.69 339 THR A C 1
ATOM 2612 O O . THR A 1 339 ? 15.031 -37.844 -25.641 1 95.69 339 THR A O 1
ATOM 2615 N N . HIS A 1 340 ? 13.891 -36.719 -27.234 1 95.31 340 HIS A N 1
ATOM 2616 C CA . HIS A 1 340 ? 13.992 -35.469 -26.516 1 95.31 340 HIS A CA 1
ATOM 2617 C C . HIS A 1 340 ? 13.297 -35.562 -25.156 1 95.31 340 HIS A C 1
ATOM 2619 O O . HIS A 1 340 ? 13.797 -35.031 -24.156 1 95.31 340 HIS A O 1
ATOM 2625 N N . LEU A 1 341 ? 12.18 -36.156 -25.125 1 94.12 341 LEU A N 1
ATOM 2626 C CA . LEU A 1 341 ? 11.422 -36.312 -23.891 1 94.12 341 LEU A CA 1
ATOM 2627 C C . LEU A 1 341 ? 12.203 -37.094 -22.859 1 94.12 341 LEU A C 1
ATOM 2629 O O . LEU A 1 341 ? 12.172 -36.781 -21.656 1 94.12 341 LEU A O 1
ATOM 2633 N N . GLN A 1 342 ? 12.867 -38.125 -23.297 1 95.12 342 GLN A N 1
ATOM 2634 C CA . GLN A 1 342 ? 13.695 -38.938 -22.406 1 95.12 342 GLN A CA 1
ATOM 2635 C C . GLN A 1 342 ? 14.812 -38.094 -21.781 1 95.12 342 GLN A C 1
ATOM 2637 O O . GLN A 1 342 ? 15.102 -38.219 -20.594 1 95.12 342 GLN A O 1
ATOM 2642 N N . HIS A 1 343 ? 15.383 -37.312 -22.609 1 95.75 343 HIS A N 1
ATOM 2643 C CA . HIS A 1 343 ? 16.406 -36.406 -22.094 1 95.75 343 HIS A CA 1
ATOM 2644 C C . HIS A 1 343 ? 15.812 -35.438 -21.078 1 95.75 343 HIS A C 1
ATOM 2646 O O . HIS A 1 343 ? 16.453 -35.125 -20.078 1 95.75 343 HIS A O 1
ATOM 2652 N N . VAL A 1 344 ? 14.641 -34.906 -21.391 1 93.38 344 VAL A N 1
ATOM 2653 C CA . VAL A 1 344 ? 13.961 -34 -20.484 1 93.38 344 VAL A CA 1
ATOM 2654 C C . VAL A 1 344 ? 13.711 -34.656 -19.141 1 93.38 344 VAL A C 1
ATOM 2656 O O . VAL A 1 344 ? 13.93 -34.062 -18.094 1 93.38 344 VAL A O 1
ATOM 2659 N N . PHE A 1 345 ? 13.273 -35.938 -19.203 1 92.25 345 PHE A N 1
ATOM 2660 C CA . PHE A 1 345 ? 13.016 -36.688 -17.969 1 92.25 345 PHE A CA 1
ATOM 2661 C C . PHE A 1 345 ? 14.289 -36.812 -17.141 1 92.25 345 PHE A C 1
ATOM 2663 O O . PHE A 1 345 ? 14.258 -36.625 -15.922 1 92.25 345 PHE A O 1
ATOM 2670 N N . GLU A 1 346 ? 15.305 -37.062 -17.75 1 92.69 346 GLU A N 1
ATOM 2671 C CA . GLU A 1 346 ? 16.578 -37.25 -17.062 1 92.69 346 GLU A CA 1
ATOM 2672 C C . GLU A 1 346 ? 17.062 -35.938 -16.438 1 92.69 346 GLU A C 1
ATOM 2674 O O . GLU A 1 346 ? 17.453 -35.938 -15.266 1 92.69 346 GLU A O 1
ATOM 2679 N N . LYS A 1 347 ? 16.922 -34.906 -17.188 1 90.69 347 LYS A N 1
ATOM 2680 C CA . LYS A 1 347 ? 17.484 -33.625 -16.75 1 90.69 347 LYS A CA 1
ATOM 2681 C C . LYS A 1 347 ? 16.594 -32.969 -15.688 1 90.69 347 LYS A C 1
ATOM 2683 O O . LYS A 1 347 ? 17.078 -32.219 -14.844 1 90.69 347 LYS A O 1
ATOM 2688 N N . THR A 1 348 ? 15.359 -33.281 -15.742 1 86.75 348 THR A N 1
ATOM 2689 C CA . THR A 1 348 ? 14.43 -32.688 -14.773 1 86.75 348 THR A CA 1
ATOM 2690 C C . THR A 1 348 ? 14.172 -33.656 -13.625 1 86.75 348 THR A C 1
ATOM 2692 O O . THR A 1 348 ? 13.445 -33.344 -12.68 1 86.75 348 THR A O 1
ATOM 2695 N N . GLU A 1 349 ? 14.703 -34.844 -13.688 1 85.56 349 GLU A N 1
ATOM 2696 C CA . GLU A 1 349 ? 14.531 -35.906 -12.695 1 85.56 349 GLU A CA 1
ATOM 2697 C C . GLU A 1 349 ? 13.062 -36.25 -12.523 1 85.56 349 GLU A C 1
ATOM 2699 O O . GLU A 1 349 ? 12.562 -36.312 -11.398 1 85.56 349 GLU A O 1
ATOM 2704 N N . THR A 1 350 ? 12.398 -36.281 -13.602 1 87.12 350 THR A N 1
ATOM 2705 C CA . THR A 1 350 ? 11.023 -36.781 -13.641 1 87.12 350 THR A CA 1
ATOM 2706 C C . THR A 1 350 ? 10.945 -38.094 -14.383 1 87.12 350 THR A C 1
ATOM 2708 O O . THR A 1 350 ? 11.859 -38.469 -15.117 1 87.12 350 THR A O 1
ATOM 2711 N N . ARG A 1 351 ? 9.852 -38.844 -14.094 1 85.88 351 ARG A N 1
ATOM 2712 C CA . ARG A 1 351 ? 9.781 -40.188 -14.648 1 85.88 351 ARG A CA 1
ATOM 2713 C C . ARG A 1 351 ? 8.57 -40.344 -15.562 1 85.88 351 ARG A C 1
ATOM 2715 O O . ARG A 1 351 ? 8.484 -41.312 -16.328 1 85.88 351 ARG A O 1
ATOM 2722 N N . ARG A 1 352 ? 7.617 -39.438 -15.438 1 85.31 352 ARG A N 1
ATOM 2723 C CA . ARG A 1 352 ? 6.387 -39.531 -16.219 1 85.31 352 ARG A CA 1
ATOM 2724 C C . ARG A 1 352 ? 5.934 -38.125 -16.641 1 85.31 352 ARG A C 1
ATOM 2726 O O . ARG A 1 352 ? 6.375 -37.125 -16.078 1 85.31 352 ARG A O 1
ATOM 2733 N N . GLN A 1 353 ? 5.121 -38.156 -17.703 1 82.62 353 GLN A N 1
ATOM 2734 C CA . GLN A 1 353 ? 4.648 -36.906 -18.25 1 82.62 353 GLN A CA 1
ATOM 2735 C C . GLN A 1 353 ? 3.875 -36.094 -17.219 1 82.62 353 GLN A C 1
ATOM 2737 O O . GLN A 1 353 ? 4.012 -34.875 -17.141 1 82.62 353 GLN A O 1
ATOM 2742 N N . ALA A 1 354 ? 3.123 -36.75 -16.375 1 80.31 354 ALA A N 1
ATOM 2743 C CA . ALA A 1 354 ? 2.346 -36.062 -15.352 1 80.31 354 ALA A CA 1
ATOM 2744 C C . ALA A 1 354 ? 3.258 -35.344 -14.375 1 80.31 354 ALA A C 1
ATOM 2746 O O . ALA A 1 354 ? 2.967 -34.219 -13.969 1 80.31 354 ALA A O 1
ATOM 2747 N N . GLU A 1 355 ? 4.297 -35.938 -14.062 1 81.06 355 GLU A N 1
ATOM 2748 C CA . GLU A 1 355 ? 5.27 -35.344 -13.156 1 81.06 355 GLU A CA 1
ATOM 2749 C C . GLU A 1 355 ? 5.945 -34.125 -13.805 1 81.06 355 GLU A C 1
ATOM 2751 O O . GLU A 1 355 ? 6.199 -33.125 -13.148 1 81.06 355 GLU A O 1
ATOM 2756 N N . LEU A 1 356 ? 6.266 -34.281 -15.023 1 82.31 356 LEU A N 1
ATOM 2757 C CA . LEU A 1 356 ? 6.891 -33.188 -15.758 1 82.31 356 LEU A CA 1
ATOM 2758 C C . LEU A 1 356 ? 5.949 -31.984 -15.844 1 82.31 356 LEU A C 1
ATOM 2760 O O . LEU A 1 356 ? 6.375 -30.844 -15.664 1 82.31 356 LEU A O 1
ATOM 2764 N N . VAL A 1 357 ? 4.723 -32.219 -16.109 1 78.12 357 VAL A N 1
ATOM 2765 C CA . VAL A 1 357 ? 3.725 -31.172 -16.203 1 78.12 357 VAL A CA 1
ATOM 2766 C C . VAL A 1 357 ? 3.615 -30.438 -14.859 1 78.12 357 VAL A C 1
ATOM 2768 O O . VAL A 1 357 ? 3.57 -29.203 -14.812 1 78.12 357 VAL A O 1
ATOM 2771 N N . ARG A 1 358 ? 3.568 -31.172 -13.836 1 76.19 358 ARG A N 1
ATOM 2772 C CA . ARG A 1 358 ? 3.494 -30.594 -12.5 1 76.19 358 ARG A CA 1
ATOM 2773 C C . ARG A 1 358 ? 4.695 -29.703 -12.219 1 76.19 358 ARG A C 1
ATOM 2775 O O . ARG A 1 358 ? 4.543 -28.594 -11.68 1 76.19 358 ARG A O 1
ATOM 2782 N N . LEU A 1 359 ? 5.793 -30.219 -12.531 1 76.38 359 LEU A N 1
ATOM 2783 C CA . LEU A 1 359 ? 7.031 -29.484 -12.312 1 76.38 359 LEU A CA 1
ATOM 2784 C C . LEU A 1 359 ? 7.02 -28.156 -13.062 1 76.38 359 LEU A C 1
ATOM 2786 O O . LEU A 1 359 ? 7.379 -27.109 -12.5 1 76.38 359 LEU A O 1
ATOM 2790 N N . ILE A 1 360 ? 6.617 -28.203 -14.273 1 75.69 360 ILE A N 1
ATOM 2791 C CA . ILE A 1 360 ? 6.613 -27 -15.109 1 75.69 360 ILE A CA 1
ATOM 2792 C C . ILE A 1 360 ? 5.543 -26.031 -14.625 1 75.69 360 ILE A C 1
ATOM 2794 O O . ILE A 1 360 ? 5.77 -24.812 -14.586 1 75.69 360 ILE A O 1
ATOM 2798 N N . ALA A 1 361 ? 4.461 -26.578 -14.234 1 70.56 361 ALA A N 1
ATOM 2799 C CA . ALA A 1 361 ? 3.375 -25.734 -13.719 1 70.56 361 ALA A CA 1
ATOM 2800 C C . ALA A 1 361 ? 3.787 -25.031 -12.43 1 70.56 361 ALA A C 1
ATOM 2802 O O . ALA A 1 361 ? 3.41 -23.875 -12.203 1 70.56 361 ALA A O 1
ATOM 2803 N N . ALA A 1 362 ? 4.469 -25.75 -11.664 1 68.31 362 ALA A N 1
ATOM 2804 C CA . ALA A 1 362 ? 4.906 -25.203 -10.383 1 68.31 362 ALA A CA 1
ATOM 2805 C C . ALA A 1 362 ? 5.969 -24.125 -10.586 1 68.31 362 ALA A C 1
ATOM 2807 O O . ALA A 1 362 ? 6.129 -23.234 -9.742 1 68.31 362 ALA A O 1
ATOM 2808 N N . SER A 1 363 ? 6.742 -24.328 -11.609 1 63.25 363 SER A N 1
ATOM 2809 C CA . SER A 1 363 ? 7.855 -23.422 -11.867 1 63.25 363 SER A CA 1
ATOM 2810 C C . SER A 1 363 ? 7.379 -22.141 -12.539 1 63.25 363 SER A C 1
ATOM 2812 O O . SER A 1 363 ? 8.141 -21.172 -12.672 1 63.25 363 SER A O 1
ATOM 2814 N N . GLY A 1 364 ? 6.16 -22.156 -13.141 1 57.03 364 GLY A N 1
ATOM 2815 C CA . GLY A 1 364 ? 5.742 -21.094 -14.055 1 57.03 364 GLY A CA 1
ATOM 2816 C C . GLY A 1 364 ? 5.492 -19.766 -13.359 1 57.03 364 GLY A C 1
ATOM 2817 O O . GLY A 1 364 ? 4.984 -19.734 -12.234 1 57.03 364 GLY A O 1
ATOM 2818 N N . VAL A 1 365 ? 6.5 -18.766 -13.547 1 53.16 365 VAL A N 1
ATOM 2819 C CA . VAL A 1 365 ? 6.27 -17.359 -13.281 1 53.16 365 VAL A CA 1
ATOM 2820 C C . VAL A 1 365 ? 5.781 -16.672 -14.555 1 53.16 365 VAL A C 1
ATOM 2822 O O . VAL A 1 365 ? 6.121 -17.078 -15.664 1 53.16 365 VAL A O 1
ATOM 2825 N N . TYR A 1 366 ? 4.508 -16.078 -14.531 1 45.22 366 TYR A N 1
ATOM 2826 C CA . TYR A 1 366 ? 3.938 -15.5 -15.742 1 45.22 366 TYR A CA 1
ATOM 2827 C C . TYR A 1 366 ? 4.652 -14.203 -16.109 1 45.22 366 TYR A C 1
ATOM 2829 O O . TYR A 1 366 ? 5.105 -13.461 -15.227 1 45.22 366 TYR A O 1
ATOM 2837 N N . GLU A 1 367 ? 5.473 -14.117 -17.203 1 47.38 367 GLU A N 1
ATOM 2838 C CA . GLU A 1 367 ? 6.105 -12.914 -17.734 1 47.38 367 GLU A CA 1
ATOM 2839 C C . GLU A 1 367 ? 5.105 -11.766 -17.828 1 47.38 367 GLU A C 1
ATOM 2841 O O . GLU A 1 367 ? 3.93 -11.984 -18.125 1 47.38 367 GLU A O 1
ATOM 2846 N N . MET B 1 1 ? -0.896 32.219 22.094 1 42.69 1 MET B N 1
ATOM 2847 C CA . MET B 1 1 ? -0.29 32.062 20.781 1 42.69 1 MET B CA 1
ATOM 2848 C C . MET B 1 1 ? 0.367 30.688 20.656 1 42.69 1 MET B C 1
ATOM 2850 O O . MET B 1 1 ? 0.148 29.969 19.672 1 42.69 1 MET B O 1
ATOM 2854 N N . HIS B 1 2 ? 1.332 30.312 21.828 1 51.75 2 HIS B N 1
ATOM 2855 C CA . HIS B 1 2 ? 2.121 29.094 21.906 1 51.75 2 HIS B CA 1
ATOM 2856 C C . HIS B 1 2 ? 1.225 27.859 21.953 1 51.75 2 HIS B C 1
ATOM 2858 O O . HIS B 1 2 ? 1.529 26.844 21.328 1 51.75 2 HIS B O 1
ATOM 2864 N N . ASP B 1 3 ? -0.037 28.266 22.344 1 79.62 3 ASP B N 1
ATOM 2865 C CA . ASP B 1 3 ? -0.968 27.172 22.625 1 79.62 3 ASP B CA 1
ATOM 2866 C C . ASP B 1 3 ? -1.706 26.734 21.359 1 79.62 3 ASP B C 1
ATOM 2868 O O . ASP B 1 3 ? -1.854 25.531 21.109 1 79.62 3 ASP B O 1
ATOM 2872 N N . PHE B 1 4 ? -1.812 27.781 20.453 1 84.06 4 PHE B N 1
ATOM 2873 C CA . PHE B 1 4 ? -2.525 27.453 19.219 1 84.06 4 PHE B CA 1
ATOM 2874 C C . PHE B 1 4 ? -1.636 26.672 18.266 1 84.06 4 PHE B C 1
ATOM 2876 O O . PHE B 1 4 ? -2.072 25.672 17.688 1 84.06 4 PHE B O 1
ATOM 2883 N N . ASP B 1 5 ? -0.357 27.062 18.234 1 80.5 5 ASP B N 1
ATOM 2884 C CA . ASP B 1 5 ? 0.592 26.375 17.375 1 80.5 5 ASP B CA 1
ATOM 2885 C C . ASP B 1 5 ? 0.773 24.922 17.797 1 80.5 5 ASP B C 1
ATOM 2887 O O . ASP B 1 5 ? 0.889 24.031 16.953 1 80.5 5 ASP B O 1
ATOM 2891 N N . GLY B 1 6 ? 0.772 24.797 19.109 1 83.62 6 GLY B N 1
ATOM 2892 C CA . GLY B 1 6 ? 0.869 23.438 19.641 1 83.62 6 GLY B CA 1
ATOM 2893 C C . GLY B 1 6 ? -0.331 22.578 19.281 1 83.62 6 GLY B C 1
ATOM 2894 O O . GLY B 1 6 ? -0.18 21.406 18.938 1 83.62 6 GLY B O 1
ATOM 2895 N N . MET B 1 7 ? -1.457 23.203 19.312 1 89.38 7 MET B N 1
ATOM 2896 C CA . MET B 1 7 ? -2.693 22.5 18.984 1 89.38 7 MET B CA 1
ATOM 2897 C C . MET B 1 7 ? -2.717 22.109 17.5 1 89.38 7 MET B C 1
ATOM 2899 O O . MET B 1 7 ? -3.096 20.984 17.156 1 89.38 7 MET B O 1
ATOM 2903 N N . VAL B 1 8 ? -2.266 23.016 16.703 1 88.62 8 VAL B N 1
ATOM 2904 C CA . VAL B 1 8 ? -2.199 22.734 15.266 1 88.62 8 VAL B CA 1
ATOM 2905 C C . VAL B 1 8 ? -1.261 21.562 15 1 88.62 8 VAL B C 1
ATOM 2907 O O . VAL B 1 8 ? -1.592 20.656 14.234 1 88.62 8 VAL B O 1
ATOM 2910 N N . GLY B 1 9 ? -0.163 21.562 15.68 1 85.44 9 GLY B N 1
ATOM 2911 C CA . GLY B 1 9 ? 0.763 20.453 15.555 1 85.44 9 GLY B CA 1
ATOM 2912 C C . GLY B 1 9 ? 0.151 19.125 15.953 1 85.44 9 GLY B C 1
ATOM 2913 O O . GLY B 1 9 ? 0.327 18.109 15.25 1 85.44 9 GLY B O 1
ATOM 2914 N N . GLN B 1 10 ? -0.58 19.125 16.984 1 89.06 10 GLN B N 1
ATOM 2915 C CA . GLN B 1 10 ? -1.208 17.891 17.484 1 89.06 10 GLN B CA 1
ATOM 2916 C C . GLN B 1 10 ? -2.246 17.375 16.5 1 89.06 10 GLN B C 1
ATOM 2918 O O . GLN B 1 10 ? -2.4 16.156 16.344 1 89.06 10 GLN B O 1
ATOM 2923 N N . ILE B 1 11 ? -2.904 18.266 15.875 1 92.12 11 ILE B N 1
ATOM 2924 C CA . ILE B 1 11 ? -3.91 17.891 14.891 1 92.12 11 ILE B CA 1
ATOM 2925 C C . ILE B 1 11 ? -3.252 17.109 13.742 1 92.12 11 ILE B C 1
ATOM 2927 O O . ILE B 1 11 ? -3.74 16.062 13.336 1 92.12 11 ILE B O 1
ATOM 2931 N N . TYR B 1 12 ? -2.201 17.562 13.312 1 87.56 12 TYR B N 1
ATOM 2932 C CA . TYR B 1 12 ? -1.533 16.906 12.188 1 87.56 12 TYR B CA 1
ATOM 2933 C C . TYR B 1 12 ? -0.841 15.633 12.633 1 87.56 12 TYR B C 1
ATOM 2935 O O . TYR B 1 12 ? -0.75 14.664 11.867 1 87.56 12 TYR B O 1
ATOM 2943 N N . ASP B 1 13 ? -0.398 15.602 13.891 1 86.25 13 ASP B N 1
ATOM 2944 C CA . ASP B 1 13 ? 0.124 14.352 14.43 1 86.25 13 ASP B CA 1
ATOM 2945 C C . ASP B 1 13 ? -0.948 13.266 14.43 1 86.25 13 ASP B C 1
ATOM 2947 O O . ASP B 1 13 ? -0.665 12.109 14.109 1 86.25 13 ASP B O 1
ATOM 2951 N N . ALA B 1 14 ? -2.092 13.641 14.727 1 88.44 14 ALA B N 1
ATOM 2952 C CA . ALA B 1 14 ? -3.197 12.688 14.805 1 88.44 14 ALA B CA 1
ATOM 2953 C C . ALA B 1 14 ? -3.582 12.188 13.414 1 88.44 14 ALA B C 1
ATOM 2955 O O . ALA B 1 14 ? -4.133 11.094 13.281 1 88.44 14 ALA B O 1
ATOM 2956 N N . ALA B 1 15 ? -3.326 13 12.398 1 86.12 15 ALA B N 1
ATOM 2957 C CA . ALA B 1 15 ? -3.607 12.586 11.031 1 86.12 15 ALA B CA 1
ATOM 2958 C C . ALA B 1 15 ? -2.791 11.359 10.648 1 86.12 15 ALA B C 1
ATOM 2960 O O . ALA B 1 15 ? -3.271 10.492 9.914 1 86.12 15 ALA B O 1
ATOM 2961 N N . VAL B 1 16 ? -1.62 11.227 11.219 1 81.12 16 VAL B N 1
ATOM 2962 C CA . VAL B 1 16 ? -0.724 10.133 10.844 1 81.12 16 VAL B CA 1
ATOM 2963 C C . VAL B 1 16 ? -0.8 9.023 11.891 1 81.12 16 VAL B C 1
ATOM 2965 O O . VAL B 1 16 ? -0.52 7.859 11.586 1 81.12 16 VAL B O 1
ATOM 2968 N N . GLU B 1 17 ? -1.166 9.445 13.07 1 83.19 17 GLU B N 1
ATOM 2969 C CA . GLU B 1 17 ? -1.345 8.5 14.172 1 83.19 17 GLU B CA 1
ATOM 2970 C C . GLU B 1 17 ? -2.754 8.586 14.75 1 83.19 17 GLU B C 1
ATOM 2972 O O . GLU B 1 17 ? -2.979 9.281 15.75 1 83.19 17 GLU B O 1
ATOM 2977 N N . PRO B 1 18 ? -3.549 7.777 14.305 1 78.94 18 PRO B N 1
ATOM 2978 C CA . PRO B 1 18 ? -4.965 7.902 14.664 1 78.94 18 PRO B CA 1
ATOM 2979 C C . PRO B 1 18 ? -5.203 7.746 16.172 1 78.94 18 PRO B C 1
ATOM 2981 O O . PRO B 1 18 ? -6.191 8.266 16.703 1 78.94 18 PRO B O 1
ATOM 2984 N N . GLY B 1 19 ? -4.375 7.082 16.828 1 81.38 19 GLY B N 1
ATOM 2985 C CA . GLY B 1 19 ? -4.508 6.898 18.266 1 81.38 19 GLY B CA 1
ATOM 2986 C C . GLY B 1 19 ? -4.43 8.195 19.047 1 81.38 19 GLY B C 1
ATOM 2987 O O . GLY B 1 19 ? -4.789 8.242 20.219 1 81.38 19 GLY B O 1
ATOM 2988 N N . ARG B 1 20 ? -4.082 9.281 18.422 1 88.88 20 ARG B N 1
ATOM 2989 C CA . ARG B 1 20 ? -3.9 10.562 19.094 1 88.88 20 ARG B CA 1
ATOM 2990 C C . ARG B 1 20 ? -5.152 11.422 18.984 1 88.88 20 ARG B C 1
ATOM 2992 O O . ARG B 1 20 ? -5.25 12.477 19.625 1 88.88 20 ARG B O 1
ATOM 2999 N N . TRP B 1 21 ? -6.102 11.047 18.266 1 89.75 21 TRP B N 1
ATOM 3000 C CA . TRP B 1 21 ? -7.273 11.883 18 1 89.75 21 TRP B CA 1
ATOM 3001 C C . TRP B 1 21 ? -8.039 12.156 19.297 1 89.75 21 TRP B C 1
ATOM 3003 O O . TRP B 1 21 ? -8.492 13.273 19.531 1 89.75 21 TRP B O 1
ATOM 3013 N N . PRO B 1 22 ? -8.18 11.133 20.188 1 90.25 22 PRO B N 1
ATOM 3014 C CA . PRO B 1 22 ? -8.898 11.438 21.422 1 90.25 22 PRO B CA 1
ATOM 3015 C C . PRO B 1 22 ? -8.281 12.602 22.203 1 90.25 22 PRO B C 1
ATOM 3017 O O . PRO B 1 22 ? -9 13.469 22.703 1 90.25 22 PRO B O 1
ATOM 3020 N N . GLN B 1 23 ? -7.027 12.648 22.219 1 92.62 23 GLN B N 1
ATOM 3021 C CA . GLN B 1 23 ? -6.348 13.75 22.891 1 92.62 23 GLN B CA 1
ATOM 3022 C C . GLN B 1 23 ? -6.586 15.07 22.172 1 92.62 23 GLN B C 1
ATOM 3024 O O . GLN B 1 23 ? -6.766 16.109 22.797 1 92.62 23 GLN B O 1
ATOM 3029 N N . VAL B 1 24 ? -6.566 15.07 20.891 1 94.19 24 VAL B N 1
ATOM 3030 C CA . VAL B 1 24 ? -6.824 16.266 20.078 1 94.19 24 VAL B CA 1
ATOM 3031 C C . VAL B 1 24 ? -8.258 16.75 20.312 1 94.19 24 VAL B C 1
ATOM 3033 O O . VAL B 1 24 ? -8.492 17.938 20.5 1 94.19 24 VAL B O 1
ATOM 3036 N N . LEU B 1 25 ? -9.188 15.82 20.375 1 94.75 25 LEU B N 1
ATOM 3037 C CA . LEU B 1 25 ? -10.586 16.188 20.594 1 94.75 25 LEU B CA 1
ATOM 3038 C C . LEU B 1 25 ? -10.773 16.797 21.984 1 94.75 25 LEU B C 1
ATOM 3040 O O . LEU B 1 25 ? -11.547 17.75 22.141 1 94.75 25 LEU B O 1
ATOM 3044 N N . GLU B 1 26 ? -10.039 16.297 22.938 1 95.56 26 GLU B N 1
ATOM 3045 C CA . GLU B 1 26 ? -10.07 16.891 24.281 1 95.56 26 GLU B CA 1
ATOM 3046 C C . GLU B 1 26 ? -9.57 18.328 24.266 1 95.56 26 GLU B C 1
ATOM 3048 O O . GLU B 1 26 ? -10.203 19.219 24.844 1 95.56 26 GLU B O 1
ATOM 3053 N N . THR B 1 27 ? -8.5 18.516 23.625 1 95.25 27 THR B N 1
ATOM 3054 C CA . THR B 1 27 ? -7.918 19.844 23.531 1 95.25 27 THR B CA 1
ATOM 3055 C C . THR B 1 27 ? -8.859 20.797 22.797 1 95.25 27 THR B C 1
ATOM 3057 O O . THR B 1 27 ? -8.992 21.953 23.172 1 95.25 27 THR B O 1
ATOM 3060 N N . LEU B 1 28 ? -9.523 20.297 21.781 1 95.75 28 LEU B N 1
ATOM 3061 C CA . LEU B 1 28 ? -10.453 21.125 21.016 1 95.75 28 LEU B CA 1
ATOM 3062 C C . LEU B 1 28 ? -11.695 21.453 21.828 1 95.75 28 LEU B C 1
ATOM 3064 O O . LEU B 1 28 ? -12.258 22.547 21.688 1 95.75 28 LEU B O 1
ATOM 3068 N N . SER B 1 29 ? -12.117 20.531 22.672 1 95.44 29 SER B N 1
ATOM 3069 C CA . SER B 1 29 ? -13.227 20.828 23.578 1 95.44 29 SER B CA 1
ATOM 3070 C C . SER B 1 29 ? -12.906 22.016 24.484 1 95.44 29 SER B C 1
ATOM 3072 O O . SER B 1 29 ? -13.734 22.906 24.656 1 95.44 29 SER B O 1
ATOM 3074 N N . ASP B 1 30 ? -11.711 22.047 24.969 1 95.31 30 ASP B N 1
ATOM 3075 C CA . ASP B 1 30 ? -11.281 23.141 25.828 1 95.31 30 ASP B CA 1
ATOM 3076 C C . ASP B 1 30 ? -11.156 24.438 25.031 1 95.31 30 ASP B C 1
ATOM 3078 O O . ASP B 1 30 ? -11.625 25.484 25.469 1 95.31 30 ASP B O 1
ATOM 3082 N N . PHE B 1 31 ? -10.625 24.344 23.906 1 95.19 31 PHE B N 1
ATOM 3083 C CA . PHE B 1 31 ? -10.367 25.516 23.062 1 95.19 31 PHE B CA 1
ATOM 3084 C C . PHE B 1 31 ? -11.672 26.188 22.656 1 95.19 31 PHE B C 1
ATOM 3086 O O . PHE B 1 31 ? -11.758 27.406 22.609 1 95.19 31 PHE B O 1
ATOM 3093 N N . LEU B 1 32 ? -12.688 25.344 22.406 1 94.88 32 LEU B N 1
ATOM 3094 C CA . LEU B 1 32 ? -13.969 25.859 21.938 1 94.88 32 LEU B CA 1
ATOM 3095 C C . LEU B 1 32 ? -14.945 26.031 23.094 1 94.88 32 LEU B C 1
ATOM 3097 O O . LEU B 1 32 ? -16.062 26.516 22.906 1 94.88 32 LEU B O 1
ATOM 3101 N N . GLU B 1 33 ? -14.516 25.578 24.266 1 95.44 33 GLU B N 1
ATOM 3102 C CA . GLU B 1 33 ? -15.344 25.625 25.469 1 95.44 33 GLU B CA 1
ATOM 3103 C C . GLU B 1 33 ? -16.625 24.812 25.281 1 95.44 33 GLU B C 1
ATOM 3105 O O . GLU B 1 33 ? -17.719 25.281 25.594 1 95.44 33 GLU B O 1
ATOM 3110 N N . GLY B 1 34 ? -16.422 23.656 24.688 1 95 34 GLY B N 1
ATOM 3111 C CA . GLY B 1 34 ? -17.516 22.734 24.5 1 95 34 GLY B CA 1
ATOM 3112 C C . GLY B 1 34 ? -17.562 21.656 25.578 1 95 34 GLY B C 1
ATOM 3113 O O . GLY B 1 34 ? -16.609 21.484 26.344 1 95 34 GLY B O 1
ATOM 3114 N N . ALA B 1 35 ? -18.719 21.016 25.672 1 95.25 35 ALA B N 1
ATOM 3115 C CA . ALA B 1 35 ? -18.922 19.938 26.641 1 95.25 35 ALA B CA 1
ATOM 3116 C C . ALA B 1 35 ? -18.484 18.594 26.078 1 95.25 35 ALA B C 1
ATOM 3118 O O . ALA B 1 35 ? -18.062 17.703 26.828 1 95.25 35 ALA B O 1
ATOM 3119 N N . ALA B 1 36 ? -18.625 18.453 24.828 1 94.94 36 ALA B N 1
ATOM 3120 C CA . ALA B 1 36 ? -18.266 17.219 24.141 1 94.94 36 ALA B CA 1
ATOM 3121 C C . ALA B 1 36 ? -17.875 17.484 22.688 1 94.94 36 ALA B C 1
ATOM 3123 O O . ALA B 1 36 ? -18.344 18.453 22.078 1 94.94 36 ALA B O 1
ATOM 3124 N N . THR B 1 37 ? -16.984 16.703 22.188 1 95.12 37 THR B N 1
ATOM 3125 C CA . THR B 1 37 ? -16.547 16.797 20.797 1 95.12 37 THR B CA 1
ATOM 3126 C C . THR B 1 37 ? -16.531 15.43 20.141 1 95.12 37 THR B C 1
ATOM 3128 O O . THR B 1 37 ? -16.328 14.406 20.797 1 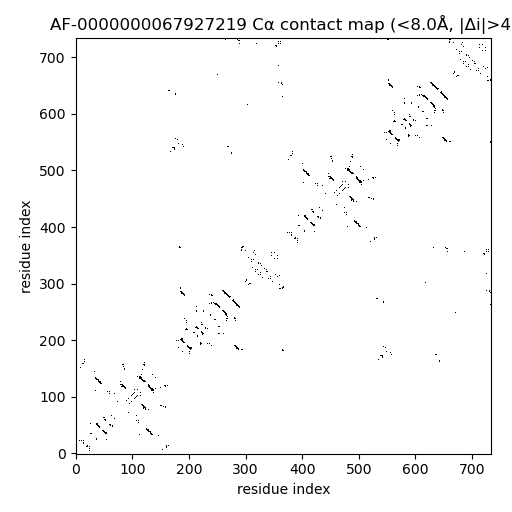95.12 37 THR B O 1
ATOM 3131 N N . LYS B 1 38 ? -16.734 15.445 18.828 1 92.38 38 LYS B N 1
ATOM 3132 C CA . LYS B 1 38 ? -16.797 14.164 18.125 1 92.38 38 LYS B CA 1
ATOM 3133 C C . LYS B 1 38 ? -16.344 14.32 16.672 1 92.38 38 LYS B C 1
ATOM 3135 O O . LYS B 1 38 ? -16.516 15.391 16.078 1 92.38 38 LYS B O 1
ATOM 3140 N N . LEU B 1 39 ? -15.734 13.273 16.156 1 90.94 39 LEU B N 1
ATOM 3141 C CA . LEU B 1 39 ? -15.461 13.078 14.742 1 90.94 39 LEU B CA 1
ATOM 3142 C C . LEU B 1 39 ? -16.359 11.977 14.164 1 90.94 39 LEU B C 1
ATOM 3144 O O . LEU B 1 39 ? -16.359 10.852 14.672 1 90.94 39 LEU B O 1
ATOM 3148 N N . THR B 1 40 ? -17.094 12.344 13.203 1 90.5 40 THR B N 1
ATOM 3149 C CA . THR B 1 40 ? -18 11.391 12.586 1 90.5 40 THR B CA 1
ATOM 3150 C C . THR B 1 40 ? -17.547 11.039 11.172 1 90.5 40 THR B C 1
ATOM 3152 O O . THR B 1 40 ? -17.25 11.922 10.367 1 90.5 40 THR B O 1
ATOM 3155 N N . PHE B 1 41 ? -17.484 9.812 10.922 1 87.75 41 PHE B N 1
ATOM 3156 C CA . PHE B 1 41 ? -17.156 9.281 9.609 1 87.75 41 PHE B CA 1
ATOM 3157 C C . PHE B 1 41 ? -18.359 8.578 8.992 1 87.75 41 PHE B C 1
ATOM 3159 O O . PHE B 1 41 ? -19 7.746 9.633 1 87.75 41 PHE B O 1
ATOM 3166 N N . GLN B 1 42 ? -18.609 8.914 7.77 1 86.25 42 GLN B N 1
ATOM 3167 C CA . GLN B 1 42 ? -19.75 8.297 7.113 1 86.25 42 GLN B CA 1
ATOM 3168 C C . GLN B 1 42 ? -19.391 7.797 5.719 1 86.25 42 GLN B C 1
ATOM 3170 O O . GLN B 1 42 ? -18.75 8.516 4.945 1 86.25 42 GLN B O 1
ATOM 3175 N N . ASN B 1 43 ? -19.703 6.586 5.449 1 79.75 43 ASN B N 1
ATOM 3176 C CA . ASN B 1 43 ? -19.719 6.098 4.074 1 79.75 43 ASN B CA 1
ATOM 3177 C C . ASN B 1 43 ? -20.953 6.582 3.322 1 79.75 43 ASN B C 1
ATOM 3179 O O . ASN B 1 43 ? -22.078 6.227 3.674 1 79.75 43 ASN B O 1
ATOM 3183 N N . THR B 1 44 ? -20.766 7.332 2.305 1 80.69 44 THR B N 1
ATOM 3184 C CA . THR B 1 44 ? -21.891 8.016 1.678 1 80.69 44 THR B CA 1
ATOM 3185 C C . THR B 1 44 ? -22.703 7.043 0.827 1 80.69 44 THR B C 1
ATOM 3187 O O . THR B 1 44 ? -23.844 7.328 0.48 1 80.69 44 THR B O 1
ATOM 3190 N N . ARG B 1 45 ? -22.203 5.941 0.515 1 71.62 45 ARG B N 1
ATOM 3191 C CA . ARG B 1 45 ? -22.922 4.949 -0.289 1 71.62 45 ARG B CA 1
ATOM 3192 C C . ARG B 1 45 ? -23.75 4.031 0.589 1 71.62 45 ARG B C 1
ATOM 3194 O O . ARG B 1 45 ? -24.938 3.814 0.319 1 71.62 45 ARG B O 1
ATOM 3201 N N . THR B 1 46 ? -23.188 3.535 1.651 1 70.31 46 THR B N 1
ATOM 3202 C CA . THR B 1 46 ? -23.875 2.594 2.521 1 70.31 46 THR B CA 1
ATOM 3203 C C . THR B 1 46 ? -24.562 3.324 3.668 1 70.31 46 THR B C 1
ATOM 3205 O O . THR B 1 46 ? -25.406 2.748 4.363 1 70.31 46 THR B O 1
ATOM 3208 N N . LEU B 1 47 ? -24.109 4.574 3.943 1 76.38 47 LEU B N 1
ATOM 3209 C CA . LEU B 1 47 ? -24.625 5.457 4.98 1 76.38 47 LEU B CA 1
ATOM 3210 C C . LEU B 1 47 ? -24.188 4.996 6.363 1 76.38 47 LEU B C 1
ATOM 3212 O O . LEU B 1 47 ? -24.531 5.625 7.371 1 76.38 47 LEU B O 1
ATOM 3216 N N . ARG B 1 48 ? -23.422 3.963 6.312 1 76.94 48 ARG B N 1
ATOM 3217 C CA . ARG B 1 48 ? -22.859 3.547 7.59 1 76.94 48 ARG B CA 1
ATOM 3218 C C . ARG B 1 48 ? -21.953 4.629 8.164 1 76.94 48 ARG B C 1
ATOM 3220 O O . ARG B 1 48 ? -21.203 5.281 7.422 1 76.94 48 ARG B O 1
ATOM 3227 N N . SER B 1 49 ? -22.172 4.828 9.484 1 82.5 49 SER B N 1
ATOM 3228 C CA . SER B 1 49 ? -21.438 5.898 10.141 1 82.5 49 SER B CA 1
ATOM 3229 C C . SER B 1 49 ? -20.766 5.41 11.422 1 82.5 49 SER B C 1
ATOM 3231 O O . SER B 1 49 ? -21.297 4.527 12.102 1 82.5 49 SER B O 1
ATOM 3233 N N . GLU B 1 50 ? -19.562 5.922 11.594 1 81.38 50 GLU B N 1
ATOM 3234 C CA . GLU B 1 50 ? -18.828 5.723 12.844 1 81.38 50 GLU B CA 1
ATOM 3235 C C . GLU B 1 50 ? -18.406 7.059 13.453 1 81.38 50 GLU B C 1
ATOM 3237 O O . GLU B 1 50 ? -18.328 8.07 12.75 1 81.38 50 GLU B O 1
ATOM 3242 N N . ALA B 1 51 ? -18.281 7.004 14.766 1 84.12 51 ALA B N 1
ATOM 3243 C CA . ALA B 1 51 ? -17.875 8.234 15.445 1 84.12 51 ALA B CA 1
ATOM 3244 C C . ALA B 1 51 ? -16.844 7.949 16.531 1 84.12 51 ALA B C 1
ATOM 3246 O O . ALA B 1 51 ? -16.781 6.836 17.062 1 84.12 51 ALA B O 1
ATOM 3247 N N . ASN B 1 52 ? -16 8.875 16.672 1 85.62 52 ASN B N 1
ATOM 3248 C CA . ASN B 1 52 ? -15.109 8.945 17.828 1 85.62 52 ASN B CA 1
ATOM 3249 C C . ASN B 1 52 ? -15.352 10.211 18.656 1 85.62 52 ASN B C 1
ATOM 3251 O O . ASN B 1 52 ? -15.25 11.32 18.125 1 85.62 52 ASN B O 1
ATOM 3255 N N . SER B 1 53 ? -15.703 9.969 19.891 1 91.38 53 SER B N 1
ATOM 3256 C CA . SER B 1 53 ? -16.078 11.109 20.719 1 91.38 53 SER B CA 1
ATOM 3257 C C . SER B 1 53 ? -15.289 11.141 22.016 1 91.38 53 SER B C 1
ATOM 3259 O O . SER B 1 53 ? -14.688 10.133 22.406 1 91.38 53 SER B O 1
ATOM 3261 N N . VAL B 1 54 ? -15.227 12.289 22.516 1 93.69 54 VAL B N 1
ATOM 3262 C CA . VAL B 1 54 ? -14.695 12.477 23.859 1 93.69 54 VAL B CA 1
ATOM 3263 C C . VAL B 1 54 ? -15.727 13.18 24.734 1 93.69 54 VAL B C 1
ATOM 3265 O O . VAL B 1 54 ? -16.562 13.945 24.234 1 93.69 54 VAL B O 1
ATOM 3268 N N . ARG B 1 55 ? -15.719 12.805 26.062 1 94.38 55 ARG B N 1
ATOM 3269 C CA . ARG B 1 55 ? -16.562 13.398 27.078 1 94.38 55 ARG B CA 1
ATOM 3270 C C . ARG B 1 55 ? -18.031 13.023 26.875 1 94.38 55 ARG B C 1
ATOM 3272 O O . ARG B 1 55 ? -18.938 13.812 27.172 1 94.38 55 ARG B O 1
ATOM 3279 N N . MET B 1 56 ? -18.234 12 26.125 1 92.75 56 MET B N 1
ATOM 3280 C CA . MET B 1 56 ? -19.562 11.422 25.953 1 92.75 56 MET B CA 1
ATOM 3281 C C . MET B 1 56 ? -19.672 10.062 26.641 1 92.75 56 MET B C 1
ATOM 3283 O O . MET B 1 56 ? -18.656 9.461 26.984 1 92.75 56 MET B O 1
ATOM 3287 N N . PRO B 1 57 ? -20.906 9.656 26.844 1 90.56 57 PRO B N 1
ATOM 3288 C CA . PRO B 1 57 ? -21.031 8.312 27.406 1 90.56 57 PRO B CA 1
ATOM 3289 C C . PRO B 1 57 ? -20.328 7.246 26.562 1 90.56 57 PRO B C 1
ATOM 3291 O O . PRO B 1 57 ? -20.297 7.348 25.328 1 90.56 57 PRO B O 1
ATOM 3294 N N . PRO B 1 58 ? -19.734 6.305 27.219 1 83.44 58 PRO B N 1
ATOM 3295 C CA . PRO B 1 58 ? -18.922 5.297 26.547 1 83.44 58 PRO B CA 1
ATOM 3296 C C . PRO B 1 58 ? -19.656 4.582 25.422 1 83.44 58 PRO B C 1
ATOM 3298 O O . PRO B 1 58 ? -19.047 4.164 24.438 1 83.44 58 PRO B O 1
ATOM 3301 N N . GLU B 1 59 ? -20.953 4.52 25.531 1 89.94 59 GLU B N 1
ATOM 3302 C CA . GLU B 1 59 ? -21.719 3.756 24.562 1 89.94 59 GLU B CA 1
ATOM 3303 C C . GLU B 1 59 ? -22.188 4.641 23.406 1 89.94 59 GLU B C 1
ATOM 3305 O O . GLU B 1 59 ? -22.766 4.148 22.422 1 89.94 59 GLU B O 1
ATOM 3310 N N . ALA B 1 60 ? -21.953 5.891 23.531 1 90.75 60 ALA B N 1
ATOM 3311 C CA . ALA B 1 60 ? -22.484 6.848 22.562 1 90.75 60 ALA B CA 1
ATOM 3312 C C . ALA B 1 60 ? -22.031 6.504 21.141 1 90.75 60 ALA B C 1
ATOM 3314 O O . ALA B 1 60 ? -22.844 6.465 20.219 1 90.75 60 ALA B O 1
ATOM 3315 N N . ASP B 1 61 ? -20.797 6.223 20.969 1 88.81 61 ASP B N 1
ATOM 3316 C CA . ASP B 1 61 ? -20.266 5.93 19.641 1 88.81 61 ASP B CA 1
ATOM 3317 C C . ASP B 1 61 ? -20.859 4.637 19.078 1 88.81 61 ASP B C 1
ATOM 3319 O O . ASP B 1 61 ? -21.172 4.551 17.891 1 88.81 61 ASP B O 1
ATOM 3323 N N . LEU B 1 62 ? -21.031 3.723 19.953 1 87.88 62 LEU B N 1
ATOM 3324 C CA . LEU B 1 62 ? -21.578 2.439 19.531 1 87.88 62 LEU B CA 1
ATOM 3325 C C . LEU B 1 62 ? -23.047 2.588 19.109 1 87.88 62 LEU B C 1
ATOM 3327 O O . LEU B 1 62 ? -23.453 2.061 18.078 1 87.88 62 LEU B O 1
ATOM 3331 N N . THR B 1 63 ? -23.797 3.256 19.938 1 91.69 63 THR B N 1
ATOM 3332 C CA . THR B 1 63 ? -25.219 3.412 19.641 1 91.69 63 THR B CA 1
ATOM 3333 C C . THR B 1 63 ? -25.422 4.285 18.391 1 91.69 63 THR B C 1
ATOM 3335 O O . THR B 1 63 ? -26.359 4.086 17.641 1 91.69 63 THR B O 1
ATOM 3338 N N . TYR B 1 64 ? -24.578 5.199 18.188 1 91.5 64 TYR B N 1
ATOM 3339 C CA . TYR B 1 64 ? -24.641 6.004 16.969 1 91.5 64 TYR B CA 1
ATOM 3340 C C . TYR B 1 64 ? -24.406 5.145 15.734 1 91.5 64 TYR B C 1
ATOM 3342 O O . TYR B 1 64 ? -25.172 5.219 14.773 1 91.5 64 TYR B O 1
ATOM 3350 N N . ALA B 1 65 ? -23.422 4.316 15.75 1 85.56 65 ALA B N 1
ATOM 3351 C CA . ALA B 1 65 ? -23.062 3.465 14.625 1 85.56 65 ALA B CA 1
ATOM 3352 C C . ALA B 1 65 ? -24.156 2.447 14.32 1 85.56 65 ALA B C 1
ATOM 3354 O O . ALA B 1 65 ? -24.375 2.09 13.164 1 85.56 65 ALA B O 1
ATOM 3355 N N . ARG B 1 66 ? -24.828 2.096 15.336 1 86.88 66 ARG B N 1
ATOM 3356 C CA . ARG B 1 66 ? -25.812 1.033 15.18 1 86.88 66 ARG B CA 1
ATOM 3357 C C . ARG B 1 66 ? -27.172 1.601 14.773 1 86.88 66 ARG B C 1
ATOM 3359 O O . ARG B 1 66 ? -27.906 0.975 14.008 1 86.88 66 ARG B O 1
ATOM 3366 N N . TYR B 1 67 ? -27.406 2.891 15.273 1 91.31 67 TYR B N 1
ATOM 3367 C CA . TYR B 1 67 ? -28.797 3.281 15.086 1 91.31 67 TYR B CA 1
ATOM 3368 C C . TYR B 1 67 ? -28.922 4.781 14.859 1 91.31 67 TYR B C 1
ATOM 3370 O O . TYR B 1 67 ? -29.5 5.219 13.852 1 91.31 67 TYR B O 1
ATOM 3378 N N . TYR B 1 68 ? -28.406 5.617 15.617 1 92.62 68 TYR B N 1
ATOM 3379 C CA . TYR B 1 68 ? -28.781 7.027 15.695 1 92.62 68 TYR B CA 1
ATOM 3380 C C . TYR B 1 68 ? -28.297 7.781 14.453 1 92.62 68 TYR B C 1
ATOM 3382 O O . TYR B 1 68 ? -28.797 8.875 14.164 1 92.62 68 TYR B O 1
ATOM 3390 N N . TYR B 1 69 ? -27.312 7.207 13.75 1 90.19 69 TYR B N 1
ATOM 3391 C CA . TYR B 1 69 ? -26.922 7.879 12.516 1 90.19 69 TYR B CA 1
ATOM 3392 C C . TYR B 1 69 ? -28.109 7.973 11.555 1 90.19 69 TYR B C 1
ATOM 3394 O O . TYR B 1 69 ? -28.203 8.914 10.766 1 90.19 69 TYR B O 1
ATOM 3402 N N . LYS B 1 70 ? -29.062 7.125 11.672 1 91.31 70 LYS B N 1
ATOM 3403 C CA . LYS B 1 70 ? -30.234 7.09 10.797 1 91.31 70 LYS B CA 1
ATOM 3404 C C . LYS B 1 70 ? -31.234 8.188 11.172 1 91.31 70 LYS B C 1
ATOM 3406 O O . LYS B 1 70 ? -32.062 8.594 10.344 1 91.31 70 LYS B O 1
ATOM 3411 N N . THR B 1 71 ? -31.172 8.609 12.367 1 92.56 71 THR B N 1
ATOM 3412 C CA . THR B 1 71 ? -32.125 9.594 12.852 1 92.56 71 THR B CA 1
ATOM 3413 C C . THR B 1 71 ? -31.531 10.992 12.852 1 92.56 71 THR B C 1
ATOM 3415 O O . THR B 1 71 ? -32.188 11.961 13.234 1 92.56 71 THR B O 1
ATOM 3418 N N . ASN B 1 72 ? -30.297 11.086 12.5 1 91.81 72 ASN B N 1
ATOM 3419 C CA . ASN B 1 72 ? -29.609 12.375 12.492 1 91.81 72 ASN B CA 1
ATOM 3420 C C . ASN B 1 72 ? -30.172 13.297 11.414 1 91.81 72 ASN B C 1
ATOM 3422 O O . ASN B 1 72 ? -29.875 13.133 10.227 1 91.81 72 ASN B O 1
ATOM 3426 N N . VAL B 1 73 ? -30.891 14.328 11.797 1 90.81 73 VAL B N 1
ATOM 3427 C CA . VAL B 1 73 ? -31.672 15.18 10.914 1 90.81 73 VAL B CA 1
ATOM 3428 C C . VAL B 1 73 ? -30.75 16.141 10.164 1 90.81 73 VAL B C 1
ATOM 3430 O O . VAL B 1 73 ? -31.156 16.781 9.203 1 90.81 73 VAL B O 1
ATOM 3433 N N . PHE B 1 74 ? -29.531 16.219 10.562 1 90.06 74 PHE B N 1
ATOM 3434 C CA . PHE B 1 74 ? -28.609 17.172 9.953 1 90.06 74 PHE B CA 1
ATOM 3435 C C . PHE B 1 74 ? -27.906 16.562 8.742 1 90.06 74 PHE B C 1
ATOM 3437 O O . PHE B 1 74 ? -27.391 17.281 7.891 1 90.06 74 PHE B O 1
ATOM 3444 N N . LEU B 1 75 ? -27.812 15.234 8.656 1 88 75 LEU B N 1
ATOM 3445 C CA . LEU B 1 75 ? -26.969 14.539 7.688 1 88 75 LEU B CA 1
ATOM 3446 C C . LEU B 1 75 ? -27.375 14.883 6.262 1 88 75 LEU B C 1
ATOM 3448 O O . LEU B 1 75 ? -26.531 15.188 5.422 1 88 75 LEU B O 1
ATOM 3452 N N . PRO B 1 76 ? -28.719 14.992 5.965 1 87 76 PRO B N 1
ATOM 3453 C CA . PRO B 1 76 ? -29.094 15.328 4.59 1 87 76 PRO B CA 1
ATOM 3454 C C . PRO B 1 76 ? -28.672 16.75 4.195 1 87 76 PRO B C 1
ATOM 3456 O O . PRO B 1 76 ? -28.391 17 3.023 1 87 76 PRO B O 1
ATOM 3459 N N . ARG B 1 77 ? -28.625 17.688 5.102 1 90.62 77 ARG B N 1
ATOM 3460 C CA . ARG B 1 77 ? -28.219 19.062 4.824 1 90.62 77 ARG B CA 1
ATOM 3461 C C . ARG B 1 77 ? -26.703 19.188 4.715 1 90.62 77 ARG B C 1
ATOM 3463 O O . ARG B 1 77 ? -26.203 19.906 3.861 1 90.62 77 ARG B O 1
ATOM 3470 N N . ILE B 1 78 ? -26.062 18.391 5.559 1 90.25 78 ILE B N 1
ATOM 3471 C CA . ILE B 1 78 ? -24.609 18.406 5.562 1 90.25 78 ILE B CA 1
ATOM 3472 C C . ILE B 1 78 ? -24.094 17.828 4.25 1 90.25 78 ILE B C 1
ATOM 3474 O O . ILE B 1 78 ? -23.062 18.281 3.732 1 90.25 78 ILE B O 1
ATOM 3478 N N . ALA B 1 79 ? -24.781 16.891 3.674 1 88.88 79 ALA B N 1
ATOM 3479 C CA . ALA B 1 79 ? -24.375 16.219 2.439 1 88.88 79 ALA B CA 1
ATOM 3480 C C . ALA B 1 79 ? -24.266 17.203 1.288 1 88.88 79 ALA B C 1
ATOM 3482 O O . ALA B 1 79 ? -23.578 16.938 0.298 1 88.88 79 ALA B O 1
ATOM 3483 N N . ARG B 1 80 ? -24.812 18.406 1.439 1 89.5 80 ARG B N 1
ATOM 3484 C CA . ARG B 1 80 ? -24.828 19.391 0.365 1 89.5 80 ARG B CA 1
ATOM 3485 C C . ARG B 1 80 ? -23.75 20.453 0.574 1 89.5 80 ARG B C 1
ATOM 3487 O O . ARG B 1 80 ? -23.562 21.328 -0.27 1 89.5 80 ARG B O 1
ATOM 3494 N N . LEU B 1 81 ? -23.141 20.359 1.663 1 91.94 81 LEU B N 1
ATOM 3495 C CA . LEU B 1 81 ? -22.141 21.359 1.996 1 91.94 81 LEU B CA 1
ATOM 3496 C C . LEU B 1 81 ? -20.766 20.953 1.468 1 91.94 81 LEU B C 1
ATOM 3498 O O . LEU B 1 81 ? -20.516 19.781 1.229 1 91.94 81 LEU B O 1
ATOM 3502 N N . ARG B 1 82 ? -19.938 21.922 1.282 1 92.19 82 ARG B N 1
ATOM 3503 C CA . ARG B 1 82 ? -18.578 21.656 0.841 1 92.19 82 ARG B CA 1
ATOM 3504 C C . ARG B 1 82 ? -17.641 21.469 2.031 1 92.19 82 ARG B C 1
ATOM 3506 O O . ARG B 1 82 ? -17.906 21.984 3.121 1 92.19 82 ARG B O 1
ATOM 3513 N N . ALA B 1 83 ? -16.609 20.734 1.76 1 92.38 83 ALA B N 1
ATOM 3514 C CA . ALA B 1 83 ? -15.562 20.625 2.781 1 92.38 83 ALA B CA 1
ATOM 3515 C C . ALA B 1 83 ? -15.086 22 3.225 1 92.38 83 ALA B C 1
ATOM 3517 O O . ALA B 1 83 ? -14.914 22.891 2.398 1 92.38 83 ALA B O 1
ATOM 3518 N N . GLY B 1 84 ? -14.93 22.219 4.539 1 92.88 84 GLY B N 1
ATOM 3519 C CA . GLY B 1 84 ? -14.484 23.484 5.094 1 92.88 84 GLY B CA 1
ATOM 3520 C C . GLY B 1 84 ? -15.617 24.344 5.594 1 92.88 84 GLY B C 1
ATOM 3521 O O . GLY B 1 84 ? -15.391 25.328 6.316 1 92.88 84 GLY B O 1
ATOM 3522 N N . THR B 1 85 ? -16.828 23.984 5.242 1 92.62 85 THR B N 1
ATOM 3523 C CA . THR B 1 85 ? -17.984 24.781 5.652 1 92.62 85 THR B CA 1
ATOM 3524 C C . THR B 1 85 ? -18.203 24.672 7.16 1 92.62 85 THR B C 1
ATOM 3526 O O . THR B 1 85 ? -18.219 23.562 7.711 1 92.62 85 THR B O 1
ATOM 3529 N N . LEU B 1 86 ? -18.25 25.797 7.781 1 91.44 86 LEU B N 1
ATOM 3530 C CA . LEU B 1 86 ? -18.625 25.859 9.188 1 91.44 86 LEU B CA 1
ATOM 3531 C C . LEU B 1 86 ? -20.125 25.625 9.375 1 91.44 86 LEU B C 1
ATOM 3533 O O . LEU B 1 86 ? -20.938 26.109 8.594 1 91.44 86 LEU B O 1
ATOM 3537 N N . ILE B 1 87 ? -20.391 24.812 10.312 1 82.88 87 ILE B N 1
ATOM 3538 C CA . ILE B 1 87 ? -21.766 24.422 10.57 1 82.88 87 ILE B CA 1
ATOM 3539 C C . ILE B 1 87 ? -22.234 25.016 11.906 1 82.88 87 ILE B C 1
ATOM 3541 O O . ILE B 1 87 ? -21.984 24.438 12.961 1 82.88 87 ILE B O 1
ATOM 3545 N N . PRO B 1 88 ? -22.859 26.266 11.836 1 75.56 88 PRO B N 1
ATOM 3546 C CA . PRO B 1 88 ? -23.703 26.531 13.008 1 75.56 88 PRO B CA 1
ATOM 3547 C C . PRO B 1 88 ? -25.047 25.828 12.93 1 75.56 88 PRO B C 1
ATOM 3549 O O . PRO B 1 88 ? -25.844 26.078 12.016 1 75.56 88 PRO B O 1
ATOM 3552 N N . ILE B 1 89 ? -25.297 24.938 13.719 1 69.88 89 ILE B N 1
ATOM 3553 C CA . ILE B 1 89 ? -26.375 23.953 13.617 1 69.88 89 ILE B CA 1
ATOM 3554 C C . ILE B 1 89 ? -27.719 24.672 13.406 1 69.88 89 ILE B C 1
ATOM 3556 O O . ILE B 1 89 ? -28.562 24.219 12.641 1 69.88 89 ILE B O 1
ATOM 3560 N N . TRP B 1 90 ? -27.781 25.828 13.898 1 77.19 90 TRP B N 1
ATOM 3561 C CA . TRP B 1 90 ? -29.078 26.516 13.875 1 77.19 90 TRP B CA 1
ATOM 3562 C C . TRP B 1 90 ? -29.359 27.094 12.5 1 77.19 90 TRP B C 1
ATOM 3564 O O . TRP B 1 90 ? -30.5 27.438 12.188 1 77.19 90 TRP B O 1
ATOM 3574 N N . GLU B 1 91 ? -28.312 27.156 11.633 1 80.25 91 GLU B N 1
ATOM 3575 C CA . GLU B 1 91 ? -28.516 27.656 10.281 1 80.25 91 GLU B CA 1
ATOM 3576 C C . GLU B 1 91 ? -28.953 26.531 9.344 1 80.25 91 GLU B C 1
ATOM 3578 O O . GLU B 1 91 ? -29.438 26.781 8.234 1 80.25 91 GLU B O 1
ATOM 3583 N N . LEU B 1 92 ? -28.859 25.375 9.789 1 84.75 92 LEU B N 1
ATOM 3584 C CA . LEU B 1 92 ? -29.141 24.25 8.898 1 84.75 92 LEU B CA 1
ATOM 3585 C C . LEU B 1 92 ? -30.594 23.797 9.039 1 84.75 92 LEU B C 1
ATOM 3587 O O . LEU B 1 92 ? -31.156 23.203 8.117 1 84.75 92 LEU B O 1
ATOM 3591 N N . LEU B 1 93 ? -31.109 24.016 10.203 1 84.5 93 LEU B N 1
ATOM 3592 C CA . LEU B 1 93 ? -32.469 23.547 10.5 1 84.5 93 LEU B CA 1
ATOM 3593 C C . LEU B 1 93 ? -33.125 24.406 11.562 1 84.5 93 LEU B C 1
ATOM 3595 O O . LEU B 1 93 ? -32.469 24.875 12.492 1 84.5 93 LEU B O 1
ATOM 3599 N N . PRO B 1 94 ? -34.469 24.578 11.414 1 88.31 94 PRO B N 1
ATOM 3600 C CA . PRO B 1 94 ? -35.188 25.328 12.461 1 88.31 94 PRO B CA 1
ATOM 3601 C C . PRO B 1 94 ? -35.094 24.656 13.828 1 88.31 94 PRO B C 1
ATOM 3603 O O . PRO B 1 94 ? -35.156 23.422 13.914 1 88.31 94 PRO B O 1
ATOM 3606 N N . ARG B 1 95 ? -35.031 25.422 14.836 1 88.06 95 ARG B N 1
ATOM 3607 C CA . ARG B 1 95 ? -34.844 24.953 16.203 1 88.06 95 ARG B CA 1
ATOM 3608 C C . ARG B 1 95 ? -35.969 24.016 16.641 1 88.06 95 ARG B C 1
ATOM 3610 O O . ARG B 1 95 ? -35.719 23.016 17.312 1 88.06 95 ARG B O 1
ATOM 3617 N N . GLU B 1 96 ? -37.125 24.344 16.25 1 90.12 96 GLU B N 1
ATOM 3618 C CA . GLU B 1 96 ? -38.312 23.562 16.656 1 90.12 96 GLU B CA 1
ATOM 3619 C C . GLU B 1 96 ? -38.25 22.156 16.078 1 90.12 96 GLU B C 1
ATOM 3621 O O . GLU B 1 96 ? -38.594 21.188 16.766 1 90.12 96 GLU B O 1
ATOM 3626 N N . VAL B 1 97 ? -37.906 22.078 14.898 1 91.19 97 VAL B N 1
ATOM 3627 C CA . VAL B 1 97 ? -37.812 20.781 14.234 1 91.19 97 VAL B CA 1
ATOM 3628 C C . VAL B 1 97 ? -36.719 19.938 14.922 1 91.19 97 VAL B C 1
ATOM 3630 O O . VAL B 1 97 ? -36.938 18.75 15.188 1 91.19 97 VAL B O 1
ATOM 3633 N N . TYR B 1 98 ? -35.625 20.531 15.203 1 91.62 98 TYR B N 1
ATOM 3634 C CA . TYR B 1 98 ? -34.5 19.844 15.867 1 91.62 98 TYR B CA 1
ATOM 3635 C C . TYR B 1 98 ? -34.938 19.359 17.25 1 91.62 98 TYR B C 1
ATOM 3637 O O . TYR B 1 98 ? -34.75 18.172 17.578 1 91.62 98 TYR B O 1
ATOM 3645 N N . ARG B 1 99 ? -35.562 20.156 18.047 1 90.81 99 ARG B N 1
ATOM 3646 C CA . ARG B 1 99 ? -35.906 19.859 19.438 1 90.81 99 ARG B CA 1
ATOM 3647 C C . ARG B 1 99 ? -36.938 18.75 19.5 1 90.81 99 ARG B C 1
ATOM 3649 O O . ARG B 1 99 ? -37 18 20.484 1 90.81 99 ARG B O 1
ATOM 3656 N N . ARG B 1 100 ? -37.625 18.609 18.406 1 93.69 100 ARG B N 1
ATOM 3657 C CA . ARG B 1 100 ? -38.688 17.594 18.391 1 93.69 100 ARG B CA 1
ATOM 3658 C C . ARG B 1 100 ? -38.156 16.266 17.844 1 93.69 100 ARG B C 1
ATOM 3660 O O . ARG B 1 100 ? -38.844 15.234 17.938 1 93.69 100 ARG B O 1
ATOM 3667 N N . SER B 1 101 ? -37.031 16.281 17.344 1 93.81 101 SER B N 1
ATOM 3668 C CA . SER B 1 101 ? -36.469 15.086 16.703 1 93.81 101 SER B CA 1
ATOM 3669 C C . SER B 1 101 ? -36 14.062 17.734 1 93.81 101 SER B C 1
ATOM 3671 O O . SER B 1 101 ? -35.656 14.43 18.859 1 93.81 101 SER B O 1
ATOM 3673 N N . GLU B 1 102 ? -36 12.797 17.312 1 95.94 102 GLU B N 1
ATOM 3674 C CA . GLU B 1 102 ? -35.469 11.711 18.125 1 95.94 102 GLU B CA 1
ATOM 3675 C C . GLU B 1 102 ? -33.969 11.906 18.344 1 95.94 102 GLU B C 1
ATOM 3677 O O . GLU B 1 102 ? -33.438 11.617 19.438 1 95.94 102 GLU B O 1
ATOM 3682 N N . PHE B 1 103 ? -33.312 12.391 17.391 1 94.38 103 PHE B N 1
ATOM 3683 C CA . PHE B 1 103 ? -31.875 12.586 17.469 1 94.38 103 PHE B CA 1
ATOM 3684 C C . PHE B 1 103 ? -31.516 13.562 18.594 1 94.38 103 PHE B C 1
ATOM 3686 O O . PHE B 1 103 ? -30.594 13.328 19.359 1 94.38 103 PHE B O 1
ATOM 3693 N N . TYR B 1 104 ? -32.281 14.633 18.734 1 93.31 104 TYR B N 1
ATOM 3694 C CA . TYR B 1 104 ? -32.062 15.617 19.781 1 93.31 104 TYR B CA 1
ATOM 3695 C C . TYR B 1 104 ? -32.344 15.031 21.156 1 93.31 104 TYR B C 1
ATOM 3697 O O . TYR B 1 104 ? -31.531 15.117 22.062 1 93.31 104 TYR B O 1
ATOM 3705 N N . ASN B 1 105 ? -33.469 14.375 21.297 1 95.19 105 ASN B N 1
ATOM 3706 C CA . ASN B 1 105 ? -33.969 13.977 22.594 1 95.19 105 ASN B CA 1
ATOM 3707 C C . ASN B 1 105 ? -33.281 12.727 23.125 1 95.19 105 ASN B C 1
ATOM 3709 O O . ASN B 1 105 ? -33.062 12.594 24.328 1 95.19 105 ASN B O 1
ATOM 3713 N N . ASP B 1 106 ? -32.906 11.82 22.219 1 94.88 106 ASP B N 1
ATOM 3714 C CA . ASP B 1 106 ? -32.438 10.516 22.672 1 94.88 106 ASP B CA 1
ATOM 3715 C C . ASP B 1 106 ? -30.938 10.398 22.531 1 94.88 106 ASP B C 1
ATOM 3717 O O . ASP B 1 106 ? -30.328 9.508 23.125 1 94.88 106 ASP B O 1
ATOM 3721 N N . PHE B 1 107 ? -30.344 11.312 21.781 1 93.69 107 PHE B N 1
ATOM 3722 C CA . PHE B 1 107 ? -28.906 11.18 21.578 1 93.69 107 PHE B CA 1
ATOM 3723 C C . PHE B 1 107 ? -28.172 12.438 22.016 1 93.69 107 PHE B C 1
ATOM 3725 O O . PHE B 1 107 ? -27.266 12.367 22.844 1 93.69 107 PHE B O 1
ATOM 3732 N N . CYS B 1 108 ? -28.531 13.617 21.516 1 92.88 108 CYS B N 1
ATOM 3733 C CA . CYS B 1 108 ? -27.781 14.844 21.75 1 92.88 108 CYS B CA 1
ATOM 3734 C C . CYS B 1 108 ? -27.938 15.312 23.188 1 92.88 108 CYS B C 1
ATOM 3736 O O . CYS B 1 108 ? -26.953 15.719 23.828 1 92.88 108 CYS B O 1
ATOM 3738 N N . ARG B 1 109 ? -29.109 15.305 23.703 1 92.5 109 ARG B N 1
ATOM 3739 C CA . ARG B 1 109 ? -29.375 15.812 25.047 1 92.5 109 ARG B CA 1
ATOM 3740 C C . ARG B 1 109 ? -28.625 15.008 26.109 1 92.5 109 ARG B C 1
ATOM 3742 O O . ARG B 1 109 ? -27.938 15.578 26.953 1 92.5 109 ARG B O 1
ATOM 3749 N N . PRO B 1 110 ? -28.75 13.664 25.984 1 91.44 110 PRO B N 1
ATOM 3750 C CA . PRO B 1 110 ? -28 12.891 26.984 1 91.44 110 PRO B CA 1
ATOM 3751 C C . PRO B 1 110 ? -26.484 13.047 26.859 1 91.44 110 PRO B C 1
ATOM 3753 O O . PRO B 1 110 ? -25.75 12.82 27.812 1 91.44 110 PRO B O 1
ATOM 3756 N N . GLY B 1 111 ? -26 13.445 25.703 1 90.94 111 GLY B N 1
ATOM 3757 C CA . GLY B 1 111 ? -24.578 13.555 25.453 1 90.94 111 GLY B CA 1
ATOM 3758 C C . GLY B 1 111 ? -24.062 14.977 25.562 1 90.94 111 GLY B C 1
ATOM 3759 O O . GLY B 1 111 ? -22.906 15.242 25.234 1 90.94 111 GLY B O 1
ATOM 3760 N N . ASP B 1 112 ? -24.938 15.883 26 1 91.25 112 ASP B N 1
ATOM 3761 C CA . ASP B 1 112 ? -24.578 17.297 26.141 1 91.25 112 ASP B CA 1
ATOM 3762 C C . ASP B 1 112 ? -24.141 17.891 24.812 1 91.25 112 ASP B C 1
ATOM 3764 O O . ASP B 1 112 ? -23.125 18.562 24.719 1 91.25 112 ASP B O 1
ATOM 3768 N N . MET B 1 113 ? -24.828 17.609 23.766 1 91.88 113 MET B N 1
ATOM 3769 C CA . MET B 1 113 ? -24.562 18.094 22.422 1 91.88 113 MET B CA 1
ATOM 3770 C C . MET B 1 113 ? -25.734 18.891 21.875 1 91.88 113 MET B C 1
ATOM 3772 O O . MET B 1 113 ? -26 18.875 20.656 1 91.88 113 MET B O 1
ATOM 3776 N N . CYS B 1 114 ? -26.438 19.562 22.812 1 90.5 114 CYS B N 1
ATOM 3777 C CA . CYS B 1 114 ? -27.672 20.25 22.453 1 90.5 114 CYS B CA 1
ATOM 3778 C C . CYS B 1 114 ? -27.391 21.438 21.531 1 90.5 114 CYS B C 1
ATOM 3780 O O . CYS B 1 114 ? -28.094 21.656 20.562 1 90.5 114 CYS B O 1
ATOM 3782 N N . HIS B 1 115 ? -26.438 22.234 21.922 1 90.75 115 HIS B N 1
ATOM 3783 C CA . HIS B 1 115 ? -25.922 23.297 21.062 1 90.75 115 HIS B CA 1
ATOM 3784 C C . HIS B 1 115 ? -24.625 22.875 20.391 1 90.75 115 HIS B C 1
ATOM 3786 O O . HIS B 1 115 ? -23.672 22.469 21.078 1 90.75 115 HIS B O 1
ATOM 3792 N N . SER B 1 116 ? -24.672 22.781 19.062 1 91.69 116 SER B N 1
ATOM 3793 C CA . SER B 1 116 ? -23.453 22.25 18.438 1 91.69 116 SER B CA 1
ATOM 3794 C C . SER B 1 116 ? -22.953 23.172 17.328 1 91.69 116 SER B C 1
ATOM 3796 O O . SER B 1 116 ? -23.734 23.906 16.734 1 91.69 116 SER B O 1
ATOM 3798 N N . ILE B 1 117 ? -21.672 23.234 17.188 1 93.38 117 ILE B N 1
ATOM 3799 C CA . ILE B 1 117 ? -20.984 23.797 16.031 1 93.38 117 ILE B CA 1
ATOM 3800 C C . ILE B 1 117 ? -20.078 22.75 15.406 1 93.38 117 ILE B C 1
ATOM 3802 O O . ILE B 1 117 ? -19.75 21.75 16.047 1 93.38 117 ILE B O 1
ATOM 3806 N N . GLY B 1 118 ? -19.812 22.906 14.172 1 94.44 118 GLY B N 1
ATOM 3807 C CA . GLY B 1 118 ? -18.969 21.906 13.516 1 94.44 118 GLY B CA 1
ATOM 3808 C C . GLY B 1 118 ? -18.391 22.391 12.195 1 94.44 118 GLY B C 1
ATOM 3809 O O . GLY B 1 118 ? -18.547 23.562 11.836 1 94.44 118 GLY B O 1
ATOM 3810 N N . VAL B 1 119 ? -17.656 21.562 11.602 1 95.44 119 VAL B N 1
ATOM 3811 C CA . VAL B 1 119 ? -17.047 21.797 10.297 1 95.44 119 VAL B CA 1
ATOM 3812 C C . VAL B 1 119 ? -17.078 20.516 9.469 1 95.44 119 VAL B C 1
ATOM 3814 O O . VAL B 1 119 ? -16.812 19.438 9.984 1 95.44 119 VAL B O 1
ATOM 3817 N N . VAL B 1 120 ? -17.531 20.656 8.195 1 95.88 120 VAL B N 1
ATOM 3818 C CA . VAL B 1 120 ? -17.391 19.531 7.27 1 95.88 120 VAL B CA 1
ATOM 3819 C C . VAL B 1 120 ? -15.93 19.375 6.863 1 95.88 120 VAL B C 1
ATOM 3821 O O . VAL B 1 120 ? -15.367 20.234 6.176 1 95.88 120 VAL B O 1
ATOM 3824 N N . LEU B 1 121 ? -15.352 18.312 7.246 1 95 121 LEU B N 1
ATOM 3825 C CA . LEU B 1 121 ? -13.93 18.141 6.98 1 95 121 LEU B CA 1
ATOM 3826 C C . LEU B 1 121 ? -13.703 17.531 5.598 1 95 121 LEU B C 1
ATOM 3828 O O . LEU B 1 121 ? -12.797 17.953 4.875 1 95 121 LEU B O 1
ATOM 3832 N N . VAL B 1 122 ? -14.414 16.547 5.305 1 93.12 122 VAL B N 1
ATOM 3833 C CA . VAL B 1 122 ? -14.344 15.859 4.02 1 93.12 122 VAL B CA 1
ATOM 3834 C C . VAL B 1 122 ? -15.758 15.602 3.494 1 93.12 122 VAL B C 1
ATOM 3836 O O . VAL B 1 122 ? -16.641 15.203 4.25 1 93.12 122 VAL B O 1
ATOM 3839 N N . ASN B 1 123 ? -15.984 15.859 2.256 1 92.88 123 ASN B N 1
ATOM 3840 C CA . ASN B 1 123 ? -17.219 15.5 1.565 1 92.88 123 ASN B CA 1
ATOM 3841 C C . ASN B 1 123 ? -16.938 14.992 0.151 1 92.88 123 ASN B C 1
ATOM 3843 O O . ASN B 1 123 ? -17.031 15.758 -0.812 1 92.88 123 ASN B O 1
ATOM 3847 N N . GLU B 1 124 ? -16.641 13.797 0.062 1 86.69 124 GLU B N 1
ATOM 3848 C CA . GLU B 1 124 ? -16.375 13.086 -1.184 1 86.69 124 GLU B CA 1
ATOM 3849 C C . GLU B 1 124 ? -17.484 12.102 -1.512 1 86.69 124 GLU B C 1
ATOM 3851 O O . GLU B 1 124 ? -18.359 11.836 -0.675 1 86.69 124 GLU B O 1
ATOM 3856 N N . PRO B 1 125 ? -17.531 11.602 -2.74 1 78.75 125 PRO B N 1
ATOM 3857 C CA . PRO B 1 125 ? -18.625 10.711 -3.139 1 78.75 125 PRO B CA 1
ATOM 3858 C C . PRO B 1 125 ? -18.734 9.477 -2.254 1 78.75 125 PRO B C 1
ATOM 3860 O O . PRO B 1 125 ? -19.844 8.992 -1.991 1 78.75 125 PRO B O 1
ATOM 3863 N N . ASP B 1 126 ? -17.625 9.094 -1.667 1 77.31 126 ASP B N 1
ATOM 3864 C CA . ASP B 1 126 ? -17.688 7.844 -0.921 1 77.31 126 ASP B CA 1
ATOM 3865 C C . ASP B 1 126 ? -17.469 8.078 0.57 1 77.31 126 ASP B C 1
ATOM 3867 O O . ASP B 1 126 ? -17.766 7.211 1.395 1 77.31 126 ASP B O 1
ATOM 3871 N N . THR B 1 127 ? -17.062 9.258 0.954 1 85.94 127 THR B N 1
ATOM 3872 C CA . THR B 1 127 ? -16.641 9.453 2.338 1 85.94 127 THR B CA 1
ATOM 3873 C C . THR B 1 127 ? -16.984 10.867 2.809 1 85.94 127 THR B C 1
ATOM 3875 O O . THR B 1 127 ? -16.75 11.836 2.092 1 85.94 127 THR B O 1
ATOM 3878 N N . ARG B 1 128 ? -17.547 10.953 3.982 1 91 128 ARG B N 1
ATOM 3879 C CA . ARG B 1 128 ? -17.828 12.227 4.648 1 91 128 ARG B CA 1
ATOM 3880 C C . ARG B 1 128 ? -17.297 12.219 6.078 1 91 128 ARG B C 1
ATOM 3882 O O . ARG B 1 128 ? -17.453 11.227 6.801 1 91 128 ARG B O 1
ATOM 3889 N N . VAL B 1 129 ? -16.578 13.219 6.434 1 92.31 129 VAL B N 1
ATOM 3890 C CA . VAL B 1 129 ? -16.047 13.375 7.785 1 92.31 129 VAL B CA 1
ATOM 3891 C C . VAL B 1 129 ? -16.484 14.727 8.352 1 92.31 129 VAL B C 1
ATOM 3893 O O . VAL B 1 129 ? -16.328 15.766 7.703 1 92.31 129 VAL B O 1
ATOM 3896 N N . VAL B 1 130 ? -17.047 14.703 9.539 1 94.06 130 VAL B N 1
ATOM 3897 C CA . VAL B 1 130 ? -17.516 15.938 10.164 1 94.06 130 VAL B CA 1
ATOM 3898 C C . VAL B 1 130 ? -16.984 16.031 11.586 1 94.06 130 VAL B C 1
ATOM 3900 O O . VAL B 1 130 ? -16.969 15.047 12.32 1 94.06 130 VAL B O 1
ATOM 3903 N N . PHE B 1 131 ? -16.531 17.188 11.891 1 95.38 131 PHE B N 1
ATOM 3904 C CA . PHE B 1 131 ? -16.172 17.516 13.266 1 95.38 131 PHE B CA 1
ATOM 3905 C C . PHE B 1 131 ? -17.312 18.281 13.945 1 95.38 131 PHE B C 1
ATOM 3907 O O . PHE B 1 131 ? -17.844 19.234 13.375 1 95.38 131 PHE B O 1
ATOM 3914 N N . THR B 1 132 ? -17.641 17.891 15.141 1 95 132 THR B N 1
ATOM 3915 C CA . THR B 1 132 ? -18.688 18.578 15.883 1 95 132 THR B CA 1
ATOM 3916 C C . THR B 1 132 ? -18.266 18.797 17.328 1 95 132 THR B C 1
ATOM 3918 O O . THR B 1 132 ? -17.656 17.938 17.953 1 95 132 THR B O 1
ATOM 3921 N N . CYS B 1 133 ? -18.578 19.922 17.812 1 95.81 133 CYS B N 1
ATOM 3922 C CA . CYS B 1 133 ? -18.438 20.297 19.219 1 95.81 133 CYS B CA 1
ATOM 3923 C C . CYS B 1 133 ? -19.75 20.766 19.797 1 95.81 133 CYS B C 1
ATOM 3925 O O . CYS B 1 133 ? -20.438 21.609 19.203 1 95.81 133 CYS B O 1
ATOM 3927 N N . GLY B 1 134 ? -20.047 20.188 20.953 1 94.56 134 GLY B N 1
ATOM 3928 C CA . GLY B 1 134 ? -21.344 20.5 21.516 1 94.56 134 GLY B CA 1
ATOM 3929 C C . GLY B 1 134 ? -21.266 21.078 22.922 1 94.56 134 GLY B C 1
ATOM 3930 O O . GLY B 1 134 ? -20.219 21.031 23.562 1 94.56 134 GLY B O 1
ATOM 3931 N N . ARG B 1 135 ? -22.406 21.688 23.266 1 93.62 135 ARG B N 1
ATOM 3932 C CA . ARG B 1 135 ? -22.641 22.203 24.609 1 93.62 135 ARG B CA 1
ATOM 3933 C C . ARG B 1 135 ? -23.953 21.672 25.172 1 93.62 135 ARG B C 1
ATOM 3935 O O . ARG B 1 135 ? -24.891 21.375 24.422 1 93.62 135 ARG B O 1
ATOM 3942 N N . ALA B 1 136 ? -23.906 21.609 26.5 1 91.25 136 ALA B N 1
ATOM 3943 C CA . ALA B 1 136 ? -25.141 21.219 27.172 1 91.25 136 ALA B CA 1
ATOM 3944 C C . ALA B 1 136 ? -26.219 22.297 27.016 1 91.25 136 ALA B C 1
ATOM 3946 O O . ALA B 1 136 ? -25.906 23.453 26.734 1 91.25 136 ALA B O 1
ATOM 3947 N N . GLU B 1 137 ? -27.438 21.859 27.203 1 87.81 137 GLU B N 1
ATOM 3948 C CA . GLU B 1 137 ? -28.562 22.797 27.109 1 87.81 137 GLU B CA 1
ATOM 3949 C C . GLU B 1 137 ? -28.422 23.938 28.125 1 87.81 137 GLU B C 1
ATOM 3951 O O . GLU B 1 137 ? -28.703 25.094 27.812 1 87.81 137 GLU B O 1
ATOM 3956 N N . THR B 1 138 ? -27.875 23.672 29.219 1 89.88 138 THR B N 1
ATOM 3957 C CA . THR B 1 138 ? -27.812 24.609 30.328 1 89.88 138 THR B CA 1
ATOM 3958 C C . THR B 1 138 ? -26.688 25.625 30.109 1 89.88 138 THR B C 1
ATOM 3960 O O . THR B 1 138 ? -26.734 26.734 30.641 1 89.88 138 THR B O 1
ATOM 3963 N N . THR B 1 139 ? -25.688 25.25 29.328 1 90.88 139 THR B N 1
ATOM 3964 C CA . THR B 1 139 ? -24.516 26.094 29.125 1 90.88 139 THR B CA 1
ATOM 3965 C C . THR B 1 139 ? -24.828 27.219 28.141 1 90.88 139 THR B C 1
ATOM 3967 O O . THR B 1 139 ? -24.203 28.281 28.188 1 90.88 139 THR B O 1
ATOM 3970 N N . GLY B 1 140 ? -25.812 27.016 27.281 1 88.62 140 GLY B N 1
ATOM 3971 C CA . GLY B 1 140 ? -26.172 28.031 26.312 1 88.62 140 GLY B CA 1
ATOM 3972 C C . GLY B 1 140 ? -25.484 27.828 24.969 1 88.62 140 GLY B C 1
ATOM 3973 O O . GLY B 1 140 ? -24.641 26.938 24.828 1 88.62 140 GLY B O 1
ATOM 3974 N N . GLU B 1 141 ? -25.75 28.703 24.047 1 90.38 141 GLU B N 1
ATOM 3975 C CA . GLU B 1 141 ? -25.266 28.594 22.672 1 90.38 141 GLU B CA 1
ATOM 3976 C C . GLU B 1 141 ? -23.844 29.109 22.547 1 90.38 141 GLU B C 1
ATOM 3978 O O . GLU B 1 141 ? -23.344 29.828 23.438 1 90.38 141 GLU B O 1
ATOM 3983 N N . PHE B 1 142 ? -23.188 28.719 21.516 1 92.75 142 PHE B N 1
ATOM 3984 C CA . PHE B 1 142 ? -21.859 29.234 21.203 1 92.75 142 PHE B CA 1
ATOM 3985 C C . PHE B 1 142 ? -21.938 30.688 20.766 1 92.75 142 PHE B C 1
ATOM 3987 O O . PHE B 1 142 ? -22.859 31.094 20.047 1 92.75 142 PHE B O 1
ATOM 3994 N N . GLU B 1 143 ? -21.016 31.453 21.188 1 92.06 143 GLU B N 1
ATOM 3995 C CA . GLU B 1 143 ? -20.922 32.875 20.844 1 92.06 143 GLU B CA 1
ATOM 3996 C C . GLU B 1 143 ? -20.062 33.094 19.609 1 92.06 143 GLU B C 1
ATOM 3998 O O . GLU B 1 143 ? -19.344 32.188 19.172 1 92.06 143 GLU B O 1
ATOM 4003 N N . PRO B 1 144 ? -20.172 34.281 19.016 1 91.06 144 PRO B N 1
ATOM 4004 C CA . PRO B 1 144 ? -19.391 34.562 17.812 1 91.06 144 PRO B CA 1
ATOM 4005 C C . PRO B 1 144 ? -17.891 34.344 18 1 91.06 144 PRO B C 1
ATOM 4007 O O . PRO B 1 144 ? -17.203 33.969 17.047 1 91.06 144 PRO B O 1
ATOM 4010 N N . GLU B 1 145 ? -17.469 34.531 19.203 1 93.25 145 GLU B N 1
ATOM 4011 C CA . GLU B 1 145 ? -16.047 34.344 19.469 1 93.25 145 GLU B CA 1
ATOM 4012 C C . GLU B 1 145 ? -15.664 32.875 19.266 1 93.25 145 GLU B C 1
ATOM 4014 O O . GLU B 1 145 ? -14.555 32.562 18.812 1 93.25 145 GLU B O 1
ATOM 4019 N N . HIS B 1 146 ? -16.578 31.969 19.672 1 92.81 146 HIS B N 1
ATOM 4020 C CA . HIS B 1 146 ? -16.328 30.547 19.484 1 92.81 146 HIS B CA 1
ATOM 4021 C C . HIS B 1 146 ? -16.297 30.188 18 1 92.81 146 HIS B C 1
ATOM 4023 O O . HIS B 1 146 ? -15.477 29.375 17.578 1 92.81 146 HIS B O 1
ATOM 4029 N N . LEU B 1 147 ? -17.109 30.812 17.219 1 91.5 147 LEU B N 1
ATOM 4030 C CA . LEU B 1 147 ? -17.125 30.594 15.773 1 91.5 147 LEU B CA 1
ATOM 4031 C C . LEU B 1 147 ? -15.836 31.094 15.125 1 91.5 147 LEU B C 1
ATOM 4033 O O . LEU B 1 147 ? -15.336 30.5 14.172 1 91.5 147 LEU B O 1
ATOM 4037 N N . ASP B 1 148 ? -15.359 32.188 15.648 1 92.44 148 ASP B N 1
ATOM 4038 C CA . ASP B 1 148 ? -14.094 32.719 15.156 1 92.44 148 ASP B CA 1
ATOM 4039 C C . ASP B 1 148 ? -12.953 31.734 15.43 1 92.44 148 ASP B C 1
ATOM 4041 O O . ASP B 1 148 ? -12.062 31.562 14.586 1 92.44 148 ASP B O 1
ATOM 4045 N N . ARG B 1 149 ? -13.008 31.141 16.609 1 93 149 ARG B N 1
ATOM 4046 C CA . ARG B 1 149 ? -12.008 30.125 16.938 1 93 149 ARG B CA 1
ATOM 4047 C C . ARG B 1 149 ? -12.102 28.938 15.992 1 93 149 ARG B C 1
ATOM 4049 O O . ARG B 1 149 ? -11.078 28.438 15.508 1 93 149 ARG B O 1
ATOM 4056 N N . LEU B 1 150 ? -13.289 28.531 15.766 1 93.38 150 LEU B N 1
ATOM 4057 C CA . LEU B 1 150 ? -13.516 27.406 14.867 1 93.38 150 LEU B CA 1
ATOM 4058 C C . LEU B 1 150 ? -13.062 27.75 13.445 1 93.38 150 LEU B C 1
ATOM 4060 O O . LEU B 1 150 ? -12.484 26.906 12.758 1 93.38 150 LEU B O 1
ATOM 4064 N N . ARG B 1 151 ? -13.273 28.953 12.992 1 91.38 151 ARG B N 1
ATOM 4065 C CA . ARG B 1 151 ? -12.859 29.422 11.672 1 91.38 151 ARG B CA 1
ATOM 4066 C C . ARG B 1 151 ? -11.344 29.375 11.531 1 91.38 151 ARG B C 1
ATOM 4068 O O . ARG B 1 151 ? -10.82 29.078 10.453 1 91.38 151 ARG B O 1
ATOM 4075 N N . ARG B 1 152 ? -10.711 29.625 12.609 1 89.75 152 ARG B N 1
ATOM 4076 C CA . ARG B 1 152 ? -9.25 29.656 12.602 1 89.75 152 ARG B CA 1
ATOM 4077 C C . ARG B 1 152 ? -8.68 28.25 12.539 1 89.75 152 ARG B C 1
ATOM 4079 O O . ARG B 1 152 ? -7.715 27.984 11.82 1 89.75 152 ARG B O 1
ATOM 4086 N N . ILE B 1 153 ? -9.336 27.312 13.305 1 92.44 153 ILE B N 1
ATOM 4087 C CA . ILE B 1 153 ? -8.773 25.984 13.422 1 92.44 153 ILE B CA 1
ATOM 4088 C C . ILE B 1 153 ? -9.328 25.078 12.312 1 92.44 153 ILE B C 1
ATOM 4090 O O . ILE B 1 153 ? -8.734 24.062 11.977 1 92.44 153 ILE B O 1
ATOM 4094 N N . GLY B 1 154 ? -10.398 25.469 11.688 1 92.94 154 GLY B N 1
ATOM 4095 C CA . GLY B 1 154 ? -11.133 24.688 10.703 1 92.94 154 GLY B CA 1
ATOM 4096 C C . GLY B 1 154 ? -10.273 24.203 9.547 1 92.94 154 GLY B C 1
ATOM 4097 O O . GLY B 1 154 ? -10.227 23.016 9.266 1 92.94 154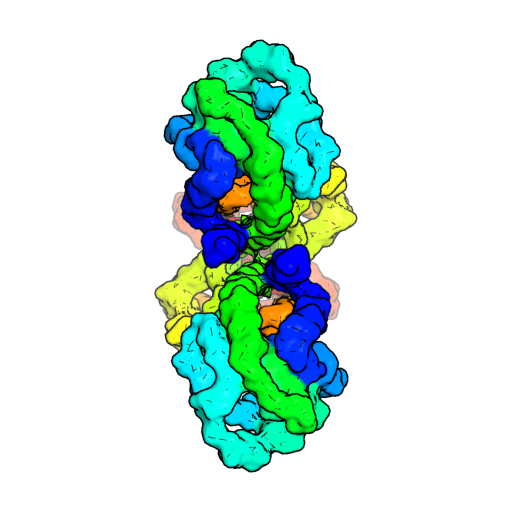 GLY B O 1
ATOM 4098 N N . PRO B 1 155 ? -9.547 25.109 8.961 1 91.38 155 PRO B N 1
ATOM 4099 C CA . PRO B 1 155 ? -8.719 24.703 7.824 1 91.38 155 PRO B CA 1
ATOM 4100 C C . PRO B 1 155 ? -7.68 23.656 8.195 1 91.38 155 PRO B C 1
ATOM 4102 O O . PRO B 1 155 ? -7.359 22.781 7.379 1 91.38 155 PRO B O 1
ATOM 4105 N N . HIS B 1 156 ? -7.18 23.672 9.398 1 90.25 156 HIS B N 1
ATOM 4106 C CA . HIS B 1 156 ? -6.215 22.672 9.852 1 90.25 156 HIS B CA 1
ATOM 4107 C C . HIS B 1 156 ? -6.879 21.312 10.047 1 90.25 156 HIS B C 1
ATOM 4109 O O . HIS B 1 156 ? -6.301 20.281 9.703 1 90.25 156 HIS B O 1
ATOM 4115 N N . LEU B 1 157 ? -8.078 21.312 10.523 1 93.44 157 LEU B N 1
ATOM 4116 C CA . LEU B 1 157 ? -8.828 20.078 10.688 1 93.44 157 LEU B CA 1
ATOM 4117 C C . LEU B 1 157 ? -9.141 19.453 9.336 1 93.44 157 LEU B C 1
ATOM 4119 O O . LEU B 1 157 ? -9 18.234 9.156 1 93.44 157 LEU B O 1
ATOM 4123 N N . VAL B 1 158 ? -9.5 20.297 8.406 1 92.94 158 VAL B N 1
ATOM 4124 C CA . VAL B 1 158 ? -9.828 19.828 7.062 1 92.94 158 VAL B CA 1
ATOM 4125 C C . VAL B 1 158 ? -8.594 19.188 6.426 1 92.94 158 VAL B C 1
ATOM 4127 O O . VAL B 1 158 ? -8.672 18.062 5.918 1 92.94 158 VAL B O 1
ATOM 4130 N N . ARG B 1 159 ? -7.535 19.828 6.531 1 89.06 159 ARG B N 1
ATOM 4131 C CA . ARG B 1 159 ? -6.301 19.328 5.938 1 89.06 159 ARG B CA 1
ATOM 4132 C C . ARG B 1 159 ? -5.848 18.031 6.617 1 89.06 159 ARG B C 1
ATOM 4134 O O . ARG B 1 159 ? -5.438 17.078 5.949 1 89.06 159 ARG B O 1
ATOM 4141 N N . ALA B 1 160 ? -5.914 18.047 7.914 1 89.81 160 ALA B N 1
ATOM 4142 C CA . ALA B 1 160 ? -5.52 16.859 8.664 1 89.81 160 ALA B CA 1
ATOM 4143 C C . ALA B 1 160 ? -6.398 15.664 8.297 1 89.81 160 ALA B C 1
ATOM 4145 O O . ALA B 1 160 ? -5.902 14.547 8.148 1 89.81 160 ALA B O 1
ATOM 4146 N N . ALA B 1 161 ? -7.633 15.898 8.156 1 89.38 161 ALA B N 1
ATOM 4147 C CA . ALA B 1 161 ? -8.547 14.828 7.766 1 89.38 161 ALA B CA 1
ATOM 4148 C C . ALA B 1 161 ? -8.211 14.297 6.375 1 89.38 161 ALA B C 1
ATOM 4150 O O . ALA B 1 161 ? -8.25 13.086 6.137 1 89.38 161 ALA B O 1
ATOM 4151 N N . SER B 1 162 ? -7.91 15.172 5.488 1 86.94 162 SER B N 1
ATOM 4152 C CA . SER B 1 162 ? -7.551 14.766 4.133 1 86.94 162 SER B CA 1
ATOM 4153 C C . SER B 1 162 ? -6.289 13.906 4.125 1 86.94 162 SER B C 1
ATOM 4155 O O . SER B 1 162 ? -6.238 12.883 3.443 1 86.94 162 SER B O 1
ATOM 4157 N N . VAL B 1 163 ? -5.332 14.32 4.906 1 84 163 VAL B N 1
ATOM 4158 C CA . VAL B 1 163 ? -4.09 13.57 5.035 1 84 163 VAL B CA 1
ATOM 4159 C C . VAL B 1 163 ? -4.383 12.188 5.613 1 84 163 VAL B C 1
ATOM 4161 O O . VAL B 1 163 ? -3.92 11.172 5.082 1 84 163 VAL B O 1
ATOM 4164 N N . GLY B 1 164 ? -5.062 12.195 6.652 1 84.69 164 GLY B N 1
ATOM 4165 C CA . GLY B 1 164 ? -5.406 10.938 7.293 1 84.69 164 GLY B CA 1
ATOM 4166 C C . GLY B 1 164 ? -6.172 10 6.383 1 84.69 164 GLY B C 1
ATOM 4167 O O . GLY B 1 164 ? -5.922 8.789 6.383 1 84.69 164 GLY B O 1
ATOM 4168 N N . LEU B 1 165 ? -7.047 10.586 5.621 1 84.31 165 LEU B N 1
ATOM 4169 C CA . LEU B 1 165 ? -7.84 9.781 4.699 1 84.31 165 LEU B CA 1
ATOM 4170 C C . LEU B 1 165 ? -6.957 9.172 3.613 1 84.31 165 LEU B C 1
ATOM 4172 O O . LEU B 1 165 ? -7.09 7.992 3.287 1 84.31 165 LEU B O 1
ATOM 4176 N N . ARG B 1 166 ? -6.113 9.914 3.066 1 82.69 166 ARG B N 1
ATOM 4177 C CA . ARG B 1 166 ? -5.219 9.422 2.025 1 82.69 166 ARG B CA 1
ATOM 4178 C C . ARG B 1 166 ? -4.312 8.312 2.557 1 82.69 166 ARG B C 1
ATOM 4180 O O . ARG B 1 166 ? -4.113 7.293 1.894 1 82.69 166 ARG B O 1
ATOM 4187 N N . LEU B 1 167 ? -3.768 8.547 3.695 1 81.81 167 LEU B N 1
ATOM 4188 C CA . LEU B 1 167 ? -2.916 7.543 4.32 1 81.81 167 LEU B CA 1
ATOM 4189 C C . LEU B 1 167 ? -3.699 6.262 4.594 1 81.81 167 LEU B C 1
ATOM 4191 O O . LEU B 1 167 ? -3.203 5.164 4.336 1 81.81 167 LEU B O 1
ATOM 4195 N N . SER B 1 168 ? -4.863 6.434 5.082 1 82.62 168 SER B N 1
ATOM 4196 C CA . SER B 1 168 ? -5.715 5.289 5.387 1 82.62 168 SER B CA 1
ATOM 4197 C C . SER B 1 168 ? -6.027 4.484 4.129 1 82.62 168 SER B C 1
ATOM 4199 O O . SER B 1 168 ? -5.961 3.254 4.137 1 82.62 168 SER B O 1
ATOM 4201 N N . ARG B 1 169 ? -6.348 5.184 3.084 1 81.5 169 ARG B N 1
ATOM 4202 C CA . ARG B 1 169 ? -6.645 4.512 1.822 1 81.5 169 ARG B CA 1
ATOM 4203 C C . ARG B 1 169 ? -5.441 3.713 1.334 1 81.5 169 ARG B C 1
ATOM 4205 O O . ARG B 1 169 ? -5.582 2.564 0.906 1 81.5 169 ARG B O 1
ATOM 4212 N N . SER B 1 170 ? -4.32 4.27 1.384 1 82.19 170 SER B N 1
ATOM 4213 C CA . SER B 1 170 ? -3.105 3.598 0.94 1 82.19 170 SER B CA 1
ATOM 4214 C C . SER B 1 170 ? -2.803 2.379 1.804 1 82.19 170 SER B C 1
ATOM 4216 O O . SER B 1 170 ? -2.42 1.325 1.288 1 82.19 170 SER B O 1
ATOM 4218 N N . GLU B 1 171 ? -2.992 2.521 3.064 1 82.31 171 GLU B N 1
ATOM 4219 C CA . GLU B 1 171 ? -2.703 1.432 3.992 1 82.31 171 GLU B CA 1
ATOM 4220 C C . GLU B 1 171 ? -3.68 0.274 3.803 1 82.31 171 GLU B C 1
ATOM 4222 O O . GLU B 1 171 ? -3.285 -0.893 3.857 1 82.31 171 GLU B O 1
ATOM 4227 N N . ILE B 1 172 ? -4.906 0.625 3.605 1 80.75 172 ILE B N 1
ATOM 4228 C CA . ILE B 1 172 ? -5.918 -0.401 3.387 1 80.75 172 ILE B CA 1
ATOM 4229 C C . ILE B 1 172 ? -5.617 -1.153 2.092 1 80.75 172 ILE B C 1
ATOM 4231 O O . ILE B 1 172 ? -5.664 -2.385 2.057 1 80.75 172 ILE B O 1
ATOM 4235 N N . ALA B 1 173 ? -5.285 -0.408 1.075 1 84.31 173 ALA B N 1
ATOM 4236 C CA . ALA B 1 173 ? -4.938 -1.033 -0.198 1 84.31 173 ALA B CA 1
ATOM 4237 C C . ALA B 1 173 ? -3.707 -1.922 -0.055 1 84.31 173 ALA B C 1
ATOM 4239 O O . ALA B 1 173 ? -3.672 -3.035 -0.584 1 84.31 173 ALA B O 1
ATOM 4240 N N . ARG B 1 174 ? -2.715 -1.446 0.634 1 84.12 174 ARG B N 1
ATOM 4241 C CA . ARG B 1 174 ? -1.508 -2.23 0.875 1 84.12 174 ARG B CA 1
ATOM 4242 C C . ARG B 1 174 ? -1.834 -3.521 1.619 1 84.12 174 ARG B C 1
ATOM 4244 O O . ARG B 1 174 ? -1.354 -4.594 1.25 1 84.12 174 ARG B O 1
ATOM 4251 N N . SER B 1 175 ? -2.617 -3.422 2.648 1 84.88 175 SER B N 1
ATOM 4252 C CA . SER B 1 175 ? -2.977 -4.586 3.449 1 84.88 175 SER B CA 1
ATOM 4253 C C . SER B 1 175 ? -3.732 -5.617 2.617 1 84.88 175 SER B C 1
ATOM 4255 O O . SER B 1 175 ? -3.504 -6.82 2.754 1 84.88 175 SER B O 1
ATOM 4257 N N . ALA B 1 176 ? -4.594 -5.109 1.802 1 85.38 176 ALA B N 1
ATOM 4258 C CA . ALA B 1 176 ? -5.34 -6 0.916 1 85.38 176 ALA B CA 1
ATOM 4259 C C . ALA B 1 176 ? -4.406 -6.727 -0.046 1 85.38 176 ALA B C 1
ATOM 4261 O O . ALA B 1 176 ? -4.555 -7.93 -0.272 1 85.38 176 ALA B O 1
ATOM 4262 N N . ASN B 1 177 ? -3.449 -6.066 -0.593 1 88.81 177 ASN B N 1
ATOM 4263 C CA . ASN B 1 177 ? -2.482 -6.668 -1.506 1 88.81 177 ASN B CA 1
ATOM 4264 C C . ASN B 1 177 ? -1.622 -7.711 -0.801 1 88.81 177 ASN B C 1
ATOM 4266 O O . ASN B 1 177 ? -1.325 -8.766 -1.37 1 88.81 177 ASN B O 1
ATOM 4270 N N . VAL B 1 178 ? -1.258 -7.414 0.368 1 88.75 178 VAL B N 1
ATOM 4271 C CA . VAL B 1 178 ? -0.461 -8.352 1.156 1 88.75 178 VAL B CA 1
ATOM 4272 C C . VAL B 1 178 ? -1.264 -9.625 1.416 1 88.75 178 VAL B C 1
ATOM 4274 O O . VAL B 1 178 ? -0.743 -10.727 1.275 1 88.75 178 VAL B O 1
ATOM 4277 N N . GLU B 1 179 ? -2.5 -9.461 1.733 1 85.19 179 GLU B N 1
ATOM 4278 C CA . GLU B 1 179 ? -3.359 -10.617 1.953 1 85.19 179 GLU B CA 1
ATOM 4279 C C . GLU B 1 179 ? -3.5 -11.445 0.68 1 85.19 179 GLU B C 1
ATOM 4281 O O . GLU B 1 179 ? -3.525 -12.68 0.735 1 85.19 179 GLU B O 1
ATOM 4286 N N . ALA B 1 180 ? -3.617 -10.781 -0.372 1 86.81 180 ALA B N 1
ATOM 4287 C CA . ALA B 1 180 ? -3.697 -11.477 -1.653 1 86.81 180 ALA B CA 1
ATOM 4288 C C . ALA B 1 180 ? -2.422 -12.266 -1.928 1 86.81 180 ALA B C 1
ATOM 4290 O O . ALA B 1 180 ? -2.482 -13.438 -2.32 1 86.81 180 ALA B O 1
ATOM 4291 N N . LEU B 1 181 ? -1.318 -11.688 -1.694 1 89.31 181 LEU B N 1
ATOM 4292 C CA . LEU B 1 181 ? -0.035 -12.344 -1.931 1 89.31 181 LEU B CA 1
ATOM 4293 C C . LEU B 1 181 ? 0.154 -13.531 -0.992 1 89.31 181 LEU B C 1
ATOM 4295 O O . LEU B 1 181 ? 0.797 -14.516 -1.354 1 89.31 181 LEU B O 1
ATOM 4299 N N . ASP B 1 182 ? -0.476 -13.453 0.14 1 87.62 182 ASP B N 1
ATOM 4300 C CA . ASP B 1 182 ? -0.382 -14.539 1.112 1 87.62 182 ASP B CA 1
ATOM 4301 C C . ASP B 1 182 ? -1.173 -15.758 0.652 1 87.62 182 ASP B C 1
ATOM 4303 O O . ASP B 1 182 ? -0.997 -16.859 1.186 1 87.62 182 ASP B O 1
ATOM 4307 N N . ARG B 1 183 ? -1.91 -15.5 -0.317 1 80.25 183 ARG B N 1
ATOM 4308 C CA . ARG B 1 183 ? -2.777 -16.594 -0.75 1 80.25 183 ARG B CA 1
ATOM 4309 C C . ARG B 1 183 ? -2.279 -17.203 -2.057 1 80.25 183 ARG B C 1
ATOM 4311 O O . ARG B 1 183 ? -2.852 -18.172 -2.551 1 80.25 183 ARG B O 1
ATOM 4318 N N . VAL B 1 184 ? -1.25 -16.656 -2.547 1 80.56 184 VAL B N 1
ATOM 4319 C CA . VAL B 1 184 ? -0.679 -17.25 -3.75 1 80.56 184 VAL B CA 1
ATOM 4320 C C . VAL B 1 184 ? 0.157 -18.469 -3.371 1 80.56 184 VAL B C 1
ATOM 4322 O O . VAL B 1 184 ? 0.66 -18.562 -2.248 1 80.56 184 VAL B O 1
ATOM 4325 N N . ALA B 1 185 ? 0.345 -19.359 -4.316 1 74.19 185 ALA B N 1
ATOM 4326 C CA . ALA B 1 185 ? 1.001 -20.641 -4.055 1 74.19 185 ALA B CA 1
ATOM 4327 C C . ALA B 1 185 ? 2.516 -20.469 -3.971 1 74.19 185 ALA B C 1
ATOM 4329 O O . ALA B 1 185 ? 3.193 -21.234 -3.281 1 74.19 185 ALA B O 1
ATOM 4330 N N . GLN B 1 186 ? 3.018 -19.531 -4.562 1 81.94 186 GLN B N 1
ATOM 4331 C CA . GLN B 1 186 ? 4.461 -19.328 -4.613 1 81.94 186 GLN B CA 1
ATOM 4332 C C . GLN B 1 186 ? 4.926 -18.391 -3.514 1 81.94 186 GLN B C 1
ATOM 4334 O O . GLN B 1 186 ? 4.16 -17.531 -3.061 1 81.94 186 GLN B O 1
ATOM 4339 N N . GLY B 1 187 ? 6.188 -18.672 -3.074 1 89.44 187 GLY B N 1
ATOM 4340 C CA . GLY B 1 187 ? 6.832 -17.672 -2.252 1 89.44 187 GLY B CA 1
ATOM 4341 C C . GLY B 1 187 ? 7.141 -16.391 -3.01 1 89.44 187 GLY B C 1
ATOM 4342 O O . GLY B 1 187 ? 7.609 -16.438 -4.148 1 89.44 187 GLY B O 1
ATOM 4343 N N . VAL B 1 188 ? 6.816 -15.312 -2.414 1 91.62 188 VAL B N 1
ATOM 4344 C CA . VAL B 1 188 ? 7.078 -14.008 -3.018 1 91.62 188 VAL B CA 1
ATOM 4345 C C . VAL B 1 188 ? 7.883 -13.141 -2.053 1 91.62 188 VAL B C 1
ATOM 4347 O O . VAL B 1 188 ? 7.473 -12.93 -0.907 1 91.62 188 VAL B O 1
ATOM 4350 N N . LEU B 1 189 ? 9.055 -12.656 -2.543 1 94.88 189 LEU B N 1
ATOM 4351 C CA . LEU B 1 189 ? 9.883 -11.75 -1.752 1 94.88 189 LEU B CA 1
ATOM 4352 C C . LEU B 1 189 ? 10.211 -10.484 -2.537 1 94.88 189 LEU B C 1
ATOM 4354 O O . LEU B 1 189 ? 10.406 -10.539 -3.754 1 94.88 189 LEU B O 1
ATOM 4358 N N . ILE B 1 190 ? 10.211 -9.438 -1.901 1 92.12 190 ILE B N 1
ATOM 4359 C CA . ILE B 1 190 ? 10.797 -8.195 -2.4 1 92.12 190 ILE B CA 1
ATOM 4360 C C . ILE B 1 190 ? 12.102 -7.906 -1.657 1 92.12 190 ILE B C 1
ATOM 4362 O O . ILE B 1 190 ? 12.117 -7.859 -0.425 1 92.12 190 ILE B O 1
ATOM 4366 N N . VAL B 1 191 ? 13.172 -7.742 -2.449 1 92.75 191 VAL B N 1
ATOM 4367 C CA . VAL B 1 191 ? 14.492 -7.637 -1.841 1 92.75 191 VAL B CA 1
ATOM 4368 C C . VAL B 1 191 ? 15.234 -6.434 -2.422 1 92.75 191 VAL B C 1
ATOM 4370 O O . VAL B 1 191 ? 15.109 -6.133 -3.611 1 92.75 191 VAL B O 1
ATOM 4373 N N . ALA B 1 192 ? 15.93 -5.754 -1.534 1 86.5 192 ALA B N 1
ATOM 4374 C CA . ALA B 1 192 ? 16.797 -4.664 -1.981 1 86.5 192 ALA B CA 1
ATOM 4375 C C . ALA B 1 192 ? 18.016 -5.203 -2.715 1 86.5 192 ALA B C 1
ATOM 4377 O O . ALA B 1 192 ? 18.25 -6.41 -2.74 1 86.5 192 ALA B O 1
ATOM 4378 N N . ALA B 1 193 ? 18.781 -4.293 -3.314 1 85.5 193 ALA B N 1
ATOM 4379 C CA . ALA B 1 193 ? 19.969 -4.68 -4.086 1 85.5 193 ALA B CA 1
ATOM 4380 C C . ALA B 1 193 ? 20.984 -5.387 -3.209 1 85.5 193 ALA B C 1
ATOM 4382 O O . ALA B 1 193 ? 21.719 -6.27 -3.678 1 85.5 193 ALA B O 1
ATOM 4383 N N . ASN B 1 194 ? 21 -5.066 -1.95 1 83.69 194 ASN B N 1
ATOM 4384 C CA . ASN B 1 194 ? 21.953 -5.676 -1.038 1 83.69 194 ASN B CA 1
ATOM 4385 C C . ASN B 1 194 ? 21.422 -6.98 -0.449 1 83.69 194 ASN B C 1
ATOM 4387 O O . ASN B 1 194 ? 22.047 -7.578 0.421 1 83.69 194 ASN B O 1
ATOM 4391 N N . GLY B 1 195 ? 20.25 -7.363 -0.835 1 88.5 195 GLY B N 1
ATOM 4392 C CA . GLY B 1 195 ? 19.672 -8.625 -0.399 1 88.5 195 GLY B CA 1
ATOM 4393 C C . GLY B 1 195 ? 18.719 -8.469 0.77 1 88.5 195 GLY B C 1
ATOM 4394 O O . GLY B 1 195 ? 18.047 -9.43 1.169 1 88.5 195 GLY B O 1
ATOM 4395 N N . GLU B 1 196 ? 18.609 -7.32 1.343 1 90 196 GLU B N 1
ATOM 4396 C CA . GLU B 1 196 ? 17.703 -7.105 2.471 1 90 196 GLU B CA 1
ATOM 4397 C C . GLU B 1 196 ? 16.266 -7.422 2.09 1 90 196 GLU B C 1
ATOM 4399 O O . GLU B 1 196 ? 15.773 -6.969 1.052 1 90 196 GLU B O 1
ATOM 4404 N N . ILE B 1 197 ? 15.633 -8.219 2.945 1 93.62 197 ILE B N 1
ATOM 4405 C CA . ILE B 1 197 ? 14.242 -8.602 2.693 1 93.62 197 ILE B CA 1
ATOM 4406 C C . ILE B 1 197 ? 13.312 -7.465 3.107 1 93.62 197 ILE B C 1
ATOM 4408 O O . ILE B 1 197 ? 13.242 -7.109 4.285 1 93.62 197 ILE B O 1
ATOM 4412 N N . LEU B 1 198 ? 12.633 -6.938 2.123 1 87.81 198 LEU B N 1
ATOM 4413 C CA . LEU B 1 198 ? 11.688 -5.852 2.363 1 87.81 198 LEU B CA 1
ATOM 4414 C C . LEU B 1 198 ? 10.281 -6.391 2.576 1 87.81 198 LEU B C 1
ATOM 4416 O O . LEU B 1 198 ? 9.453 -5.742 3.225 1 87.81 198 LEU B O 1
ATOM 4420 N N . PHE B 1 199 ? 10.055 -7.465 1.941 1 89.81 199 PHE B N 1
ATOM 4421 C CA . PHE B 1 199 ? 8.766 -8.133 2.074 1 89.81 199 PHE B CA 1
ATOM 4422 C C . PHE B 1 199 ? 8.906 -9.633 1.813 1 89.81 199 PHE B C 1
ATOM 4424 O O . PHE B 1 199 ? 9.703 -10.047 0.973 1 89.81 199 PHE B O 1
ATOM 4431 N N . ALA B 1 200 ? 8.109 -10.391 2.568 1 94.88 200 ALA B N 1
ATOM 4432 C CA . ALA B 1 200 ? 7.957 -11.828 2.336 1 94.88 200 ALA B CA 1
ATOM 4433 C C . ALA B 1 200 ? 6.531 -12.281 2.629 1 94.88 200 ALA B C 1
ATOM 4435 O O . ALA B 1 200 ? 5.98 -11.984 3.693 1 94.88 200 ALA B O 1
ATOM 4436 N N . ASN B 1 201 ? 5.934 -12.953 1.615 1 91.31 201 ASN B N 1
ATOM 4437 C CA . ASN B 1 201 ? 4.605 -13.492 1.903 1 91.31 201 ASN B CA 1
ATOM 4438 C C . ASN B 1 201 ? 4.684 -14.727 2.801 1 91.31 201 ASN B C 1
ATOM 4440 O O . ASN B 1 201 ? 5.77 -15.133 3.211 1 91.31 201 ASN B O 1
ATOM 4444 N N . ARG B 1 202 ? 3.572 -15.242 3.121 1 89.31 202 ARG B N 1
ATOM 4445 C CA . ARG B 1 202 ? 3.494 -16.328 4.098 1 89.31 202 ARG B CA 1
ATOM 4446 C C . ARG B 1 202 ? 4.297 -17.531 3.637 1 89.31 202 ARG B C 1
ATOM 4448 O O . ARG B 1 202 ? 5.047 -18.125 4.418 1 89.31 202 ARG B O 1
ATOM 4455 N N . VAL B 1 203 ? 4.141 -17.906 2.398 1 87.62 203 VAL B N 1
ATOM 4456 C CA . VAL B 1 203 ? 4.844 -19.062 1.846 1 87.62 203 VAL B CA 1
ATOM 4457 C C . VAL B 1 203 ? 6.352 -18.828 1.927 1 87.62 203 VAL B C 1
ATOM 4459 O O . VAL B 1 203 ? 7.098 -19.719 2.352 1 87.62 203 VAL B O 1
ATOM 4462 N N . ALA B 1 204 ? 6.812 -17.688 1.522 1 92.94 204 ALA B N 1
ATOM 4463 C CA . ALA B 1 204 ? 8.234 -17.359 1.575 1 92.94 204 ALA B CA 1
ATOM 4464 C C . ALA B 1 204 ? 8.75 -17.406 3.01 1 92.94 204 ALA B C 1
ATOM 4466 O O . ALA B 1 204 ? 9.859 -17.875 3.266 1 92.94 204 ALA B O 1
ATOM 4467 N N . GLU B 1 205 ? 7.969 -16.906 3.914 1 93.38 205 GLU B N 1
ATOM 4468 C CA . GLU B 1 205 ? 8.352 -16.906 5.324 1 93.38 205 GLU B CA 1
ATOM 4469 C C . GLU B 1 205 ? 8.555 -18.328 5.832 1 93.38 205 GLU B C 1
ATOM 4471 O O . GLU B 1 205 ? 9.484 -18.594 6.594 1 93.38 205 GLU B O 1
ATOM 4476 N N . ALA B 1 206 ? 7.672 -19.188 5.445 1 90.19 206 ALA B N 1
ATOM 4477 C CA . ALA B 1 206 ? 7.793 -20.594 5.84 1 90.19 206 ALA B CA 1
ATOM 4478 C C . ALA B 1 206 ? 9.078 -21.203 5.301 1 90.19 206 ALA B C 1
ATOM 4480 O O . ALA B 1 206 ? 9.781 -21.922 6.02 1 90.19 206 ALA B O 1
ATOM 4481 N N . LEU B 1 207 ? 9.352 -20.922 4.074 1 90.81 207 LEU B N 1
ATOM 4482 C CA . LEU B 1 207 ? 10.562 -21.438 3.449 1 90.81 207 LEU B CA 1
ATOM 4483 C C . LEU B 1 207 ? 11.805 -20.906 4.16 1 90.81 207 LEU B C 1
ATOM 4485 O O . LEU B 1 207 ? 12.766 -21.656 4.371 1 90.81 207 LEU B O 1
ATOM 4489 N N . LEU B 1 208 ? 11.781 -19.609 4.496 1 93.88 208 LEU B N 1
ATOM 4490 C CA . LEU B 1 208 ? 12.906 -19 5.188 1 93.88 208 LEU B CA 1
ATOM 4491 C C . LEU B 1 208 ? 13.094 -19.609 6.574 1 93.88 208 LEU B C 1
ATOM 4493 O O . LEU B 1 208 ? 14.227 -19.828 7.016 1 93.88 208 LEU B O 1
ATOM 4497 N N . THR B 1 209 ? 12.008 -19.875 7.223 1 92 209 THR B N 1
ATOM 4498 C CA . THR B 1 209 ? 12.055 -20.453 8.562 1 92 209 THR B CA 1
ATOM 4499 C C . THR B 1 209 ? 12.672 -21.844 8.523 1 92 209 THR B C 1
ATOM 4501 O O . THR B 1 209 ? 13.453 -22.203 9.398 1 92 209 THR B O 1
ATOM 4504 N N . GLU B 1 210 ? 12.352 -22.594 7.508 1 88.5 210 GLU B N 1
ATOM 4505 C CA . GLU B 1 210 ? 12.875 -23.953 7.352 1 88.5 210 GLU B CA 1
ATOM 4506 C C . GLU B 1 210 ? 14.32 -23.922 6.844 1 88.5 210 GLU B C 1
ATOM 4508 O O . GLU B 1 210 ? 15.031 -24.922 6.953 1 88.5 210 GLU B O 1
ATOM 4513 N N . ALA B 1 211 ? 14.75 -22.781 6.371 1 89.31 211 ALA B N 1
ATOM 4514 C CA . ALA B 1 211 ? 16.078 -22.609 5.777 1 89.31 211 ALA B CA 1
ATOM 4515 C C . ALA B 1 211 ? 16.375 -23.719 4.77 1 89.31 211 ALA B C 1
ATOM 4517 O O . ALA B 1 211 ? 17.438 -24.344 4.812 1 89.31 211 ALA B O 1
ATOM 4518 N N . ASP B 1 212 ? 15.383 -24.047 3.963 1 87.25 212 ASP B N 1
ATOM 4519 C CA . ASP B 1 212 ? 15.477 -25.062 2.932 1 87.25 212 ASP B CA 1
ATOM 4520 C C . ASP B 1 212 ? 15.5 -24.453 1.537 1 87.25 212 ASP B C 1
ATOM 4522 O O . ASP B 1 212 ? 14.461 -24.297 0.897 1 87.25 212 ASP B O 1
ATOM 4526 N N . GLY B 1 213 ? 16.734 -24.266 0.985 1 92.19 213 GLY B N 1
ATOM 4527 C CA . GLY B 1 213 ? 16.906 -23.609 -0.3 1 92.19 213 GLY B CA 1
ATOM 4528 C C . GLY B 1 213 ? 17.266 -22.141 -0.174 1 92.19 213 GLY B C 1
ATOM 4529 O O . GLY B 1 213 ? 18.188 -21.656 -0.823 1 92.19 213 GLY B O 1
ATOM 4530 N N . ILE B 1 214 ? 16.453 -21.5 0.71 1 94.94 214 ILE B N 1
ATOM 4531 C CA . ILE B 1 214 ? 16.75 -20.094 0.991 1 94.94 214 ILE B CA 1
ATOM 4532 C C . ILE B 1 214 ? 16.828 -19.875 2.5 1 94.94 214 ILE B C 1
ATOM 4534 O O . ILE B 1 214 ? 16.25 -20.641 3.277 1 94.94 214 ILE B O 1
ATOM 4538 N N . ARG B 1 215 ? 17.531 -18.844 2.877 1 95.75 215 ARG B N 1
ATOM 4539 C CA . ARG B 1 215 ? 17.656 -18.516 4.289 1 95.75 215 ARG B CA 1
ATOM 4540 C C . ARG B 1 215 ? 17.859 -17.016 4.477 1 95.75 215 ARG B C 1
ATOM 4542 O O . ARG B 1 215 ? 18.125 -16.297 3.512 1 95.75 215 ARG B O 1
ATOM 4549 N N . THR B 1 216 ? 17.625 -16.594 5.711 1 93.88 216 THR B N 1
ATOM 4550 C CA . THR B 1 216 ? 17.875 -15.203 6.074 1 93.88 216 THR B CA 1
ATOM 4551 C C . THR B 1 216 ? 19.188 -15.086 6.852 1 93.88 216 THR B C 1
ATOM 4553 O O . THR B 1 216 ? 19.469 -15.891 7.738 1 93.88 216 THR B O 1
ATOM 4556 N N . GLU B 1 217 ? 20.031 -14.227 6.469 1 91.25 217 GLU B N 1
ATOM 4557 C CA . GLU B 1 217 ? 21.25 -13.875 7.176 1 91.25 217 GLU B CA 1
ATOM 4558 C C . GLU B 1 217 ? 21.344 -12.367 7.398 1 91.25 217 GLU B C 1
ATOM 4560 O O . GLU B 1 217 ? 21.5 -11.602 6.441 1 91.25 217 GLU B O 1
ATOM 4565 N N . LYS B 1 218 ? 21.297 -11.914 8.617 1 88.81 218 LYS B N 1
ATOM 4566 C CA . LYS B 1 218 ? 21.312 -10.5 8.961 1 88.81 218 LYS B CA 1
ATOM 4567 C C . LYS B 1 218 ? 20.25 -9.734 8.18 1 88.81 218 LYS B C 1
ATOM 4569 O O . LYS B 1 218 ? 20.547 -8.734 7.516 1 88.81 218 LYS B O 1
ATOM 4574 N N . SER B 1 219 ? 19.047 -10.281 8.016 1 89.12 219 SER B N 1
ATOM 4575 C CA . SER B 1 219 ? 17.859 -9.695 7.41 1 89.12 219 SER B CA 1
ATOM 4576 C C . SER B 1 219 ? 17.953 -9.719 5.887 1 89.12 219 SER B C 1
ATOM 4578 O O . SER B 1 219 ? 17.141 -9.078 5.207 1 89.12 219 SER B O 1
ATOM 4580 N N . ALA B 1 220 ? 19.062 -10.43 5.426 1 92.94 220 ALA B N 1
ATOM 4581 C CA . ALA B 1 220 ? 19.234 -10.5 3.977 1 92.94 220 ALA B CA 1
ATOM 4582 C C . ALA B 1 220 ? 18.906 -11.891 3.451 1 92.94 220 ALA B C 1
ATOM 4584 O O . ALA B 1 220 ? 19.156 -12.891 4.125 1 92.94 220 ALA B O 1
ATOM 4585 N N . LEU B 1 221 ? 18.391 -11.914 2.27 1 96 221 LEU B N 1
ATOM 4586 C CA . LEU B 1 221 ? 18.078 -13.172 1.6 1 96 221 LEU B CA 1
ATOM 4587 C C . LEU B 1 221 ? 19.344 -13.82 1.043 1 96 221 LEU B C 1
ATOM 4589 O O . LEU B 1 221 ? 20.109 -13.172 0.324 1 96 221 LEU B O 1
ATOM 4593 N N . ARG B 1 222 ? 19.562 -15.062 1.409 1 95.5 222 ARG B N 1
ATOM 4594 C CA . ARG B 1 222 ? 20.688 -15.836 0.916 1 95.5 222 ARG B CA 1
ATOM 4595 C C . ARG B 1 222 ? 20.25 -17.234 0.486 1 95.5 222 ARG B C 1
ATOM 4597 O O . ARG B 1 222 ? 19.234 -17.734 0.959 1 95.5 222 ARG B O 1
ATOM 4604 N N . ALA B 1 223 ? 20.984 -17.766 -0.471 1 95.19 223 ALA B N 1
ATOM 4605 C CA . ALA B 1 223 ? 20.828 -19.188 -0.744 1 95.19 223 ALA B CA 1
ATOM 4606 C C . ALA B 1 223 ? 21.297 -20.031 0.441 1 95.19 223 ALA B C 1
ATOM 4608 O O . ALA B 1 223 ? 22.266 -19.688 1.108 1 95.19 223 ALA B O 1
ATOM 4609 N N . ALA B 1 224 ? 20.594 -21.062 0.68 1 93.06 224 ALA B N 1
ATOM 4610 C CA . ALA B 1 224 ? 20.969 -21.922 1.793 1 93.06 224 ALA B CA 1
ATOM 4611 C C . ALA B 1 224 ? 22.312 -22.609 1.529 1 93.06 224 ALA B C 1
ATOM 4613 O O . ALA B 1 224 ? 23.125 -22.734 2.438 1 93.06 224 ALA B O 1
ATOM 4614 N N . ARG B 1 225 ? 22.562 -23 0.327 1 92.62 225 ARG B N 1
ATOM 4615 C CA . ARG B 1 225 ? 23.828 -23.641 -0.039 1 92.62 225 ARG B CA 1
ATOM 4616 C C . ARG B 1 225 ? 24.844 -22.625 -0.521 1 92.62 225 ARG B C 1
ATOM 4618 O O . ARG B 1 225 ? 24.531 -21.766 -1.352 1 92.62 225 ARG B O 1
ATOM 4625 N N . ARG B 1 226 ? 26.031 -22.734 -0.142 1 90.75 226 ARG B N 1
ATOM 4626 C CA . ARG B 1 226 ? 27.094 -21.812 -0.473 1 90.75 226 ARG B CA 1
ATOM 4627 C C . ARG B 1 226 ? 27.406 -21.828 -1.967 1 90.75 226 ARG B C 1
ATOM 4629 O O . ARG B 1 226 ? 27.766 -20.812 -2.549 1 90.75 226 ARG B O 1
ATOM 4636 N N . ALA B 1 227 ? 27.203 -22.984 -2.51 1 91.5 227 ALA B N 1
ATOM 4637 C CA . ALA B 1 227 ? 27.531 -23.156 -3.922 1 91.5 227 ALA B CA 1
ATOM 4638 C C . ALA B 1 227 ? 26.641 -22.297 -4.805 1 91.5 227 ALA B C 1
ATOM 4640 O O . ALA B 1 227 ? 27.047 -21.875 -5.895 1 91.5 227 ALA B O 1
ATOM 4641 N N . ASP B 1 228 ? 25.469 -22.016 -4.254 1 92.75 228 ASP B N 1
ATOM 4642 C CA . ASP B 1 228 ? 24.484 -21.25 -5.043 1 92.75 228 ASP B CA 1
ATOM 4643 C C . ASP B 1 228 ? 24.516 -19.781 -4.672 1 92.75 228 ASP B C 1
ATOM 4645 O O . ASP B 1 228 ? 23.906 -18.953 -5.363 1 92.75 228 ASP B O 1
ATOM 4649 N N . ALA B 1 229 ? 25.203 -19.438 -3.625 1 92.94 229 ALA B N 1
ATOM 4650 C CA . ALA B 1 229 ? 25.094 -18.125 -2.977 1 92.94 229 ALA B CA 1
ATOM 4651 C C . ALA B 1 229 ? 25.562 -17.016 -3.908 1 92.94 229 ALA B C 1
ATOM 4653 O O . ALA B 1 229 ? 24.875 -16 -4.062 1 92.94 229 ALA B O 1
ATOM 4654 N N . ALA B 1 230 ? 26.656 -17.188 -4.543 1 94.12 230 ALA B N 1
ATOM 4655 C CA . ALA B 1 230 ? 27.234 -16.141 -5.371 1 94.12 230 ALA B CA 1
ATOM 4656 C C . ALA B 1 230 ? 26.344 -15.836 -6.574 1 94.12 230 ALA B C 1
ATOM 4658 O O . ALA B 1 230 ? 26.078 -14.672 -6.883 1 94.12 230 ALA B O 1
ATOM 4659 N N . GLN B 1 231 ? 25.969 -16.875 -7.207 1 92.56 231 GLN B N 1
ATOM 4660 C CA . GLN B 1 231 ? 25.141 -16.703 -8.383 1 92.56 231 GLN B CA 1
ATOM 4661 C C . GLN B 1 231 ? 23.797 -16.078 -8.016 1 92.56 231 GLN B C 1
ATOM 4663 O O . GLN B 1 231 ? 23.297 -15.203 -8.727 1 92.56 231 GLN B O 1
ATOM 4668 N N . PHE B 1 232 ? 23.25 -16.516 -6.945 1 93.88 232 PHE B N 1
ATOM 4669 C CA . PHE B 1 232 ? 21.984 -16 -6.473 1 93.88 232 PHE B CA 1
ATOM 4670 C C . PHE B 1 232 ? 22.078 -14.508 -6.172 1 93.88 232 PHE B C 1
ATOM 4672 O O . PHE B 1 232 ? 21.234 -13.727 -6.586 1 93.88 232 PHE B O 1
ATOM 4679 N N . GLN B 1 233 ? 23.094 -14.141 -5.527 1 93.31 233 GLN B N 1
ATOM 4680 C CA . GLN B 1 233 ? 23.312 -12.742 -5.172 1 93.31 233 GLN B CA 1
ATOM 4681 C C . GLN B 1 233 ? 23.516 -11.891 -6.422 1 93.31 233 GLN B C 1
ATOM 4683 O O . GLN B 1 233 ? 23.047 -10.75 -6.48 1 93.31 233 GLN B O 1
ATOM 4688 N N . ARG B 1 234 ? 24.219 -12.398 -7.367 1 92.62 234 ARG B N 1
ATOM 4689 C CA . ARG B 1 234 ? 24.438 -11.672 -8.609 1 92.62 234 ARG B CA 1
ATOM 4690 C C . ARG B 1 234 ? 23.125 -11.422 -9.344 1 92.62 234 ARG B C 1
ATOM 4692 O O . ARG B 1 234 ? 22.906 -10.344 -9.898 1 92.62 234 ARG B O 1
ATOM 4699 N N . LEU B 1 235 ? 22.312 -12.406 -9.312 1 90.94 235 LEU B N 1
ATOM 4700 C CA . LEU B 1 235 ? 21 -12.273 -9.961 1 90.94 235 LEU B CA 1
ATOM 4701 C C . LEU B 1 235 ? 20.172 -11.195 -9.289 1 90.94 235 LEU B C 1
ATOM 4703 O O . LEU B 1 235 ? 19.516 -10.398 -9.961 1 90.94 235 LEU B O 1
ATOM 4707 N N . ILE B 1 236 ? 20.188 -11.195 -7.973 1 92.56 236 ILE B N 1
ATOM 4708 C CA . ILE B 1 236 ? 19.406 -10.227 -7.207 1 92.56 236 ILE B CA 1
ATOM 4709 C C . ILE B 1 236 ? 19.938 -8.82 -7.477 1 92.56 236 ILE B C 1
ATOM 4711 O O . ILE B 1 236 ? 19.156 -7.906 -7.77 1 92.56 236 ILE B O 1
ATOM 4715 N N . VAL B 1 237 ? 21.219 -8.641 -7.465 1 90.62 237 VAL B N 1
ATOM 4716 C CA . VAL B 1 237 ? 21.844 -7.336 -7.668 1 90.62 237 VAL B CA 1
ATOM 4717 C C . VAL B 1 237 ? 21.547 -6.836 -9.078 1 90.62 237 VAL B C 1
ATOM 4719 O O . VAL B 1 237 ? 21.188 -5.676 -9.273 1 90.62 237 VAL B O 1
ATOM 4722 N N . ALA B 1 238 ? 21.688 -7.715 -10.008 1 89.88 238 ALA B N 1
ATOM 4723 C CA . ALA B 1 238 ? 21.469 -7.344 -11.398 1 89.88 238 ALA B CA 1
ATOM 4724 C C . ALA B 1 238 ? 20.016 -6.906 -11.633 1 89.88 238 ALA B C 1
ATOM 4726 O O . ALA B 1 238 ? 19.766 -5.91 -12.312 1 89.88 238 ALA B O 1
ATOM 4727 N N . ALA B 1 239 ? 19.125 -7.598 -11.055 1 89.38 239 ALA B N 1
ATOM 4728 C CA . ALA B 1 239 ? 17.719 -7.273 -11.227 1 89.38 239 ALA B CA 1
ATOM 4729 C C . ALA B 1 239 ? 17.359 -5.984 -10.484 1 89.38 239 ALA B C 1
ATOM 4731 O O . ALA B 1 239 ? 16.578 -5.168 -10.992 1 89.38 239 ALA B O 1
ATOM 4732 N N . ALA B 1 240 ? 17.875 -5.816 -9.352 1 88 240 ALA B N 1
ATOM 4733 C CA . ALA B 1 240 ? 17.547 -4.66 -8.523 1 88 240 ALA B CA 1
ATOM 4734 C C . ALA B 1 240 ? 18.141 -3.379 -9.117 1 88 240 ALA B C 1
ATOM 4736 O O . ALA B 1 240 ? 17.484 -2.332 -9.117 1 88 240 ALA B O 1
ATOM 4737 N N . GLU B 1 241 ? 19.297 -3.422 -9.617 1 82.12 241 GLU B N 1
ATOM 4738 C CA . GLU B 1 241 ? 20 -2.221 -10.039 1 82.12 241 GLU B CA 1
ATOM 4739 C C . GLU B 1 241 ? 19.688 -1.881 -11.5 1 82.12 241 GLU B C 1
ATOM 4741 O O . GLU B 1 241 ? 19.781 -0.719 -11.898 1 82.12 241 GLU B O 1
ATOM 4746 N N . ARG B 1 242 ? 19.469 -2.883 -12.352 1 72.81 242 ARG B N 1
ATOM 4747 C CA . ARG B 1 242 ? 19.203 -2.637 -13.766 1 72.81 242 ARG B CA 1
ATOM 4748 C C . ARG B 1 242 ? 17.734 -2.896 -14.094 1 72.81 242 ARG B C 1
ATOM 4750 O O . ARG B 1 242 ? 17.344 -4.039 -14.336 1 72.81 242 ARG B O 1
ATOM 4757 N N . SER B 1 243 ? 16.938 -1.895 -14.047 1 65 243 SER B N 1
ATOM 4758 C CA . SER B 1 243 ? 15.5 -2.023 -14.234 1 65 243 SER B CA 1
ATOM 4759 C C . SER B 1 243 ? 15.164 -2.537 -15.633 1 65 243 SER B C 1
ATOM 4761 O O . SER B 1 243 ? 14.062 -3.029 -15.875 1 65 243 SER B O 1
ATOM 4763 N N . ASP B 1 244 ? 16.141 -2.439 -16.406 1 65.12 244 ASP B N 1
ATOM 4764 C CA . ASP B 1 244 ? 15.875 -2.77 -17.797 1 65.12 244 ASP B CA 1
ATOM 4765 C C . ASP B 1 244 ? 16.188 -4.234 -18.094 1 65.12 244 ASP B C 1
ATOM 4767 O O . ASP B 1 244 ? 15.984 -4.707 -19.203 1 65.12 244 ASP B O 1
ATOM 4771 N N . THR B 1 245 ? 16.625 -4.867 -17.078 1 66.31 245 THR B N 1
ATOM 4772 C CA . THR B 1 245 ? 16.953 -6.27 -17.328 1 66.31 245 THR B CA 1
ATOM 4773 C C . THR B 1 245 ? 15.711 -7.141 -17.141 1 66.31 245 THR B C 1
ATOM 4775 O O . THR B 1 245 ? 14.734 -6.719 -16.531 1 66.31 245 THR B O 1
ATOM 4778 N N . ALA B 1 246 ? 15.641 -8.164 -17.875 1 68.75 246 ALA B N 1
ATOM 4779 C CA . ALA B 1 246 ? 14.539 -9.125 -17.781 1 68.75 246 ALA B CA 1
ATOM 4780 C C . ALA B 1 246 ? 14.648 -9.961 -16.516 1 68.75 246 ALA B C 1
ATOM 4782 O O . ALA B 1 246 ? 13.695 -10.648 -16.141 1 68.75 246 ALA B O 1
ATOM 4783 N N . GLY B 1 247 ? 15.57 -9.695 -15.672 1 79.19 247 GLY B N 1
ATOM 4784 C CA . GLY B 1 247 ? 15.75 -10.602 -14.547 1 79.19 247 GLY B CA 1
ATOM 4785 C C . GLY B 1 247 ? 16.281 -11.961 -14.953 1 79.19 247 GLY B C 1
ATOM 4786 O O . GLY B 1 247 ? 17.016 -12.078 -15.938 1 79.19 247 GLY B O 1
ATOM 4787 N N . GLY B 1 248 ? 16.219 -13.016 -14.148 1 82.31 248 GLY B N 1
ATOM 4788 C CA . GLY B 1 248 ? 16.703 -14.359 -14.43 1 82.31 248 GLY B CA 1
ATOM 4789 C C . GLY B 1 248 ? 16.078 -15.422 -13.539 1 82.31 248 GLY B C 1
ATOM 4790 O O . GLY B 1 248 ? 15.305 -15.102 -12.641 1 82.31 248 GLY B O 1
ATOM 4791 N N . VAL B 1 249 ? 16.328 -16.719 -13.992 1 84.31 249 VAL B N 1
ATOM 4792 C CA . VAL B 1 249 ? 15.805 -17.859 -13.25 1 84.31 249 VAL B CA 1
ATOM 4793 C C . VAL B 1 249 ? 16.953 -18.766 -12.836 1 84.31 249 VAL B C 1
ATOM 4795 O O . VAL B 1 249 ? 17.953 -18.875 -13.547 1 84.31 249 VAL B O 1
ATOM 4798 N N . MET B 1 250 ? 16.797 -19.328 -11.68 1 86 250 MET B N 1
ATOM 4799 C CA . MET B 1 250 ? 17.781 -20.328 -11.273 1 86 250 MET B CA 1
ATOM 4800 C C . MET B 1 250 ? 17.172 -21.344 -10.32 1 86 250 MET B C 1
ATOM 4802 O O . MET B 1 250 ? 16.094 -21.125 -9.766 1 86 250 MET B O 1
ATOM 4806 N N . ALA B 1 251 ? 17.844 -22.469 -10.266 1 86.75 251 ALA B N 1
ATOM 4807 C CA . ALA B 1 251 ? 17.469 -23.516 -9.32 1 86.75 251 ALA B CA 1
ATOM 4808 C C . ALA B 1 251 ? 18.328 -23.453 -8.062 1 86.75 251 ALA B C 1
ATOM 4810 O O . ALA B 1 251 ? 19.531 -23.234 -8.141 1 86.75 251 ALA B O 1
ATOM 4811 N N . LEU B 1 252 ? 17.672 -23.516 -6.93 1 90.56 252 LEU B N 1
ATOM 4812 C CA . LEU B 1 252 ? 18.391 -23.609 -5.66 1 90.56 252 LEU B CA 1
ATOM 4813 C C . LEU B 1 252 ? 18.328 -25.031 -5.105 1 90.56 252 LEU B C 1
ATOM 4815 O O . LEU B 1 252 ? 17.234 -25.531 -4.789 1 90.56 252 LEU B O 1
ATOM 4819 N N . ALA B 1 253 ? 19.453 -25.594 -4.965 1 88.56 253 ALA B N 1
ATOM 4820 C CA . ALA B 1 253 ? 19.547 -26.984 -4.555 1 88.56 253 ALA B CA 1
ATOM 4821 C C . ALA B 1 253 ? 19.125 -27.172 -3.096 1 88.56 253 ALA B C 1
ATOM 4823 O O . ALA B 1 253 ? 19.312 -26.266 -2.277 1 88.56 253 ALA B O 1
ATOM 4824 N N . ARG B 1 254 ? 18.5 -28.312 -2.83 1 89.62 254 ARG B N 1
ATOM 4825 C CA . ARG B 1 254 ? 18.078 -28.703 -1.489 1 89.62 254 ARG B CA 1
ATOM 4826 C C . ARG B 1 254 ? 18.609 -30.094 -1.145 1 89.62 254 ARG B C 1
ATOM 4828 O O . ARG B 1 254 ? 19.062 -30.828 -2.027 1 89.62 254 ARG B O 1
ATOM 4835 N N . PRO B 1 255 ? 18.672 -30.422 0.14 1 84.81 255 PRO B N 1
ATOM 4836 C CA . PRO B 1 255 ? 19.078 -31.781 0.491 1 84.81 255 PRO B CA 1
ATOM 4837 C C . PRO B 1 255 ? 18.141 -32.844 -0.059 1 84.81 255 PRO B C 1
ATOM 4839 O O . PRO B 1 255 ? 16.922 -32.656 -0.037 1 84.81 255 PRO B O 1
ATOM 4842 N N . ALA B 1 256 ? 18.766 -34 -0.648 1 79.44 256 ALA B N 1
ATOM 4843 C CA . ALA B 1 256 ? 17.953 -35.094 -1.138 1 79.44 256 ALA B CA 1
ATOM 4844 C C . ALA B 1 256 ? 17.047 -35.656 -0.036 1 79.44 256 ALA B C 1
ATOM 4846 O O . ALA B 1 256 ? 17.422 -35.656 1.136 1 79.44 256 ALA B O 1
ATOM 4847 N N . PRO B 1 257 ? 15.812 -35.938 -0.354 1 80.19 257 PRO B N 1
ATOM 4848 C CA . PRO B 1 257 ? 15.266 -36.219 -1.688 1 80.19 257 PRO B CA 1
ATOM 4849 C C . PRO B 1 257 ? 14.445 -35.031 -2.223 1 80.19 257 PRO B C 1
ATOM 4851 O O . PRO B 1 257 ? 13.711 -35.188 -3.205 1 80.19 257 PRO B O 1
ATOM 4854 N N . ARG B 1 258 ? 14.586 -33.906 -1.672 1 82.38 258 ARG B N 1
ATOM 4855 C CA . ARG B 1 258 ? 13.789 -32.781 -2.119 1 82.38 258 ARG B CA 1
ATOM 4856 C C . ARG B 1 258 ? 14.312 -32.219 -3.438 1 82.38 258 ARG B C 1
ATOM 4858 O O . ARG B 1 258 ? 15.523 -32.156 -3.66 1 82.38 258 ARG B O 1
ATOM 4865 N N . ARG B 1 259 ? 13.406 -31.828 -4.277 1 80.75 259 ARG B N 1
ATOM 4866 C CA . ARG B 1 259 ? 13.773 -31.203 -5.543 1 80.75 259 ARG B CA 1
ATOM 4867 C C . ARG B 1 259 ? 14.195 -29.75 -5.34 1 80.75 259 ARG B C 1
ATOM 4869 O O . ARG B 1 259 ? 13.766 -29.109 -4.383 1 80.75 259 ARG B O 1
ATOM 4876 N N . PRO B 1 260 ? 15.062 -29.281 -6.191 1 84.88 260 PRO B N 1
ATOM 4877 C CA . PRO B 1 260 ? 15.492 -27.875 -6.074 1 84.88 260 PRO B CA 1
ATOM 4878 C C . PRO B 1 260 ? 14.336 -26.891 -6.203 1 84.88 260 PRO B C 1
ATOM 4880 O O . PRO B 1 260 ? 13.367 -27.156 -6.926 1 84.88 260 PRO B O 1
ATOM 4883 N N . LEU B 1 261 ? 14.453 -25.797 -5.461 1 88.38 261 LEU B N 1
ATOM 4884 C CA . LEU B 1 261 ? 13.516 -24.703 -5.625 1 88.38 261 LEU B CA 1
ATOM 4885 C C . LEU B 1 261 ? 13.75 -23.969 -6.945 1 88.38 261 LEU B C 1
ATOM 4887 O O . LEU B 1 261 ? 14.898 -23.797 -7.359 1 88.38 261 LEU B O 1
ATOM 4891 N N . SER B 1 262 ? 12.727 -23.625 -7.582 1 85.81 262 SER B N 1
ATOM 4892 C CA . SER B 1 262 ? 12.828 -22.719 -8.719 1 85.81 262 SER B CA 1
ATOM 4893 C C . SER B 1 262 ? 12.68 -21.266 -8.289 1 85.81 262 SER B C 1
ATOM 4895 O O . SER B 1 262 ? 11.68 -20.906 -7.668 1 85.81 262 SER B O 1
ATOM 4897 N N . VAL B 1 263 ? 13.664 -20.453 -8.656 1 89.38 263 VAL B N 1
ATOM 4898 C CA . VAL B 1 263 ? 13.656 -19.062 -8.227 1 89.38 263 VAL B CA 1
ATOM 4899 C C . VAL B 1 263 ? 13.68 -18.141 -9.453 1 89.38 263 VAL B C 1
ATOM 4901 O O . VAL B 1 263 ? 14.516 -18.312 -10.344 1 89.38 263 VAL B O 1
ATOM 4904 N N . LEU B 1 264 ? 12.766 -17.281 -9.523 1 86.75 264 LEU B N 1
ATOM 4905 C CA . LEU B 1 264 ? 12.734 -16.234 -10.539 1 86.75 264 LEU B CA 1
ATOM 4906 C C . LEU B 1 264 ? 12.992 -14.867 -9.914 1 86.75 264 LEU B C 1
ATOM 4908 O O . LEU B 1 264 ? 12.289 -14.469 -8.977 1 86.75 264 LEU B O 1
ATOM 4912 N N . VAL B 1 265 ? 13.977 -14.211 -10.398 1 89.81 265 VAL B N 1
ATOM 4913 C CA . VAL B 1 265 ? 14.312 -12.867 -9.938 1 89.81 265 VAL B CA 1
ATOM 4914 C C . VAL B 1 265 ? 14.016 -11.852 -11.039 1 89.81 265 VAL B C 1
ATOM 4916 O O . VAL B 1 265 ? 14.461 -12.016 -12.18 1 89.81 265 VAL B O 1
ATOM 4919 N N . ALA B 1 266 ? 13.242 -10.867 -10.75 1 88 266 ALA B N 1
ATOM 4920 C CA . ALA B 1 266 ? 12.867 -9.844 -11.727 1 88 266 ALA B CA 1
ATOM 4921 C C . ALA B 1 266 ? 13.016 -8.445 -11.141 1 88 266 ALA B C 1
ATOM 4923 O O . ALA B 1 266 ? 12.93 -8.258 -9.922 1 88 266 ALA B O 1
ATOM 4924 N N . PRO B 1 267 ? 13.25 -7.504 -12.039 1 88.69 267 PRO B N 1
ATOM 4925 C CA . PRO B 1 267 ? 13.352 -6.129 -11.555 1 88.69 267 PRO B CA 1
ATOM 4926 C C . PRO B 1 267 ? 12.023 -5.586 -11.039 1 88.69 267 PRO B C 1
ATOM 4928 O O . PRO B 1 267 ? 10.961 -5.934 -11.57 1 88.69 267 PRO B O 1
ATOM 4931 N N . LEU B 1 268 ? 12.117 -4.855 -9.992 1 84.88 268 LEU B N 1
ATOM 4932 C CA . LEU B 1 268 ? 10.953 -4.152 -9.453 1 84.88 268 LEU B CA 1
ATOM 4933 C C . LEU B 1 268 ? 11.078 -2.65 -9.688 1 84.88 268 LEU B C 1
ATOM 4935 O O . LEU B 1 268 ? 12.086 -2.041 -9.328 1 84.88 268 LEU B O 1
ATOM 4939 N N . ARG B 1 269 ? 10.141 -2.168 -10.43 1 75.81 269 ARG B N 1
ATOM 4940 C CA . ARG B 1 269 ? 10.133 -0.726 -10.648 1 75.81 269 ARG B CA 1
ATOM 4941 C C . ARG B 1 269 ? 9.367 -0.012 -9.531 1 75.81 269 ARG B C 1
ATOM 4943 O O . ARG B 1 269 ? 8.156 -0.187 -9.398 1 75.81 269 ARG B O 1
ATOM 4950 N N . THR B 1 270 ? 10.117 0.407 -8.578 1 68.06 270 THR B N 1
ATOM 4951 C CA . THR B 1 270 ? 9.461 1.179 -7.531 1 68.06 270 THR B CA 1
ATOM 4952 C C . THR B 1 270 ? 9.43 2.662 -7.891 1 68.06 270 THR B C 1
ATOM 4954 O O . THR B 1 270 ? 10.367 3.176 -8.508 1 68.06 270 THR B O 1
ATOM 4957 N N . LYS B 1 271 ? 8.273 3.203 -7.66 1 65.5 271 LYS B N 1
ATOM 4958 C CA . LYS B 1 271 ? 8.141 4.633 -7.922 1 65.5 271 LYS B CA 1
ATOM 4959 C C . LYS B 1 271 ? 8.859 5.453 -6.855 1 65.5 271 LYS B C 1
ATOM 4961 O O . LYS B 1 271 ? 9.047 4.992 -5.727 1 65.5 271 LYS B O 1
ATOM 4966 N N . SER B 1 272 ? 9.625 6.43 -7.363 1 64.25 272 SER B N 1
ATOM 4967 C CA . SER B 1 272 ? 10.195 7.402 -6.438 1 64.25 272 SER B CA 1
ATOM 4968 C C . SER B 1 272 ? 9.156 8.43 -6.008 1 64.25 272 SER B C 1
ATOM 4970 O O . SER B 1 272 ? 8.18 8.664 -6.719 1 64.25 272 SER B O 1
ATOM 4972 N N . THR B 1 273 ? 9.227 8.656 -4.73 1 65.88 273 THR B N 1
ATOM 4973 C CA . THR B 1 273 ? 8.438 9.781 -4.246 1 65.88 273 THR B CA 1
ATOM 4974 C C . THR B 1 273 ? 9.336 10.969 -3.898 1 65.88 273 THR B C 1
ATOM 4976 O O . THR B 1 273 ? 10.562 10.859 -3.961 1 65.88 273 THR B O 1
ATOM 4979 N N . TRP B 1 274 ? 8.766 11.992 -3.801 1 65.56 274 TRP B N 1
ATOM 4980 C CA . TRP B 1 274 ? 9.477 13.227 -3.48 1 65.56 274 TRP B CA 1
ATOM 4981 C C . TRP B 1 274 ? 10.398 13.023 -2.281 1 65.56 274 TRP B C 1
ATOM 4983 O O . TRP B 1 274 ? 11.492 13.594 -2.225 1 65.56 274 TRP B O 1
ATOM 4993 N N . PHE B 1 275 ? 9.984 12.125 -1.354 1 66.06 275 PHE B N 1
ATOM 4994 C CA . PHE B 1 275 ? 10.711 11.969 -0.101 1 66.06 275 PHE B CA 1
ATOM 4995 C C . PHE B 1 275 ? 11.695 10.805 -0.187 1 66.06 275 PHE B C 1
ATOM 4997 O O . PHE B 1 275 ? 12.656 10.742 0.575 1 66.06 275 PHE B O 1
ATOM 5004 N N . LEU B 1 276 ? 11.375 9.922 -0.997 1 68.19 276 LEU B N 1
ATOM 5005 C CA . LEU B 1 276 ? 12.188 8.711 -1.06 1 68.19 276 LEU B CA 1
ATOM 5006 C C . LEU B 1 276 ? 12.5 8.336 -2.506 1 68.19 276 LEU B C 1
ATOM 5008 O O . LEU B 1 276 ? 11.602 8.344 -3.357 1 68.19 276 LEU B O 1
ATOM 5012 N N . ALA B 1 277 ? 13.781 8.336 -2.719 1 63.19 277 ALA B N 1
ATOM 5013 C CA . ALA B 1 277 ? 14.164 7.734 -3.996 1 63.19 277 ALA B CA 1
ATOM 5014 C C . ALA B 1 277 ? 13.805 6.25 -4.031 1 63.19 277 ALA B C 1
ATOM 5016 O O . ALA B 1 277 ? 13.844 5.574 -3 1 63.19 277 ALA B O 1
ATOM 5017 N N . GLY B 1 278 ? 13.148 5.941 -5.07 1 63.75 278 GLY B N 1
ATOM 5018 C CA . GLY B 1 278 ? 12.938 4.512 -5.203 1 63.75 278 GLY B CA 1
ATOM 5019 C C . GLY B 1 278 ? 14.195 3.697 -4.953 1 63.75 278 GLY B C 1
ATOM 5020 O O . GLY B 1 278 ? 15.297 4.129 -5.293 1 63.75 278 GLY B O 1
ATOM 5021 N N . CYS B 1 279 ? 14.188 2.863 -3.928 1 67.25 279 CYS B N 1
ATOM 5022 C CA . CYS B 1 279 ? 15.305 1.955 -3.705 1 67.25 279 CYS B CA 1
ATOM 5023 C C . CYS B 1 279 ? 15.289 0.811 -4.711 1 67.25 279 CYS B C 1
ATOM 5025 O O . CYS B 1 279 ? 14.234 0.246 -4.996 1 67.25 279 CYS B O 1
ATOM 5027 N N . PRO B 1 280 ? 16.469 0.697 -5.367 1 78 280 PRO B N 1
ATOM 5028 C CA . PRO B 1 280 ? 16.531 -0.466 -6.254 1 78 280 PRO B CA 1
ATOM 5029 C C . PRO B 1 280 ? 16.109 -1.761 -5.562 1 78 280 PRO B C 1
ATOM 5031 O O . PRO B 1 280 ? 16.609 -2.08 -4.484 1 78 280 PRO B O 1
ATOM 5034 N N . ALA B 1 281 ? 15.133 -2.328 -6.098 1 87 281 ALA B N 1
ATOM 5035 C CA . ALA B 1 281 ? 14.641 -3.572 -5.512 1 87 281 ALA B CA 1
ATOM 5036 C C . ALA B 1 281 ? 14.312 -4.594 -6.598 1 87 281 ALA B C 1
ATOM 5038 O O . ALA B 1 281 ? 14.219 -4.25 -7.777 1 87 281 ALA B O 1
ATOM 5039 N N . ALA B 1 282 ? 14.305 -5.844 -6.191 1 91.56 282 ALA B N 1
ATOM 5040 C CA . ALA B 1 282 ? 13.922 -6.957 -7.059 1 91.56 282 ALA B CA 1
ATOM 5041 C C . ALA B 1 282 ? 12.828 -7.801 -6.422 1 91.56 282 ALA B C 1
ATOM 5043 O O . ALA B 1 282 ? 12.664 -7.797 -5.199 1 91.56 282 ALA B O 1
ATOM 5044 N N . ILE B 1 283 ? 12.062 -8.414 -7.234 1 91.06 283 ILE B N 1
ATOM 5045 C CA . ILE B 1 283 ? 11.094 -9.398 -6.766 1 91.06 283 ILE B CA 1
ATOM 5046 C C . ILE B 1 283 ? 11.648 -10.805 -6.984 1 91.06 283 ILE B C 1
ATOM 5048 O O . ILE B 1 283 ? 12.242 -11.094 -8.023 1 91.06 283 ILE B O 1
ATOM 5052 N N . VAL B 1 284 ? 11.492 -11.609 -5.988 1 92.69 284 VAL B N 1
ATOM 5053 C CA . VAL B 1 284 ? 11.93 -13 -6.059 1 92.69 284 VAL B CA 1
ATOM 5054 C C . VAL B 1 284 ? 10.734 -13.93 -5.871 1 92.69 284 VAL B C 1
ATOM 5056 O O . VAL B 1 284 ? 10.078 -13.898 -4.828 1 92.69 284 VAL B O 1
ATOM 5059 N N . PHE B 1 285 ? 10.469 -14.703 -6.844 1 89.44 285 PHE B N 1
ATOM 5060 C CA . PHE B 1 285 ? 9.461 -15.758 -6.746 1 89.44 285 PHE B CA 1
ATOM 5061 C C . PHE B 1 285 ? 10.125 -17.109 -6.465 1 89.44 285 PHE B C 1
ATOM 5063 O O . PHE B 1 285 ? 11.094 -17.469 -7.125 1 89.44 285 PHE B O 1
ATOM 5070 N N . VAL B 1 286 ? 9.578 -17.797 -5.512 1 90.69 286 VAL B N 1
ATOM 5071 C CA . VAL B 1 286 ? 10.117 -19.094 -5.145 1 90.69 286 VAL B CA 1
ATOM 5072 C C . VAL B 1 286 ? 9.023 -20.156 -5.277 1 90.69 286 VAL B C 1
ATOM 5074 O O . VAL B 1 286 ? 7.996 -20.094 -4.598 1 90.69 286 VAL B O 1
ATOM 5077 N N . ALA B 1 287 ? 9.273 -21.078 -6.102 1 84.44 287 ALA B N 1
ATOM 5078 C CA . ALA B 1 287 ? 8.352 -22.188 -6.297 1 84.44 287 ALA B CA 1
ATOM 5079 C C . ALA B 1 287 ? 8.945 -23.5 -5.777 1 84.44 287 ALA B C 1
ATOM 5081 O O . ALA B 1 287 ? 10.078 -23.844 -6.125 1 84.44 287 ALA B O 1
ATOM 5082 N N . ASP B 1 288 ? 8.188 -24.125 -4.957 1 83.12 288 ASP B N 1
ATOM 5083 C CA . ASP B 1 288 ? 8.547 -25.453 -4.465 1 83.12 288 ASP B CA 1
ATOM 5084 C C . ASP B 1 288 ? 7.793 -26.547 -5.227 1 83.12 288 ASP B C 1
ATOM 5086 O O . ASP B 1 288 ? 6.59 -26.719 -5.035 1 83.12 288 ASP B O 1
ATOM 5090 N N . PRO B 1 289 ? 8.539 -27.219 -6.043 1 76 289 PRO B N 1
ATOM 5091 C CA . PRO B 1 289 ? 7.871 -28.25 -6.836 1 76 289 PRO B CA 1
ATOM 5092 C C . PRO B 1 289 ? 7.273 -29.359 -5.973 1 76 289 PRO B C 1
ATOM 5094 O O . PRO B 1 289 ? 6.406 -30.094 -6.438 1 76 289 PRO B O 1
ATOM 5097 N N . ASP B 1 290 ? 7.793 -29.469 -4.766 1 75.12 290 ASP B N 1
ATOM 5098 C CA . ASP B 1 290 ? 7.316 -30.547 -3.902 1 75.12 290 ASP B CA 1
ATOM 5099 C C . ASP B 1 290 ? 6.109 -30.094 -3.082 1 75.12 290 ASP B C 1
ATOM 5101 O O . ASP B 1 290 ? 5.496 -30.906 -2.381 1 75.12 290 ASP B O 1
ATOM 5105 N N . SER B 1 291 ? 5.887 -28.812 -3.189 1 70.88 291 SER B N 1
ATOM 5106 C CA . SER B 1 291 ? 4.754 -28.312 -2.422 1 70.88 291 SER B CA 1
ATOM 5107 C C . SER B 1 291 ? 3.43 -28.719 -3.057 1 70.88 291 SER B C 1
ATOM 5109 O O . SER B 1 291 ? 3.281 -28.688 -4.277 1 70.88 291 SER B O 1
ATOM 5111 N N . ALA B 1 292 ? 2.688 -29.516 -2.418 1 58.53 292 ALA B N 1
ATOM 5112 C CA . ALA B 1 292 ? 1.386 -29.953 -2.912 1 58.53 292 ALA B CA 1
ATOM 5113 C C . ALA B 1 292 ? 0.424 -28.781 -3.051 1 58.53 292 ALA B C 1
ATOM 5115 O O . ALA B 1 292 ? 0.398 -27.891 -2.199 1 58.53 292 ALA B O 1
ATOM 5116 N N . PRO B 1 293 ? -0.045 -28.672 -4.41 1 56.28 293 PRO B N 1
ATOM 5117 C CA . PRO B 1 293 ? -1.101 -27.672 -4.516 1 56.28 293 PRO B CA 1
ATOM 5118 C C . PRO B 1 293 ? -2.125 -27.766 -3.391 1 56.28 293 PRO B C 1
ATOM 5120 O O . PRO B 1 293 ? -2.486 -28.859 -2.971 1 56.28 293 PRO B O 1
ATOM 5123 N N . ARG B 1 294 ? -2.139 -26.859 -2.508 1 56.88 294 ARG B N 1
ATOM 5124 C CA . ARG B 1 294 ? -3.119 -26.906 -1.429 1 56.88 294 ARG B CA 1
ATOM 5125 C C . ARG B 1 294 ? -4.543 -26.891 -1.979 1 56.88 294 ARG B C 1
ATOM 5127 O O . ARG B 1 294 ? -5.434 -26.281 -1.385 1 56.88 294 ARG B O 1
ATOM 5134 N N . THR B 1 295 ? -4.609 -27.328 -3.252 1 57.31 295 THR B N 1
ATOM 5135 C CA . THR B 1 295 ? -5.98 -27.469 -3.73 1 57.31 295 THR B CA 1
ATOM 5136 C C . THR B 1 295 ? -6.777 -28.406 -2.834 1 57.31 295 THR B C 1
ATOM 5138 O O . THR B 1 295 ? -6.395 -29.562 -2.646 1 57.31 295 THR B O 1
ATOM 5141 N N . VAL B 1 296 ? -7.688 -27.859 -2.105 1 61.16 296 VAL B N 1
ATOM 5142 C CA . VAL B 1 296 ? -8.477 -28.609 -1.131 1 61.16 296 VAL B CA 1
ATOM 5143 C C . VAL B 1 296 ? -9.492 -29.5 -1.854 1 61.16 296 VAL B C 1
ATOM 5145 O O . VAL B 1 296 ? -10.008 -29.125 -2.912 1 61.16 296 VAL B O 1
ATOM 5148 N N . GLN B 1 297 ? -9.477 -30.766 -1.363 1 71.25 297 GLN B N 1
ATOM 5149 C CA . GLN B 1 297 ? -10.453 -31.719 -1.853 1 71.25 297 GLN B CA 1
ATOM 5150 C C . GLN B 1 297 ? -11.82 -31.062 -2.045 1 71.25 297 GLN B C 1
ATOM 5152 O O . GLN B 1 297 ? -12.5 -31.312 -3.043 1 71.25 297 GLN B O 1
ATOM 5157 N N . GLY B 1 298 ? -12.055 -30.203 -1.129 1 71.56 298 GLY B N 1
ATOM 5158 C CA . GLY B 1 298 ? -13.344 -29.531 -1.193 1 71.56 298 GLY B CA 1
ATOM 5159 C C . GLY B 1 298 ? -13.5 -28.641 -2.414 1 71.56 298 GLY B C 1
ATOM 5160 O O . GLY B 1 298 ? -14.562 -28.609 -3.035 1 71.56 298 GLY B O 1
ATOM 5161 N N . GLN B 1 299 ? -12.508 -28.156 -2.838 1 75.31 299 GLN B N 1
ATOM 5162 C CA . GLN B 1 299 ? -12.539 -27.266 -3.996 1 75.31 299 GLN B CA 1
ATOM 5163 C C . GLN B 1 299 ? -12.75 -28.047 -5.289 1 75.31 299 GLN B C 1
ATOM 5165 O O . GLN B 1 299 ? -13.562 -27.672 -6.133 1 75.31 299 GLN B O 1
ATOM 5170 N N . LEU B 1 300 ? -12.047 -29.094 -5.391 1 79.19 300 LEU B N 1
ATOM 5171 C CA . LEU B 1 300 ? -12.172 -29.922 -6.586 1 79.19 300 LEU B CA 1
ATOM 5172 C C . LEU B 1 300 ? -13.57 -30.516 -6.695 1 79.19 300 LEU B C 1
ATOM 5174 O O . LEU B 1 300 ? -14.133 -30.594 -7.789 1 79.19 300 LEU B O 1
ATOM 5178 N N . ARG B 1 301 ? -14.031 -30.906 -5.562 1 82.31 301 ARG B N 1
ATOM 5179 C CA . ARG B 1 301 ? -15.375 -31.484 -5.543 1 82.31 301 ARG B CA 1
ATOM 5180 C C . ARG B 1 301 ? -16.406 -30.469 -6.027 1 82.31 301 ARG B C 1
ATOM 5182 O O . ARG B 1 301 ? -17.281 -30.812 -6.832 1 82.31 301 ARG B O 1
ATOM 5189 N N . ASN B 1 302 ? -16.234 -29.297 -5.562 1 76 302 ASN B N 1
ATOM 5190 C CA . ASN B 1 302 ? -17.203 -28.25 -5.898 1 76 302 ASN B CA 1
ATOM 5191 C C . ASN B 1 302 ? -17.047 -27.781 -7.34 1 76 302 ASN B C 1
ATOM 5193 O O . ASN B 1 302 ? -18.031 -27.484 -8.016 1 76 302 ASN B O 1
ATOM 5197 N N . LEU B 1 303 ? -15.875 -27.766 -7.816 1 78.56 303 LEU B N 1
ATOM 5198 C CA . LEU B 1 303 ? -15.586 -27.234 -9.148 1 78.56 303 LEU B CA 1
ATOM 5199 C C . LEU B 1 303 ? -16.016 -28.219 -10.227 1 78.56 303 LEU B C 1
ATOM 5201 O O . LEU B 1 303 ? -16.547 -27.812 -11.266 1 78.56 303 LEU B O 1
ATOM 5205 N N . TYR B 1 304 ? -15.828 -29.5 -9.953 1 83.94 304 TYR B N 1
ATOM 5206 C CA . TYR B 1 304 ? -16.016 -30.469 -11.023 1 83.94 304 TYR B CA 1
ATOM 5207 C C . TYR B 1 304 ? -17.047 -31.516 -10.641 1 83.94 304 TYR B C 1
ATOM 5209 O O . TYR B 1 304 ? -17.188 -32.531 -11.32 1 83.94 304 TYR B O 1
ATOM 5217 N N . ARG B 1 305 ? -17.688 -31.297 -9.469 1 87.25 305 ARG B N 1
ATOM 5218 C CA . ARG B 1 305 ? -18.734 -32.188 -8.992 1 87.25 305 ARG B CA 1
ATOM 5219 C C . ARG B 1 305 ? -18.203 -33.594 -8.797 1 87.25 305 ARG B C 1
ATOM 5221 O O . ARG B 1 305 ? -18.797 -34.562 -9.258 1 87.25 305 ARG B O 1
ATOM 5228 N N . LEU B 1 306 ? -17.047 -33.656 -8.234 1 91 306 LEU B N 1
ATOM 5229 C CA . LEU B 1 306 ? -16.438 -34.938 -7.938 1 91 306 LEU B CA 1
ATOM 5230 C C . LEU B 1 306 ? -16.953 -35.469 -6.609 1 91 306 LEU B C 1
ATOM 5232 O O . LEU B 1 306 ? -17.219 -34.719 -5.68 1 91 306 LEU B O 1
ATOM 5236 N N . THR B 1 307 ? -17.125 -36.781 -6.543 1 93.31 307 THR B N 1
ATOM 5237 C CA . THR B 1 307 ? -17.359 -37.438 -5.25 1 93.31 307 THR B CA 1
ATOM 5238 C C . THR B 1 307 ? -16.094 -37.375 -4.387 1 93.31 307 THR B C 1
ATOM 5240 O O . THR B 1 307 ? -15.008 -37.125 -4.887 1 93.31 307 THR B O 1
ATOM 5243 N N . PRO B 1 308 ? -16.234 -37.625 -3.113 1 91.81 308 PRO B N 1
ATOM 5244 C CA . PRO B 1 308 ? -15.047 -37.625 -2.252 1 91.81 308 PRO B CA 1
ATOM 5245 C C . PRO B 1 308 ? -13.977 -38.625 -2.725 1 91.81 308 PRO B C 1
ATOM 5247 O O . PRO B 1 308 ? -12.781 -38.281 -2.707 1 91.81 308 PRO B O 1
ATOM 5250 N N . ALA B 1 309 ? -14.445 -39.75 -3.141 1 93.19 309 ALA B N 1
ATOM 5251 C CA . ALA B 1 309 ? -13.508 -40.75 -3.6 1 93.19 309 ALA B CA 1
ATOM 5252 C C . ALA B 1 309 ? -12.805 -40.312 -4.883 1 93.19 309 ALA B C 1
ATOM 5254 O O . ALA B 1 309 ? -11.594 -40.5 -5.031 1 93.19 309 ALA B O 1
ATOM 5255 N N . GLU B 1 310 ? -13.539 -39.719 -5.773 1 93.62 310 GLU B N 1
ATOM 5256 C CA . GLU B 1 310 ? -12.984 -39.219 -7.027 1 93.62 310 GLU B CA 1
ATOM 5257 C C . GLU B 1 310 ? -11.977 -38.094 -6.781 1 93.62 310 GLU B C 1
ATOM 5259 O O . GLU B 1 310 ? -10.906 -38.094 -7.387 1 93.62 310 GLU B O 1
ATOM 5264 N N . ALA B 1 311 ? -12.367 -37.219 -5.883 1 90.25 311 ALA B N 1
ATOM 5265 C CA . ALA B 1 311 ? -11.484 -36.125 -5.555 1 90.25 311 ALA B CA 1
ATOM 5266 C C . ALA B 1 311 ? -10.18 -36.594 -4.938 1 90.25 311 ALA B C 1
ATOM 5268 O O . ALA B 1 311 ? -9.109 -36.062 -5.23 1 90.25 311 ALA B O 1
ATOM 5269 N N . ALA B 1 312 ? -10.305 -37.531 -4.098 1 88.88 312 ALA B N 1
ATOM 5270 C CA . ALA B 1 312 ? -9.117 -38.125 -3.463 1 88.88 312 ALA B CA 1
ATOM 5271 C C . ALA B 1 312 ? -8.172 -38.688 -4.5 1 88.88 312 ALA B C 1
ATOM 5273 O O . ALA B 1 312 ? -6.953 -38.5 -4.426 1 88.88 312 ALA B O 1
ATOM 5274 N N . VAL B 1 313 ? -8.734 -39.375 -5.406 1 90.62 313 VAL B N 1
ATOM 5275 C CA . VAL B 1 313 ? -7.93 -39.969 -6.465 1 90.62 313 VAL B CA 1
ATOM 5276 C C . VAL B 1 313 ? -7.301 -38.875 -7.32 1 90.62 313 VAL B C 1
ATOM 5278 O O . VAL B 1 313 ? -6.121 -38.969 -7.676 1 90.62 313 VAL B O 1
ATOM 5281 N N . ALA B 1 314 ? -8.086 -37.938 -7.668 1 88.44 314 ALA B N 1
ATOM 5282 C CA . ALA B 1 314 ? -7.605 -36.844 -8.5 1 88.44 314 ALA B CA 1
ATOM 5283 C C . ALA B 1 314 ? -6.418 -36.125 -7.844 1 88.44 314 ALA B C 1
ATOM 5285 O O . ALA B 1 314 ? -5.426 -35.812 -8.508 1 88.44 314 ALA B O 1
ATOM 5286 N N . ILE B 1 315 ? -6.535 -35.844 -6.555 1 83.19 315 ILE B N 1
ATOM 5287 C CA . ILE B 1 315 ? -5.484 -35.156 -5.809 1 83.19 315 ILE B CA 1
ATOM 5288 C C . ILE B 1 315 ? -4.23 -36.031 -5.766 1 83.19 315 ILE B C 1
ATOM 5290 O O . ILE B 1 315 ? -3.113 -35.531 -5.93 1 83.19 315 ILE B O 1
ATOM 5294 N N . ALA B 1 316 ? -4.434 -37.281 -5.523 1 84.25 316 ALA B N 1
ATOM 5295 C CA . ALA B 1 316 ? -3.303 -38.219 -5.484 1 84.25 316 ALA B CA 1
ATOM 5296 C C . ALA B 1 316 ? -2.582 -38.25 -6.828 1 84.25 316 ALA B C 1
ATOM 5298 O O . ALA B 1 316 ? -1.351 -38.281 -6.879 1 84.25 316 ALA B O 1
ATOM 5299 N N . ILE B 1 317 ? -3.354 -38.219 -7.867 1 82.06 317 ILE B N 1
ATOM 5300 C CA . ILE B 1 317 ? -2.791 -38.25 -9.211 1 82.06 317 ILE B CA 1
ATOM 5301 C C . ILE B 1 317 ? -2.039 -36.969 -9.484 1 82.06 317 ILE B C 1
ATOM 5303 O O . ILE B 1 317 ? -1.006 -36.969 -10.156 1 82.06 317 ILE B O 1
ATOM 5307 N N . ALA B 1 318 ? -2.588 -35.906 -9.016 1 78.44 318 ALA B N 1
ATOM 5308 C CA . ALA B 1 318 ? -1.998 -34.594 -9.242 1 78.44 318 ALA B CA 1
ATOM 5309 C C . ALA B 1 318 ? -0.611 -34.5 -8.617 1 78.44 318 ALA B C 1
ATOM 5311 O O . ALA B 1 318 ? 0.2 -33.656 -9.008 1 78.44 318 ALA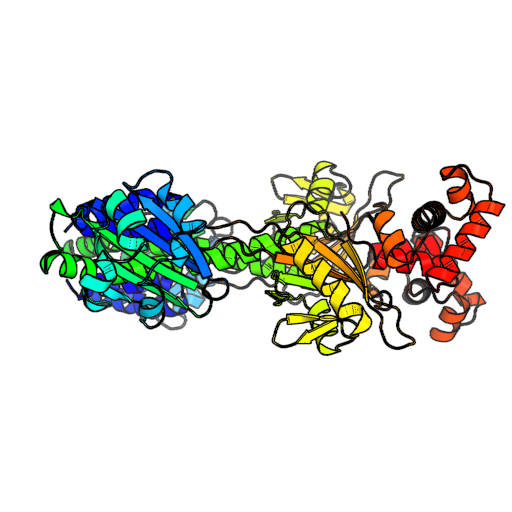 B O 1
ATOM 5312 N N . ARG B 1 319 ? -0.384 -35.312 -7.672 1 75.06 319 ARG B N 1
ATOM 5313 C CA . ARG B 1 319 ? 0.939 -35.344 -7.055 1 75.06 319 ARG B CA 1
ATOM 5314 C C . ARG B 1 319 ? 1.963 -36 -7.98 1 75.06 319 ARG B C 1
ATOM 5316 O O . ARG B 1 319 ? 3.17 -35.844 -7.766 1 75.06 319 ARG B O 1
ATOM 5323 N N . GLY B 1 320 ? 1.575 -36.656 -9.023 1 70.38 320 GLY B N 1
ATOM 5324 C CA . GLY B 1 320 ? 2.436 -37.094 -10.102 1 70.38 320 GLY B CA 1
ATOM 5325 C C . GLY B 1 320 ? 3.02 -38.469 -9.859 1 70.38 320 GLY B C 1
ATOM 5326 O O . GLY B 1 320 ? 3.918 -38.906 -10.586 1 70.38 320 GLY B O 1
ATOM 5327 N N . GLU B 1 321 ? 2.549 -39.219 -8.852 1 75.19 321 GLU B N 1
ATOM 5328 C CA . GLU B 1 321 ? 3.193 -40.5 -8.508 1 75.19 321 GLU B CA 1
ATOM 5329 C C . GLU B 1 321 ? 2.564 -41.656 -9.266 1 75.19 321 GLU B C 1
ATOM 5331 O O . GLU B 1 321 ? 3 -42.812 -9.125 1 75.19 321 GLU B O 1
ATOM 5336 N N . GLY B 1 322 ? 1.596 -41.438 -10.078 1 81.5 322 GLY B N 1
ATOM 5337 C CA . GLY B 1 322 ? 0.989 -42.5 -10.883 1 81.5 322 GLY B CA 1
ATOM 5338 C C . GLY B 1 322 ? -0.198 -43.156 -10.211 1 81.5 322 GLY B C 1
ATOM 5339 O O . GLY B 1 322 ? -0.486 -42.875 -9.039 1 81.5 322 GLY B O 1
ATOM 5340 N N . LEU B 1 323 ? -0.885 -44.031 -10.984 1 87.62 323 LEU B N 1
ATOM 5341 C CA . LEU B 1 323 ? -2.148 -44.594 -10.531 1 87.62 323 LEU B CA 1
ATOM 5342 C C . LEU B 1 323 ? -1.911 -45.656 -9.453 1 87.62 323 LEU B C 1
ATOM 5344 O O . LEU B 1 323 ? -2.707 -45.781 -8.523 1 87.62 323 LEU B O 1
ATOM 5348 N N . GLN B 1 324 ? -0.87 -46.438 -9.617 1 91.19 324 GLN B N 1
ATOM 5349 C CA . GLN B 1 324 ? -0.573 -47.469 -8.625 1 91.19 324 GLN B CA 1
ATOM 5350 C C . GLN B 1 324 ? -0.274 -46.844 -7.262 1 91.19 324 GLN B C 1
ATOM 5352 O O . GLN B 1 324 ? -0.783 -47.281 -6.238 1 91.19 324 GLN B O 1
ATOM 5357 N N . ALA B 1 325 ? 0.545 -45.875 -7.281 1 89.56 325 ALA B N 1
ATOM 5358 C CA . ALA B 1 325 ? 0.884 -45.188 -6.047 1 89.56 325 ALA B CA 1
ATOM 5359 C C . ALA B 1 325 ? -0.358 -44.562 -5.406 1 89.56 325 ALA B C 1
ATOM 5361 O O . ALA B 1 325 ? -0.506 -44.562 -4.184 1 89.56 325 ALA B O 1
ATOM 5362 N N . ALA B 1 326 ? -1.171 -43.969 -6.191 1 90 326 ALA B N 1
ATOM 5363 C CA . ALA B 1 326 ? -2.414 -43.375 -5.703 1 90 326 ALA B CA 1
ATOM 5364 C C . ALA B 1 326 ? -3.309 -44.406 -5.055 1 90 326 ALA B C 1
ATOM 5366 O O . ALA B 1 326 ? -3.898 -44.188 -4 1 90 326 ALA B O 1
ATOM 5367 N N . ALA B 1 327 ? -3.428 -45.594 -5.703 1 94.06 327 ALA B N 1
ATOM 5368 C CA . ALA B 1 327 ? -4.227 -46.688 -5.164 1 94.06 327 ALA B CA 1
ATOM 5369 C C . ALA B 1 327 ? -3.699 -47.125 -3.801 1 94.06 327 ALA B C 1
ATOM 5371 O O . ALA B 1 327 ? -4.473 -47.312 -2.861 1 94.06 327 ALA B O 1
ATOM 5372 N N . ASP B 1 328 ? -2.406 -47.281 -3.73 1 94 328 ASP B N 1
ATOM 5373 C CA . ASP B 1 328 ? -1.76 -47.719 -2.492 1 94 328 ASP B CA 1
ATOM 5374 C C . ASP B 1 328 ? -1.999 -46.719 -1.373 1 94 328 ASP B C 1
ATOM 5376 O O . ASP B 1 328 ? -2.301 -47.094 -0.24 1 94 328 ASP B O 1
ATOM 5380 N N . GLU B 1 329 ? -1.859 -45.5 -1.701 1 91.12 329 GLU B N 1
ATOM 5381 C CA . GLU B 1 329 ? -2.023 -44.438 -0.727 1 91.12 329 GLU B CA 1
ATOM 5382 C C . GLU B 1 329 ? -3.451 -44.406 -0.186 1 91.12 329 GLU B C 1
ATOM 5384 O O . GLU B 1 329 ? -3.662 -44.156 1.003 1 91.12 329 GLU B O 1
ATOM 5389 N N . LEU B 1 330 ? -4.379 -44.594 -1.053 1 92.94 330 LEU B N 1
ATOM 5390 C CA . LEU B 1 330 ? -5.785 -44.438 -0.687 1 92.94 330 LEU B CA 1
ATOM 5391 C C . LEU B 1 330 ? -6.352 -45.75 -0.17 1 92.94 330 LEU B C 1
ATOM 5393 O O . LEU B 1 330 ? -7.496 -45.812 0.289 1 92.94 330 LEU B O 1
ATOM 5397 N N . GLY B 1 331 ? -5.555 -46.812 -0.228 1 94.88 331 GLY B N 1
ATOM 5398 C CA . GLY B 1 331 ? -5.98 -48.125 0.273 1 94.88 331 GLY B CA 1
ATOM 5399 C C . GLY B 1 331 ? -7.086 -48.75 -0.554 1 94.88 331 GLY B C 1
ATOM 5400 O O . GLY B 1 331 ? -8.016 -49.344 -0.006 1 94.88 331 GLY B O 1
ATOM 5401 N N . ILE B 1 332 ? -7.055 -48.531 -1.797 1 95.62 332 ILE B N 1
ATOM 5402 C CA . ILE B 1 332 ? -8.047 -49.125 -2.691 1 95.62 332 ILE B CA 1
ATOM 5403 C C . ILE B 1 332 ? -7.352 -49.969 -3.764 1 95.62 332 ILE B C 1
ATOM 5405 O O . ILE B 1 332 ? -6.129 -49.875 -3.922 1 95.62 332 ILE B O 1
ATOM 5409 N N . SER B 1 333 ? -8.133 -50.781 -4.484 1 95.38 333 SER B N 1
ATOM 5410 C CA . SER B 1 333 ? -7.566 -51.594 -5.543 1 95.38 333 SER B CA 1
ATOM 5411 C C . SER B 1 333 ? -7.242 -50.781 -6.777 1 95.38 333 SER B C 1
ATOM 5413 O O . SER B 1 333 ? -7.82 -49.688 -6.98 1 95.38 333 SER B O 1
ATOM 5415 N N . LEU B 1 334 ? -6.355 -51.25 -7.566 1 95.12 334 LEU B N 1
ATOM 5416 C CA . LEU B 1 334 ? -5.992 -50.562 -8.812 1 95.12 334 LEU B CA 1
ATOM 5417 C C . LEU B 1 334 ? -7.203 -50.438 -9.734 1 95.12 334 LEU B C 1
ATOM 5419 O O . LEU B 1 334 ? -7.344 -49.469 -10.453 1 95.12 334 LEU B O 1
ATOM 5423 N N . THR B 1 335 ? -8.016 -51.5 -9.734 1 94.94 335 THR B N 1
ATOM 5424 C CA . THR B 1 335 ? -9.211 -51.5 -10.562 1 94.94 335 THR B CA 1
ATOM 5425 C C . THR B 1 335 ? -10.18 -50.406 -10.125 1 94.94 335 THR B C 1
ATOM 5427 O O . THR B 1 335 ? -10.75 -49.688 -10.961 1 94.94 335 THR B O 1
ATOM 5430 N N . THR B 1 336 ? -10.375 -50.281 -8.875 1 95.19 336 THR B N 1
ATOM 5431 C CA . THR B 1 336 ? -11.227 -49.219 -8.336 1 95.19 336 THR B CA 1
ATOM 5432 C C . THR B 1 336 ? -10.656 -47.844 -8.664 1 95.19 336 THR B C 1
ATOM 5434 O O . THR B 1 336 ? -11.398 -46.938 -9.039 1 95.19 336 THR B O 1
ATOM 5437 N N . ALA B 1 337 ? -9.375 -47.688 -8.492 1 95 337 ALA B N 1
ATOM 5438 C CA . ALA B 1 337 ? -8.719 -46.438 -8.812 1 95 337 ALA B CA 1
ATOM 5439 C C . ALA B 1 337 ? -8.922 -46.062 -10.273 1 95 337 ALA B C 1
ATOM 5441 O O . ALA B 1 337 ? -9.125 -44.875 -10.602 1 95 337 ALA B O 1
ATOM 5442 N N . ARG B 1 338 ? -8.812 -47 -11.125 1 94.44 338 ARG B N 1
ATOM 5443 C CA . ARG B 1 338 ? -9 -46.781 -12.555 1 94.44 338 ARG B CA 1
ATOM 5444 C C . ARG B 1 338 ? -10.422 -46.312 -12.852 1 94.44 338 ARG B C 1
ATOM 5446 O O . ARG B 1 338 ? -10.641 -45.438 -13.688 1 94.44 338 ARG B O 1
ATOM 5453 N N . THR B 1 339 ? -11.297 -46.969 -12.203 1 95.62 339 THR B N 1
ATOM 5454 C CA . THR B 1 339 ? -12.695 -46.594 -12.383 1 95.62 339 THR B CA 1
ATOM 5455 C C . THR B 1 339 ? -12.93 -45.156 -11.93 1 95.62 339 THR B C 1
ATOM 5457 O O . THR B 1 339 ? -13.562 -44.375 -12.648 1 95.62 339 THR B O 1
ATOM 5460 N N . HIS B 1 340 ? -12.445 -44.844 -10.75 1 95.31 340 HIS B N 1
ATOM 5461 C CA . HIS B 1 340 ? -12.586 -43.469 -10.258 1 95.31 340 HIS B CA 1
ATOM 5462 C C . HIS B 1 340 ? -11.906 -42.469 -11.18 1 95.31 340 HIS B C 1
ATOM 5464 O O . HIS B 1 340 ? -12.43 -41.375 -11.422 1 95.31 340 HIS B O 1
ATOM 5470 N N . LEU B 1 341 ? -10.766 -42.812 -11.656 1 94.19 341 LEU B N 1
ATOM 5471 C CA . LEU B 1 341 ? -10.023 -41.938 -12.547 1 94.19 341 LEU B CA 1
ATOM 5472 C C . LEU B 1 341 ? -10.797 -41.688 -13.836 1 94.19 341 LEU B C 1
ATOM 5474 O O . LEU B 1 341 ? -10.781 -40.562 -14.359 1 94.19 341 LEU B O 1
ATOM 5478 N N . GLN B 1 342 ? -11.43 -42.688 -14.344 1 95.19 342 GLN B N 1
ATOM 5479 C CA . GLN B 1 342 ? -12.242 -42.531 -15.539 1 95.19 342 GLN B CA 1
ATOM 5480 C C . GLN B 1 342 ? -13.383 -41.562 -15.305 1 95.19 342 GLN B C 1
ATOM 5482 O O . GLN B 1 342 ? -13.68 -40.719 -16.172 1 95.19 342 GLN B O 1
ATOM 5487 N N . HIS B 1 343 ? -13.961 -41.688 -14.188 1 95.75 343 HIS B N 1
ATOM 5488 C CA . HIS B 1 343 ? -15.008 -40.75 -13.836 1 95.75 343 HIS B CA 1
ATOM 5489 C C . HIS B 1 343 ? -14.461 -39.312 -13.727 1 95.75 343 HIS B C 1
ATOM 5491 O O . HIS B 1 343 ? -15.117 -38.375 -14.148 1 95.75 343 HIS B O 1
ATOM 5497 N N . VAL B 1 344 ? -13.305 -39.219 -13.133 1 93.44 344 VAL B N 1
ATOM 5498 C CA . VAL B 1 344 ? -12.656 -37.906 -12.992 1 93.44 344 VAL B CA 1
ATOM 5499 C C . VAL B 1 344 ? -12.406 -37.312 -14.375 1 93.44 344 VAL B C 1
ATOM 5501 O O . VAL B 1 344 ? -12.648 -36.125 -14.594 1 93.44 344 VAL B O 1
ATOM 5504 N N . PHE B 1 345 ? -11.93 -38.125 -15.297 1 92.38 345 PHE B N 1
ATOM 5505 C CA . PHE B 1 345 ? -11.664 -37.656 -16.656 1 92.38 345 PHE B CA 1
ATOM 5506 C C . PHE B 1 345 ? -12.938 -37.156 -17.297 1 92.38 345 PHE B C 1
ATOM 5508 O O . PHE B 1 345 ? -12.93 -36.094 -17.938 1 92.38 345 PHE B O 1
ATOM 5515 N N . GLU B 1 346 ? -13.945 -37.812 -17.125 1 92.69 346 GLU B N 1
ATOM 5516 C CA . GLU B 1 346 ? -15.219 -37.438 -17.719 1 92.69 346 GLU B CA 1
ATOM 5517 C C . GLU B 1 346 ? -15.742 -36.125 -17.141 1 92.69 346 GLU B C 1
ATOM 5519 O O . GLU B 1 346 ? -16.141 -35.219 -17.875 1 92.69 346 GLU B O 1
ATOM 5524 N N . LYS B 1 347 ? -15.625 -36.031 -15.852 1 90.75 347 LYS B N 1
ATOM 5525 C CA . LYS B 1 347 ? -16.219 -34.875 -15.164 1 90.75 347 LYS B CA 1
ATOM 5526 C C . LYS B 1 347 ? -15.359 -33.625 -15.336 1 90.75 347 LYS B C 1
ATOM 5528 O O . LYS B 1 347 ? -15.875 -32.531 -15.305 1 90.75 347 LYS B O 1
ATOM 5533 N N . THR B 1 348 ? -14.117 -33.844 -15.516 1 86.75 348 THR B N 1
ATOM 5534 C CA . THR B 1 348 ? -13.211 -32.719 -15.672 1 86.75 348 THR B CA 1
ATOM 5535 C C . THR B 1 348 ? -12.945 -32.438 -17.156 1 86.75 348 THR B C 1
ATOM 5537 O O . THR B 1 348 ? -12.242 -31.469 -17.484 1 86.75 348 THR B O 1
ATOM 5540 N N . GLU B 1 349 ? -13.438 -33.25 -18.016 1 85.5 349 GLU B N 1
ATOM 5541 C CA . GLU B 1 349 ? -13.25 -33.156 -19.453 1 85.5 349 GLU B CA 1
ATOM 5542 C C . GLU B 1 349 ? -11.766 -33.219 -19.828 1 85.5 349 GLU B C 1
ATOM 5544 O O . GLU B 1 349 ? -11.273 -32.375 -20.594 1 85.5 349 GLU B O 1
ATOM 5549 N N . THR B 1 350 ? -11.094 -34.062 -19.141 1 87 350 THR B N 1
ATOM 5550 C CA . THR B 1 350 ? -9.711 -34.375 -19.469 1 87 350 THR B CA 1
ATOM 5551 C C . THR B 1 350 ? -9.586 -35.781 -20.016 1 87 350 THR B C 1
ATOM 5553 O O . THR B 1 350 ? -10.477 -36.625 -19.812 1 87 350 THR B O 1
ATOM 5556 N N . ARG B 1 351 ? -8.477 -36 -20.766 1 85.94 351 ARG B N 1
ATOM 5557 C CA . ARG B 1 351 ? -8.367 -37.312 -21.438 1 85.94 351 ARG B CA 1
ATOM 5558 C C . ARG B 1 351 ? -7.141 -38.062 -20.953 1 85.94 351 ARG B C 1
ATOM 5560 O O . ARG B 1 351 ? -7.023 -39.281 -21.188 1 85.94 351 ARG B O 1
ATOM 5567 N N . ARG B 1 352 ? -6.207 -37.375 -20.328 1 85.38 352 ARG B N 1
ATOM 5568 C CA . ARG B 1 352 ? -4.969 -37.969 -19.859 1 85.38 352 ARG B CA 1
ATOM 5569 C C . ARG B 1 352 ? -4.547 -37.406 -18.516 1 85.38 352 ARG B C 1
ATOM 5571 O O . ARG B 1 352 ? -5.016 -36.344 -18.109 1 85.38 352 ARG B O 1
ATOM 5578 N N . GLN B 1 353 ? -3.73 -38.219 -17.859 1 82.69 353 GLN B N 1
ATOM 5579 C CA . GLN B 1 353 ? -3.289 -37.812 -16.516 1 82.69 353 GLN B CA 1
ATOM 5580 C C . GLN B 1 353 ? -2.545 -36.5 -16.562 1 82.69 353 GLN B C 1
ATOM 5582 O O . GLN B 1 353 ? -2.711 -35.656 -15.664 1 82.69 353 GLN B O 1
ATOM 5587 N N . ALA B 1 354 ? -1.786 -36.25 -17.594 1 80.31 354 ALA B N 1
ATOM 5588 C CA . ALA B 1 354 ? -1.037 -35 -17.719 1 80.31 354 ALA B CA 1
ATOM 5589 C C . ALA B 1 354 ? -1.979 -33.812 -17.781 1 80.31 354 ALA B C 1
ATOM 5591 O O . ALA B 1 354 ? -1.722 -32.781 -17.172 1 80.31 354 ALA B O 1
ATOM 5592 N N . GLU B 1 355 ? -3.004 -34 -18.469 1 81.06 355 GLU B N 1
ATOM 5593 C CA . GLU B 1 355 ? -4 -32.938 -18.594 1 81.06 355 GLU B CA 1
ATOM 5594 C C . GLU B 1 355 ? -4.699 -32.688 -17.266 1 81.06 355 GLU B C 1
ATOM 5596 O O . GLU B 1 355 ? -4.988 -31.531 -16.922 1 81.06 355 GLU B O 1
ATOM 5601 N N . LEU B 1 356 ? -5 -33.719 -16.594 1 82.38 356 LEU B N 1
ATOM 5602 C CA . LEU B 1 356 ? -5.648 -33.594 -15.289 1 82.38 356 LEU B CA 1
ATOM 5603 C C . LEU B 1 356 ? -4.742 -32.875 -14.297 1 82.38 356 LEU B C 1
ATOM 5605 O O . LEU B 1 356 ? -5.199 -32 -13.547 1 82.38 356 LEU B O 1
ATOM 5609 N N . VAL B 1 357 ? -3.502 -33.188 -14.297 1 78.19 357 VAL B N 1
ATOM 5610 C CA . VAL B 1 357 ? -2.533 -32.562 -13.406 1 78.19 357 VAL B CA 1
ATOM 5611 C C . VAL B 1 357 ? -2.457 -31.062 -13.703 1 78.19 357 VAL B C 1
ATOM 5613 O O . VAL B 1 357 ? -2.449 -30.25 -12.789 1 78.19 357 VAL B O 1
ATOM 5616 N N . ARG B 1 358 ? -2.408 -30.734 -14.922 1 76.06 358 ARG B N 1
ATOM 5617 C CA . ARG B 1 358 ? -2.363 -29.344 -15.336 1 76.06 358 ARG B CA 1
ATOM 5618 C C . ARG B 1 358 ? -3.59 -28.578 -14.836 1 76.06 358 ARG B C 1
ATOM 5620 O O . ARG B 1 358 ? -3.473 -27.453 -14.336 1 76.06 358 ARG B O 1
ATOM 5627 N N . LEU B 1 359 ? -4.668 -29.172 -15.055 1 76.31 359 LEU B N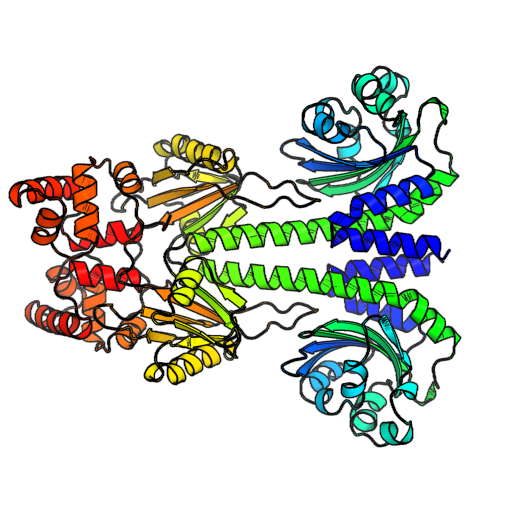 1
ATOM 5628 C CA . LEU B 1 359 ? -5.93 -28.562 -14.656 1 76.31 359 LEU B CA 1
ATOM 5629 C C . LEU B 1 359 ? -5.945 -28.281 -13.156 1 76.31 359 LEU B C 1
ATOM 5631 O O . LEU B 1 359 ? -6.34 -27.203 -12.719 1 76.31 359 LEU B O 1
ATOM 5635 N N . ILE B 1 360 ? -5.539 -29.234 -12.406 1 75.62 360 ILE B N 1
ATOM 5636 C CA . ILE B 1 360 ? -5.562 -29.125 -10.953 1 75.62 360 ILE B CA 1
ATOM 5637 C C . ILE B 1 360 ? -4.52 -28.094 -10.5 1 75.62 360 ILE B C 1
ATOM 5639 O O . ILE B 1 360 ? -4.781 -27.297 -9.602 1 75.62 360 ILE B O 1
ATOM 5643 N N . ALA B 1 361 ? -3.422 -28.125 -11.148 1 70.62 361 ALA B N 1
ATOM 5644 C CA . ALA B 1 361 ? -2.363 -27.172 -10.82 1 70.62 361 ALA B CA 1
ATOM 5645 C C . ALA B 1 361 ? -2.807 -25.734 -11.102 1 70.62 361 ALA B C 1
ATOM 5647 O O . ALA B 1 361 ? -2.467 -24.812 -10.359 1 70.62 361 ALA B O 1
ATOM 5648 N N . ALA B 1 362 ? -3.469 -25.625 -12.164 1 68.31 362 ALA B N 1
ATOM 5649 C CA . ALA B 1 362 ? -3.932 -24.297 -12.562 1 68.31 362 ALA B CA 1
ATOM 5650 C C . ALA B 1 362 ? -5.016 -23.781 -11.625 1 68.31 362 ALA B C 1
ATOM 5652 O O . ALA B 1 362 ? -5.199 -22.578 -11.477 1 68.31 362 ALA B O 1
ATOM 5653 N N . SER B 1 363 ? -5.77 -24.719 -11.125 1 63.53 363 SER B N 1
ATOM 5654 C CA . SER B 1 363 ? -6.902 -24.359 -10.281 1 63.53 363 SER B CA 1
ATOM 5655 C C . SER B 1 363 ? -6.453 -24.047 -8.859 1 63.53 363 SER B C 1
ATOM 5657 O O . SER B 1 363 ? -7.23 -23.531 -8.055 1 63.53 363 SER B O 1
ATOM 5659 N N . GLY B 1 364 ? -5.242 -24.484 -8.477 1 57.69 364 GLY B N 1
ATOM 5660 C CA . GLY B 1 364 ? -4.848 -24.5 -7.078 1 57.69 364 GLY B CA 1
ATOM 5661 C C . GLY B 1 364 ? -4.609 -23.125 -6.508 1 57.69 364 GLY B C 1
ATOM 5662 O O . GLY B 1 364 ? -4.105 -22.234 -7.203 1 57.69 364 GLY B O 1
ATOM 5663 N N . VAL B 1 365 ? -5.605 -22.625 -5.621 1 53.81 365 VAL B N 1
ATOM 5664 C CA . VAL B 1 365 ? -5.387 -21.5 -4.73 1 53.81 365 VAL B CA 1
ATOM 5665 C C . VAL B 1 365 ? -4.93 -22 -3.361 1 53.81 365 VAL B C 1
ATOM 5667 O O . VAL B 1 365 ? -5.285 -23.109 -2.947 1 53.81 365 VAL B O 1
ATOM 5670 N N . TYR B 1 366 ? -3.682 -21.547 -2.895 1 45.69 366 TYR B N 1
ATOM 5671 C CA . TYR B 1 366 ? -3.131 -22.062 -1.645 1 45.69 366 TYR B CA 1
ATOM 5672 C C . TYR B 1 366 ? -3.904 -21.531 -0.447 1 45.69 366 TYR B C 1
ATOM 5674 O O . TYR B 1 366 ? -4.406 -20.391 -0.479 1 45.69 366 TYR B O 1
ATOM 5682 N N . GLU B 1 367 ? -4.676 -22.344 0.345 1 47.97 367 GLU B N 1
ATOM 5683 C CA . GLU B 1 367 ? -5.352 -22 1.59 1 47.97 367 GLU B CA 1
ATOM 5684 C C . GLU B 1 367 ? -4.41 -21.266 2.547 1 47.97 367 GLU B C 1
ATOM 5686 O O . GLU B 1 367 ? -3.219 -21.594 2.607 1 47.97 367 GLU B O 1
#

Secondary structure (DSSP, 8-state):
-HHHHHHHHHHHHHHH-GGGHHHHHHHHHHHHT-SEEEEEEEETTT--EEEEEESS-TTHHHHHHHTGGGG-TTHHHHTTSPTT-EEEHHHHS-HHHHHHSHIIIIIITTTT-SEEEEEEEEE-SSEEEEEEEEE-TTT-PPPHHHHHHHHHHHHHHHHHHHHHHHHHHHHHHHHHHHHHHTTSSSEEEEEETT-BEEEE-HHHHHHHHHTSSEEEETTEEEESSHHHHHHHHHHHHHHHH-TTS--EEEEE--STTSPPEEEEEEEE-PPP-SSSPPPPEEEEEEE-TTS-----HHHHHHHHT--HHHHHHHHHHHTTSHHHHHHHHHT--HHHHHHHHHHHHHHHT--SHHHHHHHHHHH----/-HHHHHHHHHHHHHHH-GGGHHHHHHHHHHHHT-SEEEEEEEETTT--EEEEEESS-TTHHHHHHHTGGGG-TTHHHHTTSPTT-EEEHHHHS-HHHHHHSHIIIIIITTTT-SEEEEEEEEE-SSEEEEEEEEE-TTT-PPPHHHHHHHHHHHHHHHHHHHHHHHHHHHHHHHHHHHHHHTTSSSEEEEEETT-BEEEE-HHHHHHHHHTSSEEEETTEEEESSHHHHHHHHHHHHHHHH-TTS--EEEEE--STTSPPEEEEEEEE-PPP-SSSPPPPEEEEEEE-TTS-----HHHHHHHHT--HHHHHHHHHHHTTSHHHHHHHHHT--HHHHHHHHHHHHHHHT--SHHHHHHHHHHH----

Nearest PDB structures (foldseek):
  5xhx-assembly1_A-2  TM=7.516E-01  e=3.336E-04  Pseudomonas aeruginosa
  3p7n-assembly2_B  TM=3.338E-01  e=2.897E-05  Erythrobacter litoralis HTCC2594
  2pyp-assembly1_A  TM=6.094E-01  e=8.834E-03  Halorhodospira halophila
  8dzx-assembly1_A  TM=5.869E-01  e=1.233E-02  Halorhodospira halophila
  8ugb-assembly1_A  TM=3.731E-01  e=1.866E-03  Bos taurus

Radius of gyration: 31.43 Å; Cα contacts (8 Å, |Δi|>4): 1465; chains: 2; bounding box: 77×91×67 Å

Organism: Mesorhizobium plurifarium (NCBI:txid69974)